Protein AF-A0A2E9R7D0-F1 (afdb_monomer_lite)

Secondary structure (DSSP, 8-state):
------------------------------------S------------S-EE-SSGGGS-SS-PBPTTSEE-------------------------------PPP------PPP--PPPP--B-TT-B---STT--GGGSBPTTEEEEESSSS-EEEEEB-SS-GGGGTT-TTS--EEEEEEEETTEEEEEEEEEE-TTSB-BGGGTEEE---SSSEEEEETTEEEEEEEE-STT-B-BTTSSS-EEE-GGGTEEE-TTSBEEESEEEPTTSB--SSEEEPTTEEEEEETTTTEEEEEEEESSGGGGTTSTTS-EEEEE-TT-S-EEEEEB--SSGGG-S--SSS-EEEEE-TTS-EEEEE-----B-TT-EEBTTB-BPTTEEEE--STT-S-EEEEEEESSGGGGGGG--SSEEEEEETTEEEEEEB--TT--PSTT-EE-TTTSBEEPPPP-

Radius of gyration: 31.5 Å; chains: 1; bounding box: 86×123×88 Å

Sequence (456 aa):
MTSFAEKKEPSLSTLYPFTHHTFFRYFCRLGLLFIVGWGMISCIQDVSLKGRPCKEDADCLFQHTCSEDGFCGGPIEGIIKDAGEPSKEPSKEPEAPDEPAKAEPVPEKVIEQPPVDEPPVGKRGLHLPCNWASDAKLAEKCARGLRCIRIDATIAVCLQDCSSDASLCNDNNDGRNACTHVAWNGDETVSVCTKEVSSGESCGLESSLFCKKSPFDHLVCQKGKCVAAKLARQINENCGENLSPPVECDISQGLTCNHLARCVKGKQAFEGESCSDTDLCSPPNRCVNFTDSNQKVCLRACTSETDCQHRPGTTFTCFKQGNATSGVCLQSNCVISSDCVYKTDPLFRCSGLNTGGSICVPFPDGTRFLGQTCGIGNVCAPPYICQKILTGDKSAVCLLECRTSTECEKTGFAAPSCSSRTRGGICVARCNKGESCPVGLSCSATEGYCHLPNPP

pLDDT: mean 72.97, std 21.27, range [24.2, 96.44]

Foldseek 3Di:
DDDDDDDDDDDDDDDDDDDDDDDDDDDDDDDDDDDDDDDDDDPPPPDDDWFQFADFQVVHPDQWTQDPVRTTDDHPPDPLDDPDDDDDDDDDDDDDDDDDDDDDDDDDPPPPDPPPPDPQFADAEFLDWADQFPPDDSPRHHGPQWHFADPALQTTGTFGWCQPHLCSLCPDPVQLNGWDFDFDDPNGTTTGRAHEDEAFDFADVSNRYAHDDDQVFHWHQDPRGTDGEHEAEDWFDAADVPDVNHYAYDVVNQWHQACVRTTDHAGEDHALAFADPRHGHHPPWHFDQDPVQRTTGTFGKDQALVSQPPDPPFRWGFDDDDPDSMGTTWTWQALAQVVGSRDHHQRWTWAADPVGTTTTDGDHPQPAEFFDWADDVHAHDPSWHFADPDDPDPTTGTFGWAQFQVVLVVVVADSWGFDDDPRGTTTWHFAAVPDDGPPQWDADNVPRTTDGPGDD

Structure (mmCIF, N/CA/C/O backbone):
data_AF-A0A2E9R7D0-F1
#
_entry.id   AF-A0A2E9R7D0-F1
#
loop_
_atom_site.group_PDB
_atom_site.id
_atom_site.type_symbol
_atom_site.label_atom_id
_atom_site.label_alt_id
_atom_site.label_comp_id
_atom_site.label_asym_id
_atom_site.label_entity_id
_atom_site.label_seq_id
_atom_site.pdbx_PDB_ins_code
_atom_site.Cartn_x
_atom_site.Cartn_y
_atom_site.Cartn_z
_atom_site.occupancy
_atom_site.B_iso_or_equiv
_atom_site.auth_seq_id
_atom_site.auth_comp_id
_atom_site.auth_asym_id
_atom_site.auth_atom_id
_atom_site.pdbx_PDB_model_num
ATOM 1 N N . MET A 1 1 ? 15.919 67.544 17.757 1.00 34.84 1 MET A N 1
ATOM 2 C CA . MET A 1 1 ? 16.102 67.022 19.128 1.00 34.84 1 MET A CA 1
ATOM 3 C C . MET A 1 1 ? 16.074 65.500 19.022 1.00 34.84 1 MET A C 1
ATOM 5 O O . MET A 1 1 ? 15.035 64.965 18.677 1.00 34.84 1 MET A O 1
ATOM 9 N N . THR A 1 2 ? 17.257 64.891 18.836 1.00 34.38 2 THR A N 1
ATOM 10 C CA . THR A 1 2 ? 18.003 64.037 19.813 1.00 34.38 2 THR A CA 1
ATOM 11 C C . THR A 1 2 ? 17.458 62.600 19.836 1.00 34.38 2 THR A C 1
ATOM 13 O O . THR A 1 2 ? 16.341 62.400 20.284 1.00 34.38 2 THR A O 1
ATOM 16 N N . SER A 1 3 ? 18.083 61.602 19.192 1.00 36.12 3 SER A N 1
ATOM 17 C CA . SER A 1 3 ? 19.369 60.933 19.511 1.00 36.12 3 SER A CA 1
ATOM 18 C C . SER A 1 3 ? 19.441 60.399 20.948 1.00 36.12 3 SER A C 1
ATOM 20 O O . SER A 1 3 ? 19.554 61.196 21.872 1.00 36.12 3 SER A O 1
ATOM 22 N N . PHE A 1 4 ? 19.419 59.068 21.094 1.00 38.50 4 PHE A N 1
ATOM 23 C CA . PHE A 1 4 ? 19.907 58.265 22.230 1.00 38.50 4 PHE A CA 1
ATOM 24 C C . PHE A 1 4 ? 20.309 56.898 21.632 1.00 38.50 4 PHE A C 1
ATOM 26 O O . PHE A 1 4 ? 19.473 56.272 20.989 1.00 38.50 4 PHE A O 1
ATOM 33 N N . ALA A 1 5 ? 21.571 56.465 21.549 1.00 34.84 5 ALA A N 1
ATOM 34 C CA . ALA A 1 5 ? 22.669 56.321 22.517 1.00 34.84 5 ALA A CA 1
ATOM 35 C C . ALA A 1 5 ? 22.572 55.052 23.397 1.00 34.84 5 ALA A C 1
ATOM 37 O O . ALA A 1 5 ? 21.720 54.941 24.272 1.00 34.84 5 ALA A O 1
ATOM 38 N N . GLU A 1 6 ? 23.500 54.135 23.093 1.00 39.88 6 GLU A N 1
ATOM 39 C CA . GLU A 1 6 ? 24.121 53.030 23.848 1.00 39.88 6 GLU A CA 1
ATOM 40 C C . GLU A 1 6 ? 23.857 52.864 25.358 1.00 39.88 6 GLU A C 1
ATOM 42 O O . GLU A 1 6 ? 23.923 53.824 26.126 1.00 39.88 6 GLU A O 1
ATOM 47 N N . LYS A 1 7 ? 23.809 51.590 25.796 1.00 31.44 7 LYS A N 1
ATOM 48 C CA . LYS A 1 7 ? 24.625 51.006 26.897 1.00 31.44 7 LYS A CA 1
ATOM 49 C C . LYS A 1 7 ? 24.384 49.482 26.980 1.00 31.44 7 LYS A C 1
ATOM 51 O O . LYS A 1 7 ? 23.240 49.057 27.018 1.00 31.44 7 LYS A O 1
ATOM 56 N N . LYS A 1 8 ? 25.412 48.649 26.765 1.00 30.09 8 LYS A N 1
ATOM 57 C CA . LYS A 1 8 ? 26.394 48.059 27.716 1.00 30.09 8 LYS A CA 1
ATOM 58 C C . LYS A 1 8 ? 25.890 46.826 28.488 1.00 30.09 8 LYS A C 1
ATOM 60 O O . LYS A 1 8 ? 25.021 46.934 29.345 1.00 30.09 8 LYS A O 1
ATOM 65 N N . GLU A 1 9 ? 26.537 45.696 28.202 1.00 35.25 9 GLU A N 1
ATOM 66 C CA . GLU A 1 9 ? 26.560 44.454 28.988 1.00 35.25 9 GLU A CA 1
ATOM 67 C C . GLU A 1 9 ? 27.113 44.660 30.409 1.00 35.25 9 GLU A C 1
ATOM 69 O O . GLU A 1 9 ? 27.822 45.641 30.681 1.00 35.25 9 GLU A O 1
ATOM 74 N N . PRO A 1 10 ? 26.910 43.652 31.274 1.00 40.66 10 PRO A N 1
ATOM 75 C CA . PRO A 1 10 ? 28.076 43.068 31.920 1.00 40.66 10 PRO A CA 1
ATOM 76 C C . PRO A 1 10 ? 28.136 41.529 31.866 1.00 40.66 10 PRO A C 1
ATOM 78 O O . PRO A 1 10 ? 27.151 40.806 31.983 1.00 40.66 10 PRO A O 1
ATOM 81 N N . SER A 1 11 ? 29.385 41.095 31.747 1.00 30.17 11 SER A N 1
ATOM 82 C CA . SER A 1 11 ? 30.016 39.803 32.017 1.00 30.17 11 SER A CA 1
ATOM 83 C C . SER A 1 11 ? 29.632 39.111 33.338 1.00 30.17 11 SER A C 1
ATOM 85 O O . SER A 1 11 ? 29.397 39.807 34.322 1.00 30.17 11 SER A O 1
ATOM 87 N N . LEU A 1 12 ? 29.769 37.780 33.443 1.00 28.69 12 LEU A N 1
ATOM 88 C CA . LEU A 1 12 ? 30.973 37.101 33.976 1.00 28.69 12 LEU A CA 1
ATOM 89 C C . LEU A 1 12 ? 30.739 35.584 34.137 1.00 28.69 12 LEU A C 1
ATOM 91 O O . LEU A 1 12 ? 29.672 35.117 34.519 1.00 28.69 12 LEU A O 1
ATOM 95 N N . SER A 1 13 ? 31.808 34.847 33.870 1.00 29.69 13 SER A N 1
ATOM 96 C CA . SER A 1 13 ? 32.036 33.411 33.986 1.00 29.69 13 SER A CA 1
ATOM 97 C C . SER A 1 13 ? 31.907 32.858 35.413 1.00 29.69 13 SER A C 1
ATOM 99 O O . SER A 1 13 ? 32.249 33.538 36.379 1.00 29.69 13 SER A O 1
ATOM 101 N N . THR A 1 14 ? 31.584 31.568 35.559 1.00 27.98 14 THR A N 1
ATOM 102 C CA . THR A 1 14 ? 32.014 30.778 36.729 1.00 27.98 14 THR A CA 1
ATOM 103 C C . THR A 1 14 ? 32.301 29.325 36.334 1.00 27.98 14 THR A C 1
ATOM 105 O O . THR A 1 14 ? 31.437 28.604 35.843 1.00 27.98 14 THR A O 1
ATOM 108 N N . LEU A 1 15 ? 33.562 28.941 36.534 1.00 27.98 15 LEU A N 1
ATOM 109 C CA . LEU A 1 15 ? 34.125 27.589 36.548 1.00 27.98 15 LEU A CA 1
ATOM 110 C C . LEU A 1 15 ? 33.986 27.005 37.968 1.00 27.98 15 LEU A C 1
ATOM 112 O O . LEU A 1 15 ? 34.118 27.765 38.922 1.00 27.98 15 LEU A O 1
ATOM 116 N N . TYR A 1 16 ? 33.799 25.687 38.103 1.00 28.42 16 TYR A N 1
ATOM 117 C CA . TYR A 1 16 ? 34.657 24.723 38.839 1.00 28.42 16 TYR A CA 1
ATOM 118 C C . TYR A 1 16 ? 33.899 23.405 39.188 1.00 28.42 16 TYR A C 1
ATOM 120 O O . TYR A 1 16 ? 32.670 23.394 39.215 1.00 28.42 16 TYR A O 1
ATOM 128 N N . PRO A 1 17 ? 34.627 22.280 39.389 1.00 46.66 17 PRO A N 1
ATOM 129 C CA . PRO A 1 17 ? 34.181 20.895 39.210 1.00 46.66 17 PRO A CA 1
ATOM 130 C C . PRO A 1 17 ? 34.118 20.092 40.527 1.00 46.66 17 PRO A C 1
ATOM 132 O O . PRO A 1 17 ? 34.518 20.588 41.575 1.00 46.66 17 PRO A O 1
ATOM 135 N N . PHE A 1 18 ? 33.718 18.815 40.461 1.00 26.86 18 PHE A N 1
ATOM 136 C CA . PHE A 1 18 ? 33.985 17.826 41.516 1.00 26.86 18 PHE A CA 1
ATOM 137 C C . PHE A 1 18 ? 34.265 16.418 40.958 1.00 26.86 18 PHE A C 1
ATOM 139 O O . PHE A 1 18 ? 33.836 16.052 39.866 1.00 26.86 18 PHE A O 1
ATOM 146 N N . THR A 1 19 ? 35.058 15.687 41.737 1.00 27.62 19 THR A N 1
ATOM 147 C CA . THR A 1 19 ? 35.934 14.538 41.453 1.00 27.62 19 THR A CA 1
ATOM 148 C C . THR A 1 19 ? 35.482 13.225 42.138 1.00 27.62 19 THR A C 1
ATOM 150 O O . THR A 1 19 ? 34.620 13.261 43.009 1.00 27.62 19 THR A O 1
ATOM 153 N N . HIS A 1 20 ? 36.184 12.116 41.803 1.00 27.41 20 HIS A N 1
ATOM 154 C CA . HIS A 1 20 ? 36.300 10.760 42.428 1.00 27.41 20 HIS A CA 1
ATOM 155 C C . HIS A 1 20 ? 35.384 9.621 41.900 1.00 27.41 20 HIS A C 1
ATOM 157 O O . HIS A 1 20 ? 34.169 9.741 41.935 1.00 27.41 20 HIS A O 1
ATOM 163 N N . HIS A 1 21 ? 35.910 8.574 41.216 1.00 26.20 21 HIS A N 1
ATOM 164 C CA . HIS A 1 21 ? 36.593 7.322 41.683 1.00 26.20 21 HIS A CA 1
ATOM 165 C C . HIS A 1 21 ? 35.647 6.401 42.512 1.00 26.20 21 HIS A C 1
ATOM 167 O O . HIS A 1 21 ? 35.052 6.884 43.459 1.00 26.20 21 HIS A O 1
ATOM 173 N N . THR A 1 22 ? 35.438 5.081 42.300 1.00 27.59 22 THR A N 1
ATOM 174 C CA . THR A 1 22 ? 36.346 3.982 41.890 1.00 27.59 22 THR A CA 1
ATOM 175 C C . THR A 1 22 ? 35.598 2.629 41.663 1.00 27.59 22 THR A C 1
ATOM 177 O O . THR A 1 22 ? 34.569 2.401 42.280 1.00 27.59 22 THR A O 1
ATOM 180 N N . PHE A 1 23 ? 36.214 1.721 40.877 1.00 25.41 23 PHE A N 1
ATOM 181 C CA . PHE A 1 23 ? 36.163 0.229 40.865 1.00 25.41 23 PHE A CA 1
ATOM 182 C C . PHE A 1 23 ? 34.850 -0.570 40.639 1.00 25.41 23 PHE A C 1
ATOM 184 O O . PHE A 1 23 ? 34.076 -0.764 41.563 1.00 25.41 23 PHE A O 1
ATOM 191 N N . PHE A 1 24 ? 34.754 -1.285 39.501 1.00 24.20 24 PHE A N 1
ATOM 192 C CA . PHE A 1 24 ? 34.987 -2.748 39.434 1.00 24.20 24 PHE A CA 1
ATOM 193 C C . PHE A 1 24 ? 35.209 -3.215 37.978 1.00 24.20 24 PHE A C 1
ATOM 195 O O . PHE A 1 24 ? 34.547 -2.767 37.048 1.00 24.20 24 PHE A O 1
ATOM 202 N N . ARG A 1 25 ? 36.206 -4.086 37.793 1.00 28.55 25 ARG A N 1
ATOM 203 C CA . ARG A 1 25 ? 36.640 -4.702 36.525 1.00 28.55 25 ARG A CA 1
ATOM 204 C C . ARG A 1 25 ? 35.711 -5.861 36.146 1.00 28.55 25 ARG A C 1
ATOM 206 O O . ARG A 1 25 ? 35.310 -6.569 37.054 1.00 28.55 25 ARG A O 1
ATOM 213 N N . TYR A 1 26 ? 35.539 -6.152 34.852 1.00 29.36 26 TYR A N 1
ATOM 214 C CA . TYR A 1 26 ? 35.802 -7.484 34.274 1.00 29.36 26 TYR A CA 1
ATOM 215 C C . TYR A 1 26 ? 35.960 -7.403 32.741 1.00 29.36 26 TYR A C 1
ATOM 217 O O . TYR A 1 26 ? 35.382 -6.552 32.075 1.00 29.36 26 TYR A O 1
ATOM 225 N N . PHE A 1 27 ? 36.856 -8.247 32.231 1.00 28.58 27 PHE A N 1
ATOM 226 C CA . PHE A 1 27 ? 37.465 -8.254 30.898 1.00 28.58 27 PHE A CA 1
ATOM 227 C C . PHE A 1 27 ? 36.518 -8.677 29.757 1.00 28.58 27 PHE A C 1
ATOM 229 O O . PHE A 1 27 ? 35.816 -9.674 29.883 1.00 28.58 27 PHE A O 1
ATOM 236 N N . CYS A 1 28 ? 36.664 -8.053 28.581 1.00 25.20 28 CYS A N 1
ATOM 237 C CA . CYS A 1 28 ? 36.485 -8.721 27.287 1.00 25.20 28 CYS A CA 1
ATOM 238 C C . CYS A 1 28 ? 37.757 -8.538 26.446 1.00 25.20 28 CYS A C 1
ATOM 240 O O . CYS A 1 28 ? 38.317 -7.447 26.344 1.00 25.20 28 CYS A O 1
ATOM 242 N N . ARG A 1 29 ? 38.257 -9.665 25.938 1.00 28.42 29 ARG A N 1
ATOM 243 C CA . ARG A 1 29 ? 39.536 -9.870 25.249 1.00 28.42 29 ARG A CA 1
ATOM 244 C C . ARG A 1 29 ? 39.325 -9.767 23.728 1.00 28.42 29 ARG A C 1
ATOM 246 O O . ARG A 1 29 ? 38.400 -10.399 23.245 1.00 28.42 29 ARG A O 1
ATOM 253 N N . LEU A 1 30 ? 40.268 -9.099 23.041 1.00 29.52 30 LEU A N 1
ATOM 254 C CA . LEU A 1 30 ? 40.665 -9.227 21.613 1.00 29.52 30 LEU A CA 1
ATOM 255 C C . LEU A 1 30 ? 39.568 -8.974 20.544 1.00 29.52 30 LEU A C 1
ATOM 257 O O . LEU A 1 30 ? 38.611 -9.719 20.462 1.00 29.52 30 LEU A O 1
ATOM 261 N N . GLY A 1 31 ? 39.665 -8.013 19.618 1.00 26.16 31 GLY A N 1
ATOM 262 C CA . GLY A 1 31 ? 40.750 -7.109 19.248 1.00 26.16 31 GLY A CA 1
ATOM 263 C C . GLY A 1 31 ? 40.322 -6.117 18.146 1.00 26.16 31 GLY A C 1
ATOM 264 O O . GLY A 1 31 ? 39.315 -6.320 17.478 1.00 26.16 31 GLY A O 1
ATOM 265 N N . LEU A 1 32 ? 41.157 -5.081 17.985 1.00 26.81 32 LEU A N 1
ATOM 266 C CA . LEU A 1 32 ? 41.154 -3.974 17.008 1.00 26.81 32 LEU A CA 1
ATOM 267 C C . LEU A 1 32 ? 40.195 -2.783 17.234 1.00 26.81 32 LEU A C 1
ATOM 269 O O . LEU A 1 32 ? 39.055 -2.744 16.786 1.00 26.81 32 LEU A O 1
ATOM 273 N N . LEU A 1 33 ? 40.775 -1.756 17.873 1.00 28.41 33 LEU A N 1
ATOM 274 C CA . LEU A 1 33 ? 40.356 -0.353 17.876 1.00 28.41 33 LEU A CA 1
ATOM 275 C C . LEU A 1 33 ? 40.849 0.377 16.612 1.00 28.41 33 LEU A C 1
ATOM 277 O O . LEU A 1 33 ? 42.032 0.304 16.287 1.00 28.41 33 LEU A O 1
ATOM 281 N N . PHE A 1 34 ? 39.995 1.237 16.058 1.00 28.75 34 PHE A N 1
ATOM 282 C CA . PHE A 1 34 ? 40.370 2.600 15.671 1.00 28.75 34 PHE A CA 1
ATOM 283 C C . PHE A 1 34 ? 39.331 3.559 16.274 1.00 28.75 34 PHE A C 1
ATOM 285 O O . PHE A 1 34 ? 38.132 3.369 16.095 1.00 28.75 34 PHE A O 1
ATOM 292 N N . ILE A 1 35 ? 39.790 4.571 17.015 1.00 35.22 35 ILE A N 1
ATOM 293 C CA . ILE A 1 35 ? 38.982 5.680 17.546 1.00 35.22 35 ILE A CA 1
ATOM 294 C C . ILE A 1 35 ? 39.657 6.971 17.097 1.00 35.22 35 ILE A C 1
ATOM 296 O O . ILE A 1 35 ? 40.829 7.131 17.416 1.00 35.22 35 ILE A O 1
ATOM 300 N N . VAL A 1 36 ? 38.913 7.881 16.455 1.00 33.66 36 VAL A N 1
ATOM 301 C CA . VAL A 1 36 ? 38.698 9.268 16.928 1.00 33.66 36 VAL A CA 1
ATOM 302 C C . VAL A 1 36 ? 37.372 9.788 16.350 1.00 33.66 36 VAL A C 1
ATOM 304 O O . VAL A 1 36 ? 37.220 9.836 15.135 1.00 33.66 36 VAL A O 1
ATOM 307 N N . GLY A 1 37 ? 36.455 10.239 17.220 1.00 30.00 37 GLY A N 1
ATOM 308 C CA . GLY A 1 37 ? 35.424 11.225 16.856 1.00 30.00 37 GLY A CA 1
ATOM 309 C C . GLY A 1 37 ? 33.977 10.907 17.247 1.00 30.00 37 GLY A C 1
ATOM 310 O O . GLY A 1 37 ? 33.176 10.608 16.378 1.00 30.00 37 GLY A O 1
ATOM 311 N N . TRP A 1 38 ? 33.659 11.017 18.543 1.00 35.16 38 TRP A N 1
ATOM 312 C CA . TRP A 1 38 ? 32.345 11.361 19.125 1.00 35.16 38 TRP A CA 1
ATOM 313 C C . TRP A 1 38 ? 31.077 10.779 18.466 1.00 35.16 38 TRP A C 1
ATOM 315 O O . TRP A 1 38 ? 30.488 11.361 17.563 1.00 35.16 38 TRP A O 1
ATOM 325 N N . GLY A 1 39 ? 30.573 9.691 19.046 1.00 30.25 39 GLY A N 1
ATOM 326 C CA . GLY A 1 39 ? 29.219 9.188 18.825 1.00 30.25 39 GLY A CA 1
ATOM 327 C C . GLY A 1 39 ? 29.016 7.906 19.622 1.00 30.25 39 GLY A C 1
ATOM 328 O O . GLY A 1 39 ? 29.902 7.056 19.644 1.00 30.25 39 GLY A O 1
ATOM 329 N N . MET A 1 40 ? 27.898 7.787 20.338 1.00 35.22 40 MET A N 1
ATOM 330 C CA . MET A 1 40 ? 27.558 6.591 21.111 1.00 35.22 40 MET A CA 1
ATOM 331 C C . MET A 1 40 ? 27.642 5.337 20.229 1.00 35.22 40 MET A C 1
ATOM 333 O O . MET A 1 40 ? 26.903 5.214 19.255 1.00 35.22 40 MET A O 1
ATOM 337 N N . ILE A 1 41 ? 28.507 4.387 20.586 1.00 31.31 41 ILE A N 1
ATOM 338 C CA . ILE A 1 41 ? 28.498 3.051 19.988 1.00 31.31 41 ILE A CA 1
ATOM 339 C C . ILE A 1 41 ? 27.422 2.252 20.722 1.00 31.31 41 ILE A C 1
ATOM 341 O O . ILE A 1 41 ? 27.648 1.750 21.821 1.00 31.31 41 ILE A O 1
ATOM 345 N N . SER A 1 42 ? 26.234 2.168 20.126 1.00 30.94 42 SER A N 1
ATOM 346 C CA . SER A 1 42 ? 25.280 1.108 20.451 1.00 30.94 42 SER A CA 1
ATOM 347 C C . SER A 1 42 ? 25.694 -0.139 19.677 1.00 30.94 42 SER A C 1
ATOM 349 O O . SER A 1 42 ? 25.642 -0.150 18.449 1.00 30.94 42 SER A O 1
ATOM 351 N N . CYS A 1 43 ? 26.107 -1.194 20.377 1.00 24.92 43 CYS A N 1
ATOM 352 C CA . CYS A 1 43 ? 26.172 -2.524 19.782 1.00 24.92 43 CYS A CA 1
ATOM 353 C C . CYS A 1 43 ? 24.736 -3.029 19.611 1.00 24.92 43 CYS A C 1
ATOM 355 O O . CYS A 1 43 ? 24.175 -3.626 20.526 1.00 24.92 43 CYS A O 1
ATOM 357 N N . ILE A 1 44 ? 24.129 -2.778 18.453 1.00 31.89 44 ILE A N 1
ATOM 358 C CA . ILE A 1 44 ? 22.956 -3.536 18.019 1.00 31.89 44 ILE A CA 1
ATOM 359 C C . ILE A 1 44 ? 23.502 -4.869 17.504 1.00 31.89 44 ILE A C 1
ATOM 361 O O . ILE A 1 44 ? 23.936 -4.978 16.359 1.00 31.89 44 ILE A O 1
ATOM 365 N N . GLN A 1 45 ? 23.575 -5.869 18.384 1.00 28.72 45 GLN A N 1
ATOM 366 C CA . GLN A 1 45 ? 23.662 -7.256 17.939 1.00 28.72 45 GLN A CA 1
ATOM 367 C C . GLN A 1 45 ? 22.261 -7.686 17.521 1.00 28.72 45 GLN A C 1
ATOM 369 O O . GLN A 1 45 ? 21.452 -8.112 18.339 1.00 28.72 45 GLN A O 1
ATOM 374 N N . ASP A 1 46 ? 21.992 -7.532 16.232 1.00 37.88 46 ASP A N 1
ATOM 375 C CA . ASP A 1 46 ? 20.841 -8.121 15.570 1.00 37.88 46 ASP A CA 1
ATOM 376 C C . ASP A 1 46 ? 21.176 -9.589 15.264 1.00 37.88 46 ASP A C 1
ATOM 378 O O . ASP A 1 46 ? 21.801 -9.904 14.252 1.00 37.88 46 ASP A O 1
ATOM 382 N N . VAL A 1 47 ? 20.861 -10.493 16.196 1.00 34.25 47 VAL A N 1
ATOM 383 C CA . VAL A 1 47 ? 20.778 -11.932 15.909 1.00 34.25 47 VAL A CA 1
ATOM 384 C C . VAL A 1 47 ? 19.791 -12.588 16.873 1.00 34.25 47 VAL A C 1
ATOM 386 O O . VAL A 1 47 ? 20.096 -12.836 18.039 1.00 34.25 47 VAL A O 1
ATOM 389 N N . SER A 1 48 ? 18.595 -12.886 16.365 1.00 44.47 48 SER A N 1
ATOM 390 C CA . SER A 1 48 ? 17.683 -13.861 16.962 1.00 44.47 48 SER A CA 1
ATOM 391 C C . SER A 1 48 ? 18.390 -15.219 17.004 1.00 44.47 48 SER A C 1
ATOM 393 O O . SER A 1 48 ? 18.616 -15.844 15.968 1.00 44.47 48 SER A O 1
ATOM 395 N N . LEU A 1 49 ? 18.812 -15.658 18.190 1.00 46.72 49 LEU A N 1
ATOM 396 C CA . LEU A 1 49 ? 19.418 -16.971 18.390 1.00 46.72 49 LEU A CA 1
ATOM 397 C C . LEU A 1 49 ? 18.665 -17.709 19.496 1.00 46.72 49 LEU A C 1
ATOM 399 O O . LEU A 1 49 ? 18.655 -17.302 20.658 1.00 46.72 49 LEU A O 1
ATOM 403 N N . LYS A 1 50 ? 18.037 -18.817 19.094 1.00 55.44 50 LYS A N 1
ATOM 404 C CA . LYS A 1 50 ? 17.473 -19.866 19.952 1.00 55.44 50 LYS A CA 1
ATOM 405 C C . LYS A 1 50 ? 18.464 -20.219 21.073 1.00 55.44 50 LYS A C 1
ATOM 407 O O . LYS A 1 50 ? 19.642 -20.431 20.791 1.00 55.44 50 LYS A O 1
ATOM 412 N N . GLY A 1 51 ? 17.988 -20.320 22.315 1.00 59.53 51 GLY A N 1
ATOM 413 C CA . GLY A 1 51 ? 18.807 -20.719 23.468 1.00 59.53 51 GLY A CA 1
ATOM 414 C C . GLY A 1 51 ? 19.280 -19.583 24.385 1.00 59.53 51 GLY A C 1
ATOM 415 O O . GLY A 1 51 ? 20.265 -19.758 25.099 1.00 59.53 51 GLY A O 1
ATOM 416 N N . ARG A 1 52 ? 18.614 -18.419 24.394 1.00 75.38 52 ARG A N 1
ATOM 417 C CA . ARG A 1 52 ? 18.877 -17.357 25.387 1.00 75.38 52 ARG A CA 1
ATOM 418 C C . ARG A 1 52 ? 18.195 -17.689 26.719 1.00 75.38 52 ARG A C 1
ATOM 420 O O . ARG A 1 52 ? 17.029 -18.058 26.663 1.00 75.38 52 ARG A O 1
ATOM 427 N N . PRO A 1 53 ? 18.844 -17.517 27.885 1.00 75.44 53 PRO A N 1
ATOM 428 C CA . PRO A 1 53 ? 18.185 -17.726 29.168 1.00 75.44 53 PRO A CA 1
ATOM 429 C C . PRO A 1 53 ? 17.002 -16.769 29.366 1.00 75.44 53 PRO A C 1
ATOM 431 O O . PRO A 1 53 ? 17.115 -15.591 29.020 1.00 75.44 53 PRO A O 1
ATOM 434 N N . CYS A 1 54 ? 15.916 -17.245 29.959 1.00 82.00 54 CYS A N 1
ATOM 435 C CA . CYS A 1 54 ? 14.709 -16.477 30.269 1.00 82.00 54 CYS A CA 1
ATOM 436 C C . CYS A 1 54 ? 14.107 -16.946 31.600 1.00 82.00 54 CYS A C 1
ATOM 438 O O . CYS A 1 54 ? 14.384 -18.056 32.060 1.00 82.00 54 CYS A O 1
ATOM 440 N N . LYS A 1 55 ? 13.308 -16.087 32.238 1.00 71.12 55 LYS A N 1
ATOM 441 C CA . LYS A 1 55 ? 12.503 -16.443 33.417 1.00 71.12 55 LYS A CA 1
ATOM 442 C C . LYS A 1 55 ? 11.011 -16.442 33.118 1.00 71.12 55 LYS A C 1
ATOM 444 O O . LYS A 1 55 ? 10.272 -17.182 33.757 1.00 71.12 55 LYS A O 1
ATOM 449 N N . GLU A 1 56 ? 10.588 -15.618 32.171 1.00 72.38 56 GLU A N 1
ATOM 450 C CA . GLU A 1 56 ? 9.206 -15.498 31.720 1.00 72.38 56 GLU A CA 1
ATOM 451 C C . GLU A 1 56 ? 9.158 -15.185 30.220 1.00 72.38 56 GLU A C 1
ATOM 453 O O . GLU A 1 56 ? 10.153 -14.767 29.627 1.00 72.38 56 GLU A O 1
ATOM 458 N N . ASP A 1 57 ? 8.001 -15.382 29.586 1.00 67.81 57 ASP A N 1
ATOM 459 C CA . ASP A 1 57 ? 7.838 -15.200 28.135 1.00 67.81 57 ASP A CA 1
ATOM 460 C C . ASP A 1 57 ? 8.160 -13.774 27.664 1.00 67.81 57 ASP A C 1
ATOM 462 O O . ASP A 1 57 ? 8.620 -13.580 26.541 1.00 67.81 57 ASP A O 1
ATOM 466 N N . ALA A 1 58 ? 7.988 -12.774 28.535 1.00 73.12 58 ALA A N 1
ATOM 467 C CA . ALA A 1 58 ? 8.329 -11.381 28.247 1.00 73.12 58 ALA A CA 1
ATOM 468 C C . ALA A 1 58 ? 9.842 -11.151 28.040 1.00 73.12 58 ALA A C 1
ATOM 470 O O . ALA A 1 58 ? 10.230 -10.153 27.427 1.00 73.12 58 ALA A O 1
ATOM 471 N N . ASP A 1 59 ? 10.696 -12.072 28.503 1.00 67.31 59 ASP A N 1
ATOM 472 C CA . ASP A 1 59 ? 12.149 -12.025 28.291 1.00 67.31 59 ASP A CA 1
ATOM 473 C C . ASP A 1 59 ? 12.561 -12.490 26.878 1.00 67.31 59 ASP A C 1
ATOM 475 O O . ASP A 1 59 ? 13.713 -12.285 26.457 1.00 67.31 59 ASP A O 1
ATOM 479 N N . CYS A 1 60 ? 11.634 -13.116 26.143 1.00 68.06 60 CYS A N 1
ATOM 480 C CA . CYS A 1 60 ? 11.832 -13.636 24.798 1.00 68.06 60 CYS A CA 1
ATOM 481 C C . CYS A 1 60 ? 11.256 -12.670 23.742 1.00 68.06 60 CYS A C 1
ATOM 483 O O . CYS A 1 60 ? 10.105 -12.248 23.795 1.00 68.06 60 CYS A O 1
ATOM 485 N N . LEU A 1 61 ? 12.073 -12.302 22.749 1.00 59.72 61 LEU A N 1
ATOM 486 C CA . LEU A 1 61 ? 11.678 -11.430 21.633 1.00 59.72 61 LEU A CA 1
ATOM 487 C C . LEU A 1 61 ? 11.086 -12.257 20.483 1.00 59.72 61 LEU A C 1
ATOM 489 O O . LEU A 1 61 ? 11.712 -13.226 20.069 1.00 59.72 61 LEU A O 1
ATOM 493 N N . PHE A 1 62 ? 9.939 -11.811 19.949 1.00 54.59 62 PHE A N 1
ATOM 494 C CA . PHE A 1 62 ? 9.223 -12.331 18.768 1.00 54.59 62 PHE A CA 1
ATOM 495 C C . PHE A 1 62 ? 8.975 -13.856 18.733 1.00 54.59 62 PHE A C 1
ATOM 497 O O . PHE A 1 62 ? 9.869 -14.642 18.448 1.00 54.59 62 PHE A O 1
ATOM 504 N N . GLN A 1 63 ? 7.706 -14.258 18.913 1.00 57.81 63 GLN A N 1
ATOM 505 C CA . GLN A 1 63 ? 7.172 -15.618 18.674 1.00 57.81 63 GLN A CA 1
ATOM 506 C C . GLN A 1 63 ? 7.845 -16.775 19.446 1.00 57.81 63 GLN A C 1
ATOM 508 O O . GLN A 1 63 ? 7.616 -17.941 19.126 1.00 57.81 63 GLN A O 1
ATOM 513 N N . HIS A 1 64 ? 8.642 -16.480 20.473 1.00 67.75 64 HIS A N 1
ATOM 514 C CA . HIS A 1 64 ? 9.281 -17.482 21.322 1.00 67.75 64 HIS A CA 1
ATOM 515 C C . HIS A 1 64 ? 8.730 -17.414 22.743 1.00 67.75 64 HIS A C 1
ATOM 517 O O . HIS A 1 64 ? 8.639 -16.332 23.315 1.00 67.75 64 HIS A O 1
ATOM 523 N N . THR A 1 65 ? 8.404 -18.570 23.310 1.00 73.44 65 THR A N 1
ATOM 524 C CA . THR A 1 65 ? 8.106 -18.730 24.735 1.00 73.44 65 THR A CA 1
ATOM 525 C C . THR A 1 65 ? 9.363 -19.158 25.483 1.00 73.44 65 THR A C 1
ATOM 527 O O . THR A 1 65 ? 10.288 -19.753 24.910 1.00 73.44 65 THR A O 1
ATOM 530 N N . CYS A 1 66 ? 9.404 -18.834 26.769 1.00 74.44 66 CYS A N 1
ATOM 531 C CA . CYS A 1 66 ? 10.418 -19.325 27.675 1.00 74.44 66 CYS A CA 1
ATOM 532 C C . CYS A 1 66 ? 10.129 -20.793 27.991 1.00 74.44 66 CYS A C 1
ATOM 534 O O . CYS A 1 66 ? 9.072 -21.122 28.527 1.00 74.44 66 CYS A O 1
ATOM 536 N N . SER A 1 67 ? 11.037 -21.698 27.625 1.00 80.94 67 SER A N 1
ATOM 537 C CA . SER A 1 67 ? 10.881 -23.111 27.968 1.00 80.94 67 SER A CA 1
ATOM 538 C C . SER A 1 67 ? 11.002 -23.321 29.478 1.00 80.94 67 SER A C 1
ATOM 540 O O . SER A 1 67 ? 11.661 -22.540 30.165 1.00 80.94 67 SER A O 1
ATOM 542 N N . GLU A 1 68 ? 10.476 -24.437 29.987 1.00 75.44 68 GLU A N 1
ATOM 543 C CA . GLU A 1 68 ? 10.680 -24.843 31.389 1.00 75.44 68 GLU A CA 1
ATOM 544 C C . GLU A 1 68 ? 12.171 -24.982 31.749 1.00 75.44 68 GLU A C 1
ATOM 546 O O . GLU A 1 68 ? 12.566 -24.707 32.880 1.00 75.44 68 GLU A O 1
ATOM 551 N N . ASP A 1 69 ? 13.022 -25.295 30.764 1.00 75.94 69 ASP A N 1
ATOM 552 C CA . ASP A 1 69 ? 14.483 -25.324 30.921 1.00 75.94 69 ASP A CA 1
ATOM 553 C C . ASP A 1 69 ? 15.123 -23.927 31.097 1.00 75.94 69 ASP A C 1
ATOM 555 O O . ASP A 1 69 ? 16.339 -23.816 31.258 1.00 75.94 69 ASP A O 1
ATOM 559 N N . GLY A 1 70 ? 14.325 -22.855 31.061 1.00 79.31 70 GLY A N 1
ATOM 560 C CA . GLY A 1 70 ? 14.763 -21.477 31.253 1.00 79.31 70 GLY A CA 1
ATOM 561 C C . GLY A 1 70 ? 15.452 -20.878 30.033 1.00 79.31 70 GLY A C 1
ATOM 562 O O . GLY A 1 70 ? 16.328 -20.035 30.211 1.00 79.31 70 GLY A O 1
ATOM 563 N N . PHE A 1 71 ? 15.100 -21.304 28.812 1.00 82.06 71 PHE A N 1
ATOM 564 C CA . PHE A 1 71 ? 15.664 -20.769 27.570 1.00 82.06 71 PHE A CA 1
ATOM 565 C C . PHE A 1 71 ? 14.590 -20.451 26.510 1.00 82.06 71 PHE A C 1
ATOM 567 O O . PHE A 1 71 ? 13.614 -21.173 26.349 1.00 82.06 71 PHE A O 1
ATOM 574 N N . CYS A 1 72 ? 14.776 -19.386 25.728 1.00 73.62 72 CYS A N 1
ATOM 575 C CA . CYS A 1 72 ? 13.880 -19.031 24.624 1.00 73.62 72 CYS A CA 1
ATOM 576 C C . CYS A 1 72 ? 14.073 -19.991 23.435 1.00 73.62 72 CYS A C 1
ATOM 578 O O . CYS A 1 72 ? 15.184 -20.070 22.888 1.00 73.62 72 CYS A O 1
ATOM 580 N N . GLY A 1 73 ? 13.019 -20.674 22.963 1.00 65.88 73 GLY A N 1
ATOM 581 C CA . GLY A 1 73 ? 13.132 -21.459 21.727 1.00 65.88 73 GLY A CA 1
ATOM 582 C C . GLY A 1 73 ? 11.884 -22.167 21.179 1.00 65.88 73 GLY A C 1
ATOM 583 O O . GLY A 1 73 ? 11.224 -22.909 21.889 1.00 65.88 73 GLY A O 1
ATOM 584 N N . GLY A 1 74 ? 11.704 -22.046 19.849 1.00 47.06 74 GLY A N 1
ATOM 585 C CA . GLY A 1 74 ? 10.865 -22.893 18.972 1.00 47.06 74 GLY A CA 1
ATOM 586 C C . GLY A 1 74 ? 9.633 -22.188 18.371 1.00 47.06 74 GLY A C 1
ATOM 587 O O . GLY A 1 74 ? 9.000 -21.434 19.100 1.00 47.06 74 GLY A O 1
ATOM 588 N N . PRO A 1 75 ? 9.301 -22.367 17.068 1.00 42.72 75 PRO A N 1
ATOM 589 C CA . PRO A 1 75 ? 8.036 -21.885 16.510 1.00 42.72 75 PRO A CA 1
ATOM 590 C C . PRO A 1 75 ? 6.862 -22.643 17.136 1.00 42.72 75 PRO A C 1
ATOM 592 O O . PRO A 1 75 ? 6.951 -23.846 17.376 1.00 42.72 75 PRO A O 1
ATOM 595 N N . ILE A 1 76 ? 5.763 -21.932 17.377 1.00 44.03 76 ILE A N 1
ATOM 596 C CA . ILE A 1 76 ? 4.506 -22.509 17.852 1.00 44.03 76 ILE A CA 1
ATOM 597 C C . ILE A 1 76 ? 3.960 -23.412 16.735 1.00 44.03 76 ILE A C 1
ATOM 599 O O . ILE A 1 76 ? 3.355 -22.927 15.780 1.00 44.03 76 ILE A O 1
ATOM 603 N N . GLU A 1 77 ? 4.161 -24.728 16.835 1.00 39.19 77 GLU A N 1
ATOM 604 C CA . GLU A 1 77 ? 3.367 -25.710 16.083 1.00 39.19 77 GLU A CA 1
ATOM 605 C C . GLU A 1 77 ? 1.972 -25.790 16.717 1.00 39.19 77 GLU A C 1
ATOM 607 O O . GLU A 1 77 ? 1.590 -26.753 17.377 1.00 39.19 77 GLU A O 1
ATOM 612 N N . GLY A 1 78 ? 1.204 -24.712 16.560 1.00 39.38 78 GLY A N 1
ATOM 613 C CA . GLY A 1 78 ? -0.226 -24.730 16.809 1.00 39.38 78 GLY A CA 1
ATOM 614 C C . GLY A 1 78 ? -0.877 -25.472 15.653 1.00 39.38 78 GLY A C 1
ATOM 615 O O . GLY A 1 78 ? -0.812 -25.013 14.514 1.00 39.38 78 GLY A O 1
ATOM 616 N N . ILE A 1 79 ? -1.484 -26.623 15.935 1.00 37.12 79 ILE A N 1
ATOM 617 C CA . ILE A 1 79 ? -2.345 -27.330 14.987 1.00 37.12 79 ILE A CA 1
ATOM 618 C C . ILE A 1 79 ? -3.501 -26.382 14.644 1.00 37.12 79 ILE A C 1
ATOM 620 O O . ILE A 1 79 ? -4.455 -26.255 15.410 1.00 37.12 79 ILE A O 1
ATOM 624 N N . ILE A 1 80 ? -3.406 -25.690 13.507 1.00 43.44 80 ILE A N 1
ATOM 625 C CA . ILE A 1 80 ? -4.561 -25.058 12.870 1.00 43.44 80 ILE A CA 1
ATOM 626 C C . ILE A 1 80 ? -5.436 -26.230 12.431 1.00 43.44 80 ILE A C 1
ATOM 628 O O . ILE A 1 80 ? -5.041 -26.995 11.552 1.00 43.44 80 ILE A O 1
ATOM 632 N N . LYS A 1 81 ? -6.570 -26.446 13.102 1.00 44.31 81 LYS A N 1
ATOM 633 C CA . LYS A 1 81 ? -7.519 -27.474 12.671 1.00 44.31 81 LYS A CA 1
ATOM 634 C C . LYS A 1 81 ? -8.114 -27.044 11.333 1.00 44.31 81 LYS A C 1
ATOM 636 O O . LYS A 1 81 ? -8.621 -25.931 11.210 1.00 44.31 81 LYS A O 1
ATOM 641 N N . ASP A 1 82 ? -7.999 -27.929 10.345 1.00 38.47 82 ASP A N 1
ATOM 642 C CA . ASP A 1 82 ? -8.580 -27.761 9.017 1.00 38.47 82 ASP A CA 1
ATOM 643 C C . ASP A 1 82 ? -10.088 -27.489 9.099 1.00 38.47 82 ASP A C 1
ATOM 645 O O . ASP A 1 82 ? -10.793 -28.044 9.946 1.00 38.47 82 ASP A O 1
ATOM 649 N N . ALA A 1 83 ? -10.578 -26.667 8.168 1.00 35.72 83 ALA A N 1
ATOM 650 C CA . ALA A 1 83 ? -11.997 -26.549 7.861 1.00 35.72 83 ALA A CA 1
ATOM 651 C C . ALA A 1 83 ? -12.501 -27.918 7.377 1.00 35.72 83 ALA A C 1
ATOM 653 O O . ALA A 1 83 ? -12.303 -28.287 6.219 1.00 35.72 83 ALA A O 1
ATOM 654 N N . GLY A 1 84 ? -13.064 -28.699 8.298 1.00 32.34 84 GLY A N 1
ATOM 655 C CA . GLY A 1 84 ? -13.569 -30.037 8.024 1.00 32.34 84 GLY A CA 1
ATOM 656 C C . GLY A 1 84 ? -14.693 -30.033 6.989 1.00 32.34 84 GLY A C 1
ATOM 657 O O . GLY A 1 84 ? -15.535 -29.135 6.963 1.00 32.34 84 GLY A O 1
ATOM 658 N N . GLU A 1 85 ? -14.693 -31.068 6.148 1.00 34.53 85 GLU A N 1
ATOM 659 C CA . GLU A 1 85 ? -15.802 -31.458 5.274 1.00 34.53 85 GLU A CA 1
ATOM 660 C C . GLU A 1 85 ? -17.140 -31.524 6.038 1.00 34.53 85 GLU A C 1
ATOM 662 O O . GLU A 1 85 ? -17.154 -31.811 7.241 1.00 34.53 85 GLU A O 1
ATOM 667 N N . PRO A 1 86 ? -18.287 -31.309 5.363 1.00 34.09 86 PRO A N 1
ATOM 668 C CA . PRO A 1 86 ? -19.592 -31.358 6.007 1.00 34.09 86 PRO A CA 1
ATOM 669 C C . PRO A 1 86 ? -19.844 -32.734 6.640 1.00 34.09 86 PRO A C 1
ATOM 671 O O . PRO A 1 86 ? -19.982 -33.753 5.960 1.00 34.09 86 PRO A O 1
ATOM 674 N N . SER A 1 87 ? -19.924 -32.733 7.970 1.00 32.34 87 SER A N 1
ATOM 675 C CA . SER A 1 87 ? -20.281 -33.877 8.804 1.00 32.34 87 SER A CA 1
ATOM 676 C C . SER A 1 87 ? -21.645 -34.442 8.390 1.00 32.34 87 SER A C 1
ATOM 678 O O . SER A 1 87 ? -22.671 -33.769 8.497 1.00 32.34 87 SER A O 1
ATOM 680 N N . LYS A 1 88 ? -21.666 -35.697 7.925 1.00 34.38 88 LYS A N 1
ATOM 681 C CA . LYS A 1 88 ? -22.892 -36.497 7.817 1.00 34.38 88 LYS A CA 1
ATOM 682 C C . LYS A 1 88 ? -23.279 -36.978 9.213 1.00 34.38 88 LYS A C 1
ATOM 684 O O . LYS A 1 88 ? -22.677 -37.912 9.740 1.00 34.38 88 LYS A O 1
ATOM 689 N N . GLU A 1 89 ? -24.303 -36.364 9.789 1.00 33.41 89 GLU A N 1
ATOM 690 C CA . GLU A 1 89 ? -24.970 -36.886 10.980 1.00 33.41 89 GLU A CA 1
ATOM 691 C C . GLU A 1 89 ? -25.722 -38.196 10.658 1.00 33.41 89 GLU A C 1
ATOM 693 O O . GLU A 1 89 ? -26.414 -38.275 9.637 1.00 33.41 89 GLU A O 1
ATOM 698 N N . PRO A 1 90 ? -25.635 -39.232 11.511 1.00 38.41 90 PRO A N 1
ATOM 699 C CA . PRO A 1 90 ? -26.459 -40.424 11.394 1.00 38.41 90 PRO A CA 1
ATOM 700 C C . PRO A 1 90 ? -27.768 -40.228 12.171 1.00 38.41 90 PRO A C 1
ATOM 702 O O . PRO A 1 90 ? -27.781 -40.221 13.401 1.00 38.41 90 PRO A O 1
ATOM 705 N N . SER A 1 91 ? -28.889 -40.117 11.459 1.00 32.06 91 SER A N 1
ATOM 706 C CA . SER A 1 91 ? -30.216 -40.218 12.073 1.00 32.06 91 SER A CA 1
ATOM 707 C C . SER A 1 91 ? -30.515 -41.678 12.440 1.00 32.06 91 SER A C 1
ATOM 709 O O . SER A 1 91 ? -30.443 -42.572 11.595 1.00 32.06 91 SER A O 1
ATOM 711 N N . LYS A 1 92 ? -30.842 -41.914 13.714 1.00 37.31 92 LYS A N 1
ATOM 712 C CA . LYS A 1 92 ? -31.469 -43.136 14.238 1.00 37.31 92 LYS A CA 1
ATOM 713 C C . LYS A 1 92 ? -32.857 -42.775 14.762 1.00 37.31 92 LYS A C 1
ATOM 715 O O . LYS A 1 92 ? -32.923 -41.933 15.648 1.00 37.31 92 LYS A O 1
ATOM 720 N N . GLU A 1 93 ? -33.893 -43.487 14.317 1.00 36.88 93 GLU A N 1
ATOM 721 C CA . GLU A 1 93 ? -34.999 -44.005 15.153 1.00 36.88 93 GLU A CA 1
ATOM 722 C C . GLU A 1 93 ? -35.857 -45.032 14.357 1.00 36.88 93 GLU A C 1
ATOM 724 O O . GLU A 1 93 ? -35.582 -45.210 13.170 1.00 36.88 93 GLU A O 1
ATOM 729 N N . PRO A 1 94 ? -36.757 -45.834 14.975 1.00 46.09 94 PRO A N 1
ATOM 730 C CA . PRO A 1 94 ? -36.674 -47.299 14.955 1.00 46.09 94 PRO A CA 1
ATOM 731 C C . PRO A 1 94 ? -37.766 -48.041 14.142 1.00 46.09 94 PRO A C 1
ATOM 733 O O . PRO A 1 94 ? -38.786 -47.480 13.757 1.00 46.09 94 PRO A O 1
ATOM 736 N N . GLU A 1 95 ? -37.501 -49.341 13.933 1.00 39.69 95 GLU A N 1
ATOM 737 C CA . GLU A 1 95 ? -38.367 -50.475 13.514 1.00 39.69 95 GLU A CA 1
ATOM 738 C C . GLU A 1 95 ? -39.809 -50.448 14.092 1.00 39.69 95 GLU A C 1
ATOM 740 O O . GLU A 1 95 ? -39.995 -49.957 15.201 1.00 39.69 95 GLU A O 1
ATOM 745 N N . ALA A 1 96 ? -40.896 -50.994 13.510 1.00 44.62 96 ALA A N 1
ATOM 746 C CA . ALA A 1 96 ? -41.204 -52.000 12.461 1.00 44.62 96 ALA A CA 1
ATOM 747 C C . ALA A 1 96 ? -42.747 -51.942 12.156 1.00 44.62 96 ALA A C 1
ATOM 749 O O . ALA A 1 96 ? -43.405 -51.042 12.681 1.00 44.62 96 ALA A O 1
ATOM 750 N N . PRO A 1 97 ? -43.419 -52.960 11.559 1.00 60.44 97 PRO A N 1
ATOM 751 C CA . PRO A 1 97 ? -43.250 -53.641 10.261 1.00 60.44 97 PRO A CA 1
ATOM 752 C C . PRO A 1 97 ? -44.542 -53.609 9.394 1.00 60.44 97 PRO A C 1
ATOM 754 O O . PRO A 1 97 ? -45.633 -53.404 9.913 1.00 60.44 97 PRO A O 1
ATOM 757 N N . ASP A 1 98 ? -44.421 -53.843 8.080 1.00 38.12 98 ASP A N 1
ATOM 758 C CA . ASP A 1 98 ? -45.178 -54.866 7.316 1.00 38.12 98 ASP A CA 1
ATOM 759 C C . ASP A 1 98 ? -45.014 -54.669 5.789 1.00 38.12 98 ASP A C 1
ATOM 761 O O . ASP A 1 98 ? -45.226 -53.597 5.225 1.00 38.12 98 ASP A O 1
ATOM 765 N N . GLU A 1 99 ? -44.579 -55.746 5.133 1.00 44.47 99 GLU A N 1
ATOM 766 C CA . GLU A 1 99 ? -44.425 -55.967 3.683 1.00 44.47 99 GLU A CA 1
ATOM 767 C C . GLU A 1 99 ? -45.790 -56.171 2.968 1.00 44.47 99 GLU A C 1
ATOM 769 O O . GLU A 1 99 ? -46.805 -56.328 3.646 1.00 44.47 99 GLU A O 1
ATOM 774 N N . PRO A 1 100 ? -45.865 -56.388 1.629 1.00 53.84 100 PRO A N 1
ATOM 775 C CA . PRO A 1 100 ? -44.949 -56.034 0.531 1.00 53.84 100 PRO A CA 1
ATOM 776 C C . PRO A 1 100 ? -45.686 -55.477 -0.719 1.00 53.84 100 PRO A C 1
ATOM 778 O O . PRO A 1 100 ? -46.800 -55.885 -1.041 1.00 53.84 100 PRO A O 1
ATOM 781 N N . ALA A 1 101 ? -45.017 -54.673 -1.552 1.00 39.91 101 ALA A N 1
ATOM 782 C CA . ALA A 1 101 ? -45.287 -54.664 -2.997 1.00 39.91 101 ALA A CA 1
ATOM 783 C C . ALA A 1 101 ? -44.069 -54.167 -3.784 1.00 39.91 101 ALA A C 1
ATOM 785 O O . ALA A 1 101 ? -43.607 -53.038 -3.655 1.00 39.91 101 ALA A O 1
ATOM 786 N N . LYS A 1 102 ? -43.556 -55.081 -4.598 1.00 46.28 102 LYS A N 1
ATOM 787 C CA . LYS A 1 102 ? -42.341 -55.026 -5.402 1.00 46.28 102 LYS A CA 1
ATOM 788 C C . LYS A 1 102 ? -42.516 -54.059 -6.583 1.00 46.28 102 LYS A C 1
ATOM 790 O O . LYS A 1 102 ? -43.325 -54.330 -7.467 1.00 46.28 102 LYS A O 1
ATOM 795 N N . ALA A 1 103 ? -41.731 -52.986 -6.632 1.00 43.78 103 ALA A N 1
ATOM 796 C CA . ALA A 1 103 ? -41.501 -52.197 -7.841 1.00 43.78 103 ALA A CA 1
ATOM 797 C C . ALA A 1 103 ? -39.998 -51.903 -7.957 1.00 43.78 103 ALA A C 1
ATOM 799 O O . ALA A 1 103 ? -39.372 -51.438 -7.007 1.00 43.78 103 ALA A O 1
ATOM 800 N N . GLU A 1 104 ? -39.414 -52.261 -9.098 1.00 50.31 104 GLU A N 1
ATOM 801 C CA . GLU A 1 104 ? -37.996 -52.079 -9.415 1.00 50.31 104 GLU A CA 1
ATOM 802 C C . GLU A 1 104 ? -37.627 -50.585 -9.475 1.00 50.31 104 GLU A C 1
ATOM 804 O O . GLU A 1 104 ? -38.335 -49.822 -10.138 1.00 50.31 104 GLU A O 1
ATOM 809 N N . PRO A 1 105 ? -36.514 -50.140 -8.863 1.00 45.62 105 PRO A N 1
ATOM 810 C CA . PRO A 1 105 ? -35.977 -48.817 -9.125 1.00 45.62 105 PRO A CA 1
ATOM 811 C C . PRO A 1 105 ? -34.996 -48.863 -10.304 1.00 45.62 105 PRO A C 1
ATOM 813 O O . PRO A 1 105 ? -34.032 -49.630 -10.330 1.00 45.62 105 PRO A O 1
ATOM 816 N N . VAL A 1 106 ? -35.247 -47.995 -11.282 1.00 47.78 106 VAL A N 1
ATOM 817 C CA . VAL A 1 106 ? -34.301 -47.619 -12.338 1.00 47.78 106 VAL A CA 1
ATOM 818 C C . VAL A 1 106 ? -33.066 -46.988 -11.674 1.00 47.78 106 VAL A C 1
ATOM 820 O O . VAL A 1 106 ? -33.242 -46.118 -10.821 1.00 47.78 106 VAL A O 1
ATOM 823 N N . PRO A 1 107 ? -31.825 -47.373 -12.027 1.00 45.28 107 PRO A N 1
ATOM 824 C CA . PRO A 1 107 ? -30.642 -46.750 -11.449 1.00 45.28 107 PRO A CA 1
ATOM 825 C C . PRO A 1 107 ? -30.516 -45.309 -11.953 1.00 45.28 107 PRO A C 1
ATOM 827 O O . PRO A 1 107 ? -30.225 -45.058 -13.126 1.00 45.28 107 PRO A O 1
ATOM 830 N N . GLU A 1 108 ? -30.739 -44.360 -11.047 1.00 47.25 108 GLU A N 1
ATOM 831 C CA . GLU A 1 108 ? -30.419 -42.954 -11.239 1.00 47.25 108 GLU A CA 1
ATOM 832 C C . GLU A 1 108 ? -28.897 -42.826 -11.353 1.00 47.25 108 GLU A C 1
ATOM 834 O O . GLU A 1 108 ? -28.127 -43.137 -10.442 1.00 47.25 108 GLU A O 1
ATOM 839 N N . LYS A 1 109 ? -28.456 -42.458 -12.553 1.00 43.16 109 LYS A N 1
ATOM 840 C CA . LYS A 1 109 ? -27.054 -42.289 -12.906 1.00 43.16 109 LYS A CA 1
ATOM 841 C C . LYS A 1 109 ? -26.530 -41.074 -12.140 1.00 43.16 109 LYS A C 1
ATOM 843 O O . LYS A 1 109 ? -26.751 -39.944 -12.565 1.00 43.16 109 LYS A O 1
ATOM 848 N N . VAL A 1 110 ? -25.858 -41.315 -11.015 1.00 41.25 110 VAL A N 1
ATOM 849 C CA . VAL A 1 110 ? -25.075 -40.305 -10.294 1.00 41.25 110 VAL A CA 1
ATOM 850 C C . VAL A 1 110 ? -24.074 -39.721 -11.286 1.00 41.25 110 VAL A C 1
ATOM 852 O O . VAL A 1 110 ? -23.135 -40.389 -11.717 1.00 41.25 110 VAL A O 1
ATOM 855 N N . ILE A 1 111 ? -24.326 -38.489 -11.718 1.00 43.94 111 ILE A N 1
ATOM 856 C CA . ILE A 1 111 ? -23.350 -37.693 -12.449 1.00 43.94 111 ILE A CA 1
ATOM 857 C C . ILE A 1 111 ? -22.351 -37.242 -11.384 1.00 43.94 111 ILE A C 1
ATOM 859 O O . ILE A 1 111 ? -22.626 -36.302 -10.643 1.00 43.94 111 ILE A O 1
ATOM 863 N N . GLU A 1 112 ? -21.224 -37.947 -11.268 1.00 40.03 112 GLU A N 1
ATOM 864 C CA . GLU A 1 112 ? -20.030 -37.410 -10.611 1.00 40.03 112 GLU A CA 1
ATOM 865 C C . GLU A 1 112 ? -19.718 -36.070 -11.285 1.00 40.03 112 GLU A C 1
ATOM 867 O O . GLU A 1 112 ? -19.290 -36.020 -12.442 1.00 40.03 112 GLU A O 1
ATOM 872 N N . GLN A 1 113 ? -20.006 -34.967 -10.592 1.00 45.09 113 GLN A N 1
ATOM 873 C CA . GLN A 1 113 ? -19.428 -33.687 -10.966 1.00 45.09 113 GLN A CA 1
ATOM 874 C C . GLN A 1 113 ? -17.911 -33.840 -10.826 1.00 45.09 113 GLN A C 1
ATOM 876 O O . GLN A 1 113 ? -17.456 -34.324 -9.785 1.00 45.09 113 GLN A O 1
ATOM 881 N N . PRO A 1 114 ? -17.122 -33.480 -11.852 1.00 43.62 114 PRO A N 1
ATOM 882 C CA . PRO A 1 114 ? -15.676 -33.488 -11.719 1.00 43.62 114 PRO A CA 1
ATOM 883 C C . PRO A 1 114 ? -15.293 -32.607 -10.522 1.00 43.62 114 PRO A C 1
ATOM 885 O O . PRO A 1 114 ? -15.946 -31.578 -10.312 1.00 43.62 114 PRO A O 1
ATOM 888 N N . PRO A 1 115 ? -14.286 -33.007 -9.724 1.00 46.88 115 PRO A N 1
ATOM 889 C CA . PRO A 1 115 ? -13.838 -32.213 -8.593 1.00 46.88 115 PRO A CA 1
ATOM 890 C C . PRO A 1 115 ? -13.558 -30.798 -9.089 1.00 46.88 115 PRO A C 1
ATOM 892 O O . PRO A 1 115 ? -12.812 -30.597 -10.047 1.00 46.88 115 PRO A O 1
ATOM 895 N N . VAL A 1 116 ? -14.233 -29.826 -8.479 1.00 55.00 116 VAL A N 1
ATOM 896 C CA . VAL A 1 116 ? -13.921 -28.416 -8.685 1.00 55.00 116 VAL A CA 1
ATOM 897 C C . VAL A 1 116 ? -12.487 -28.262 -8.206 1.00 55.00 116 VAL A C 1
ATOM 899 O O . VAL A 1 116 ? -12.232 -28.436 -7.017 1.00 55.00 116 VAL A O 1
ATOM 902 N N . ASP A 1 117 ? -11.558 -28.030 -9.134 1.00 45.09 117 ASP A N 1
ATOM 903 C CA . ASP A 1 117 ? -10.145 -27.839 -8.821 1.00 45.09 117 ASP A CA 1
ATOM 904 C C . ASP A 1 117 ? -10.030 -26.736 -7.758 1.00 45.09 117 ASP A C 1
ATOM 906 O O . ASP A 1 117 ? -10.240 -25.553 -8.045 1.00 45.09 117 ASP A O 1
ATOM 910 N N . GLU A 1 118 ? -9.754 -27.126 -6.506 1.00 55.56 118 GLU A N 1
ATOM 911 C CA . GLU A 1 118 ? -9.505 -26.167 -5.436 1.00 55.56 118 GLU A CA 1
ATOM 912 C C . GLU A 1 118 ? -8.314 -25.297 -5.874 1.00 55.56 118 GLU A C 1
ATOM 914 O O . GLU A 1 118 ? -7.275 -25.827 -6.291 1.00 55.56 118 GLU A O 1
ATOM 919 N N . PRO A 1 119 ? -8.433 -23.958 -5.819 1.00 58.28 119 PRO A N 1
ATOM 920 C CA . PRO A 1 119 ? -7.343 -23.087 -6.218 1.00 58.28 119 PRO A CA 1
ATOM 921 C C . PRO A 1 119 ? -6.098 -23.401 -5.378 1.00 58.28 119 PRO A C 1
ATOM 923 O O . PRO A 1 119 ? -6.207 -23.701 -4.185 1.00 58.28 119 PRO A O 1
ATOM 926 N N . PRO A 1 120 ? -4.895 -23.324 -5.970 1.00 63.84 120 PRO A N 1
ATOM 927 C CA . PRO A 1 120 ? -3.679 -23.728 -5.289 1.00 63.84 120 PRO A CA 1
ATOM 928 C C . PRO A 1 120 ? -3.461 -22.879 -4.029 1.00 63.84 120 PRO A C 1
ATOM 930 O O . PRO A 1 120 ? -3.353 -21.652 -4.083 1.00 63.84 120 PRO A O 1
ATOM 933 N N . VAL A 1 121 ? -3.397 -23.564 -2.890 1.00 78.38 121 VAL A N 1
ATOM 934 C CA . VAL A 1 121 ? -3.241 -22.971 -1.560 1.00 78.38 121 VAL A CA 1
ATOM 935 C C . VAL A 1 121 ? -1.787 -22.529 -1.345 1.00 78.38 121 VAL A C 1
ATOM 937 O O . VAL A 1 121 ? -0.844 -23.196 -1.780 1.00 78.38 121 VAL A O 1
ATOM 940 N N . GLY A 1 122 ? -1.586 -21.383 -0.687 1.00 85.81 122 GLY A N 1
ATOM 941 C CA . GLY A 1 122 ? -0.254 -20.889 -0.340 1.00 85.81 122 GLY A CA 1
ATOM 942 C C . GLY A 1 122 ? 0.437 -21.696 0.767 1.00 85.81 122 GLY A C 1
ATOM 943 O O . GLY A 1 122 ? -0.065 -22.714 1.236 1.00 85.81 122 GLY A O 1
ATOM 944 N N . LYS A 1 123 ? 1.629 -21.251 1.187 1.00 88.94 123 LYS A N 1
ATOM 945 C CA . LYS A 1 123 ? 2.479 -21.970 2.164 1.00 88.94 123 LYS A CA 1
ATOM 946 C C . LYS A 1 123 ? 2.837 -21.175 3.421 1.00 88.94 123 LYS A C 1
ATOM 948 O O . LYS A 1 123 ? 3.483 -21.718 4.313 1.00 88.94 123 LYS A O 1
ATOM 953 N N . ARG A 1 124 ? 2.496 -19.886 3.494 1.00 92.38 124 ARG A N 1
ATOM 954 C CA . ARG A 1 124 ? 2.856 -19.035 4.638 1.00 92.38 124 ARG A CA 1
ATOM 955 C C . ARG A 1 124 ? 1.939 -19.319 5.826 1.00 92.38 124 ARG A C 1
ATOM 957 O O . ARG A 1 124 ? 0.721 -19.247 5.691 1.00 92.38 124 ARG A O 1
ATOM 964 N N . GLY A 1 125 ? 2.545 -19.644 6.965 1.00 92.19 125 GLY A N 1
ATOM 965 C CA . GLY A 1 125 ? 1.857 -19.837 8.239 1.00 92.19 125 GLY A CA 1
ATOM 966 C C . GLY A 1 125 ? 1.382 -18.530 8.876 1.00 92.19 125 GLY A C 1
ATOM 967 O O . GLY A 1 125 ? 1.644 -17.438 8.368 1.00 92.19 125 GLY A O 1
ATOM 968 N N . LEU A 1 126 ? 0.682 -18.665 10.001 1.00 94.12 126 LEU A N 1
ATOM 969 C CA . LEU A 1 126 ? 0.119 -17.558 10.770 1.00 94.12 126 LEU A CA 1
ATOM 970 C C . LEU A 1 126 ? 1.199 -16.538 11.175 1.00 94.12 126 LEU A C 1
ATOM 972 O O . LEU A 1 126 ? 2.321 -16.912 11.511 1.00 94.12 126 LEU A O 1
ATOM 976 N N . HIS A 1 127 ? 0.850 -15.251 11.117 1.00 93.94 127 HIS A N 1
ATOM 977 C CA . HIS A 1 127 ? 1.695 -14.090 11.439 1.00 93.94 127 HIS A CA 1
ATOM 978 C C . HIS A 1 127 ? 2.957 -13.944 10.582 1.00 93.94 127 HIS A C 1
ATOM 980 O O . HIS A 1 127 ? 3.753 -13.033 10.808 1.00 93.94 127 HIS A O 1
ATOM 986 N N . LEU A 1 128 ? 3.154 -14.796 9.572 1.00 94.38 128 LEU A N 1
ATOM 987 C CA . LEU A 1 128 ? 4.265 -14.639 8.644 1.00 94.38 128 LEU A CA 1
ATOM 988 C C . LEU A 1 128 ? 3.947 -13.577 7.585 1.00 94.38 128 LEU A C 1
ATOM 990 O O . LEU A 1 128 ? 2.795 -13.476 7.146 1.00 94.38 128 LEU A O 1
ATOM 994 N N . PRO A 1 129 ? 4.967 -12.833 7.114 1.00 92.62 129 PRO A N 1
ATOM 995 C CA . PRO A 1 129 ? 4.808 -11.916 5.998 1.00 92.62 129 PRO A CA 1
ATOM 996 C C . PRO A 1 129 ? 4.276 -12.624 4.751 1.00 92.62 129 PRO A C 1
ATOM 998 O O . PRO A 1 129 ? 4.709 -13.734 4.417 1.00 92.62 129 PRO A O 1
ATOM 1001 N N . CYS A 1 130 ? 3.375 -11.952 4.044 1.00 92.38 130 CYS A N 1
ATOM 1002 C CA . CYS A 1 130 ? 2.763 -12.448 2.817 1.00 92.38 130 CYS A CA 1
ATOM 1003 C C . CYS A 1 130 ? 2.722 -11.376 1.731 1.00 92.38 130 CYS A C 1
ATOM 1005 O O . CYS A 1 130 ? 2.879 -10.185 1.993 1.00 92.38 130 CYS A O 1
ATOM 1007 N N . ASN A 1 131 ? 2.514 -11.820 0.495 1.00 87.81 131 ASN A N 1
ATOM 1008 C CA . ASN A 1 131 ? 2.299 -10.944 -0.645 1.00 87.81 131 ASN A CA 1
ATOM 1009 C C . ASN A 1 131 ? 0.815 -10.991 -1.030 1.00 87.81 131 ASN A C 1
ATOM 1011 O O . ASN A 1 131 ? 0.294 -12.050 -1.384 1.00 87.81 131 ASN A O 1
ATOM 1015 N N . TRP A 1 132 ? 0.136 -9.849 -0.918 1.00 84.81 132 TRP A N 1
ATOM 1016 C CA . TRP A 1 132 ? -1.298 -9.716 -1.190 1.00 84.81 132 TRP A CA 1
ATOM 1017 C C . TRP A 1 132 ? -1.618 -9.587 -2.683 1.00 84.81 132 TRP A C 1
ATOM 1019 O O . TRP A 1 132 ? -2.792 -9.575 -3.051 1.00 84.81 132 TRP A O 1
ATOM 1029 N N . ALA A 1 133 ? -0.601 -9.462 -3.542 1.00 79.56 133 ALA A N 1
ATOM 1030 C CA . ALA A 1 133 ? -0.798 -9.366 -4.979 1.00 79.56 133 ALA A CA 1
ATOM 1031 C C . ALA A 1 133 ? -1.432 -10.653 -5.532 1.00 79.56 133 ALA A C 1
ATOM 1033 O O . ALA A 1 133 ? -1.096 -11.773 -5.129 1.00 79.56 133 ALA A O 1
ATOM 1034 N N . SER A 1 134 ? -2.358 -10.505 -6.479 1.00 76.62 134 SER A N 1
ATOM 1035 C CA . SER A 1 134 ? -3.087 -11.633 -7.071 1.00 76.62 134 SER A CA 1
ATOM 1036 C C . SER A 1 134 ? -2.155 -12.613 -7.796 1.00 76.62 134 SER A C 1
ATOM 1038 O O . SER A 1 134 ? -2.351 -13.833 -7.723 1.00 76.62 134 SER A O 1
ATOM 1040 N N . ASP A 1 135 ? -1.092 -12.096 -8.409 1.00 74.06 135 ASP A N 1
ATOM 1041 C CA . ASP A 1 135 ? -0.044 -12.814 -9.137 1.00 74.06 135 ASP A CA 1
ATOM 1042 C C . ASP A 1 135 ? 1.111 -13.314 -8.246 1.00 74.06 135 ASP A C 1
ATOM 1044 O O . ASP A 1 135 ? 2.065 -13.918 -8.746 1.00 74.06 135 ASP A O 1
ATOM 1048 N N . ALA A 1 136 ? 1.027 -13.125 -6.923 1.00 81.56 136 ALA A N 1
ATOM 1049 C CA . ALA A 1 136 ? 2.043 -13.601 -5.993 1.00 81.56 136 ALA A CA 1
ATOM 1050 C C . ALA A 1 136 ? 2.276 -15.117 -6.118 1.00 81.56 136 ALA A C 1
ATOM 1052 O O . ALA A 1 136 ? 1.348 -15.920 -6.293 1.00 81.56 136 ALA A O 1
ATOM 1053 N N . LYS A 1 137 ? 3.538 -15.532 -5.969 1.00 84.88 137 LYS A N 1
ATOM 1054 C CA . LYS A 1 137 ? 3.917 -16.951 -6.001 1.00 84.88 137 LYS A CA 1
ATOM 1055 C C . LYS A 1 137 ? 3.275 -17.695 -4.830 1.00 84.88 137 LYS A C 1
ATOM 1057 O O . LYS A 1 137 ? 3.146 -17.150 -3.739 1.00 84.88 137 LYS A O 1
ATOM 1062 N N . LEU A 1 138 ? 2.986 -18.989 -4.994 1.00 85.62 138 LEU A N 1
ATOM 1063 C CA . LEU A 1 138 ? 2.388 -19.814 -3.928 1.00 85.62 138 LEU A CA 1
ATOM 1064 C C . LEU A 1 138 ? 3.188 -19.806 -2.612 1.00 85.62 138 LEU A C 1
ATOM 1066 O O . LEU A 1 138 ? 2.608 -19.828 -1.533 1.00 85.62 138 LEU A O 1
ATOM 1070 N N . ALA A 1 139 ? 4.520 -19.713 -2.683 1.00 88.56 139 ALA A N 1
ATOM 1071 C CA . ALA A 1 139 ? 5.383 -19.613 -1.502 1.00 88.56 139 ALA A CA 1
ATOM 1072 C C . ALA A 1 139 ? 5.256 -18.274 -0.739 1.00 88.56 139 ALA A C 1
ATOM 1074 O O . ALA A 1 139 ? 5.742 -18.154 0.383 1.00 88.56 139 ALA A O 1
ATOM 1075 N N . GLU A 1 140 ? 4.641 -17.260 -1.343 1.00 88.75 140 GLU A N 1
ATOM 1076 C CA . GLU A 1 140 ? 4.403 -15.928 -0.768 1.00 88.75 140 GLU A CA 1
ATOM 1077 C C . GLU A 1 140 ? 2.942 -15.743 -0.326 1.00 88.75 140 GLU A C 1
ATOM 1079 O O . GLU A 1 140 ? 2.630 -14.779 0.371 1.00 88.75 140 GLU A O 1
ATOM 1084 N N . LYS A 1 141 ? 2.061 -16.680 -0.697 1.00 91.62 141 LYS A N 1
ATOM 1085 C CA . LYS A 1 141 ? 0.648 -16.710 -0.310 1.00 91.62 141 LYS A CA 1
ATOM 1086 C C . LYS A 1 141 ? 0.451 -17.452 1.014 1.00 91.62 141 LYS A C 1
ATOM 1088 O O . LYS A 1 141 ? 1.233 -18.341 1.366 1.00 91.62 141 LYS A O 1
ATOM 1093 N N . CYS A 1 142 ? -0.611 -17.097 1.729 1.00 94.12 142 CYS A N 1
ATOM 1094 C CA . CYS A 1 142 ? -1.000 -17.721 2.993 1.00 94.12 142 CYS A CA 1
ATOM 1095 C C . CYS A 1 142 ? -1.523 -19.150 2.811 1.00 94.12 142 CYS A C 1
ATOM 1097 O O . CYS A 1 142 ? -2.061 -19.491 1.757 1.00 94.12 142 CYS A O 1
ATOM 1099 N N . ALA A 1 143 ? -1.319 -19.984 3.831 1.00 93.94 143 ALA A N 1
ATOM 1100 C CA . ALA A 1 143 ? -1.854 -21.341 3.898 1.00 93.94 143 ALA A CA 1
ATOM 1101 C C . ALA A 1 143 ? -3.395 -21.357 3.995 1.00 93.94 143 ALA A C 1
ATOM 1103 O O . ALA A 1 143 ? -4.029 -20.313 4.162 1.00 93.94 143 ALA A O 1
ATOM 1104 N N . ARG A 1 144 ? -4.007 -22.546 3.883 1.00 92.50 144 ARG A N 1
ATOM 1105 C CA . ARG A 1 144 ? -5.469 -22.733 3.969 1.00 92.50 144 ARG A CA 1
ATOM 1106 C C . ARG A 1 144 ? -5.993 -22.156 5.288 1.00 92.50 144 ARG A C 1
ATOM 1108 O O . ARG A 1 144 ? -5.327 -22.263 6.313 1.00 92.50 144 ARG A O 1
ATOM 1115 N N . GLY A 1 145 ? -7.168 -21.527 5.252 1.00 91.38 145 GLY A N 1
ATOM 1116 C CA . GLY A 1 145 ? -7.782 -20.896 6.429 1.00 91.38 145 GLY A CA 1
ATOM 1117 C C . GLY A 1 145 ? -7.108 -19.594 6.886 1.00 91.38 145 GLY A C 1
ATOM 1118 O O . GLY A 1 145 ? -7.557 -18.977 7.850 1.00 91.38 145 GLY A O 1
ATOM 1119 N N . LEU A 1 146 ? -6.050 -19.149 6.201 1.00 94.62 146 LEU A N 1
ATOM 1120 C CA . LEU A 1 146 ? -5.389 -17.876 6.453 1.00 94.62 146 LEU A CA 1
ATOM 1121 C C . LEU A 1 146 ? -5.602 -16.924 5.273 1.00 94.62 146 LEU A C 1
ATOM 1123 O O . LEU A 1 146 ? -5.534 -17.315 4.107 1.00 94.62 146 LEU A O 1
ATOM 1127 N N . ARG A 1 147 ? -5.775 -15.641 5.575 1.00 92.50 147 ARG A N 1
ATOM 1128 C CA . ARG A 1 147 ? -5.874 -14.564 4.593 1.00 92.50 147 ARG A CA 1
ATOM 1129 C C . ARG A 1 147 ? -4.696 -13.611 4.747 1.00 92.50 147 ARG A C 1
ATOM 1131 O O . ARG A 1 147 ? -4.270 -13.306 5.860 1.00 92.50 147 ARG A O 1
ATOM 1138 N N . CYS A 1 148 ? -4.161 -13.146 3.620 1.00 92.38 148 CYS A N 1
ATOM 1139 C CA . CYS A 1 148 ? -3.109 -12.135 3.617 1.00 92.38 148 CYS A CA 1
ATOM 1140 C C . CYS A 1 148 ? -3.737 -10.768 3.900 1.00 92.38 148 CYS A C 1
ATOM 1142 O O . CYS A 1 148 ? -4.407 -10.205 3.035 1.00 92.38 148 CYS A O 1
ATOM 1144 N N . ILE A 1 149 ? -3.563 -10.264 5.120 1.00 91.12 149 ILE A N 1
ATOM 1145 C CA . ILE A 1 149 ? -4.112 -8.981 5.558 1.00 91.12 149 ILE A CA 1
ATOM 1146 C C . ILE A 1 149 ? -3.030 -7.925 5.482 1.00 91.12 149 ILE A C 1
ATOM 1148 O O . ILE A 1 149 ? -1.944 -8.078 6.040 1.00 91.12 149 ILE A O 1
ATOM 1152 N N . ARG A 1 150 ? -3.351 -6.832 4.801 1.00 86.94 150 ARG A N 1
ATOM 1153 C CA . ARG A 1 150 ? -2.475 -5.672 4.693 1.00 86.94 150 ARG A CA 1
ATOM 1154 C C . ARG A 1 150 ? -2.634 -4.797 5.920 1.00 86.94 150 ARG A C 1
ATOM 1156 O O . ARG A 1 150 ? -3.750 -4.433 6.279 1.00 86.94 150 ARG A O 1
ATOM 1163 N N . ILE A 1 151 ? -1.506 -4.483 6.538 1.00 83.25 151 ILE A N 1
ATOM 1164 C CA . ILE A 1 151 ? -1.415 -3.593 7.696 1.00 83.25 151 ILE A CA 1
ATOM 1165 C C . ILE A 1 151 ? -1.163 -2.167 7.213 1.00 83.25 151 ILE A C 1
ATOM 1167 O O . ILE A 1 151 ? -1.787 -1.214 7.671 1.00 83.25 151 ILE A O 1
ATOM 1171 N N . ASP A 1 152 ? -0.250 -2.041 6.252 1.00 80.12 152 ASP A N 1
ATOM 1172 C CA . ASP A 1 152 ? 0.058 -0.796 5.572 1.00 80.12 152 ASP A CA 1
ATOM 1173 C C . ASP A 1 152 ? 0.374 -1.056 4.089 1.00 80.12 152 ASP A C 1
ATOM 1175 O O . ASP A 1 152 ? 0.116 -2.125 3.531 1.00 80.12 152 ASP A O 1
ATOM 1179 N N . ALA A 1 153 ? 0.924 -0.050 3.420 1.00 76.38 153 ALA A N 1
ATOM 1180 C CA . ALA A 1 153 ? 1.289 -0.110 2.010 1.00 76.38 153 ALA A CA 1
ATOM 1181 C C . ALA A 1 153 ? 2.368 -1.149 1.643 1.00 76.38 153 ALA A C 1
ATOM 1183 O O . ALA A 1 153 ? 2.581 -1.414 0.464 1.00 76.38 153 ALA A O 1
ATOM 1184 N N . THR A 1 154 ? 3.114 -1.651 2.620 1.00 76.31 154 THR A N 1
ATOM 1185 C CA . THR A 1 154 ? 4.297 -2.511 2.464 1.00 76.31 154 THR A CA 1
ATOM 1186 C C . THR A 1 154 ? 4.250 -3.767 3.313 1.00 76.31 154 THR A C 1
ATOM 1188 O O . THR A 1 154 ? 4.901 -4.752 2.972 1.00 76.31 154 THR A O 1
ATOM 1191 N N . ILE A 1 155 ? 3.510 -3.739 4.414 1.00 84.38 155 ILE A N 1
ATOM 1192 C CA . ILE A 1 155 ? 3.427 -4.828 5.370 1.00 84.38 155 ILE A CA 1
ATOM 1193 C C . ILE A 1 155 ? 2.085 -5.521 5.186 1.00 84.38 155 ILE A C 1
ATOM 1195 O O . ILE A 1 155 ? 1.021 -4.916 5.325 1.00 84.38 155 ILE A O 1
ATOM 1199 N N . ALA A 1 156 ? 2.153 -6.821 4.929 1.00 90.12 156 ALA A N 1
ATOM 1200 C CA . ALA A 1 156 ? 1.018 -7.716 5.021 1.00 90.12 156 ALA A CA 1
ATOM 1201 C C . ALA A 1 156 ? 1.434 -9.013 5.705 1.00 90.12 156 ALA A C 1
ATOM 1203 O O . ALA A 1 156 ? 2.566 -9.479 5.551 1.00 90.12 156 ALA A O 1
ATOM 1204 N N . VAL A 1 157 ? 0.508 -9.589 6.459 1.00 94.31 157 VAL A N 1
ATOM 1205 C CA . VAL A 1 157 ? 0.726 -10.787 7.270 1.00 94.31 157 VAL A CA 1
ATOM 1206 C C . VAL A 1 157 ? -0.424 -11.767 7.091 1.00 94.31 157 VAL A C 1
ATOM 1208 O O . VAL A 1 157 ? -1.561 -11.377 6.825 1.00 94.31 157 VAL A O 1
ATOM 1211 N N . CYS A 1 158 ? -0.138 -13.053 7.247 1.00 95.31 158 CYS A N 1
ATOM 1212 C CA . CYS A 1 158 ? -1.174 -14.077 7.236 1.00 95.31 158 CYS A CA 1
ATOM 1213 C C . CYS A 1 158 ? -1.920 -14.110 8.569 1.00 95.31 158 CYS A C 1
ATOM 1215 O O . CYS A 1 158 ? -1.328 -14.439 9.594 1.00 95.31 158 CYS A O 1
ATOM 1217 N N . LEU A 1 159 ? -3.220 -13.824 8.553 1.00 95.62 159 LEU A N 1
ATOM 1218 C CA . LEU A 1 159 ? -4.102 -13.925 9.718 1.00 95.62 159 LEU A CA 1
ATOM 1219 C C . LEU A 1 159 ? -5.181 -14.979 9.467 1.00 95.62 159 LEU A C 1
ATOM 1221 O O . LEU A 1 159 ? -5.560 -15.213 8.324 1.00 95.62 159 LEU A O 1
ATOM 1225 N N . GLN A 1 160 ? -5.675 -15.619 10.525 1.00 95.94 160 GLN A N 1
ATOM 1226 C CA . GLN A 1 160 ? -6.736 -16.624 10.413 1.00 95.94 160 GLN A CA 1
ATOM 1227 C C . GLN A 1 160 ? -8.049 -15.971 9.991 1.00 95.94 160 GLN A C 1
ATOM 1229 O O . GLN A 1 160 ? -8.538 -15.085 10.689 1.00 95.94 160 GLN A O 1
ATOM 1234 N N . ASP A 1 161 ? -8.586 -16.404 8.854 1.00 95.25 161 ASP A N 1
ATOM 1235 C CA . ASP A 1 161 ? -9.811 -15.874 8.260 1.00 95.25 161 ASP A CA 1
ATOM 1236 C C . ASP A 1 161 ? -11.032 -16.440 8.995 1.00 95.25 161 ASP A C 1
ATOM 1238 O O . ASP A 1 161 ? -11.157 -17.652 9.159 1.00 95.25 161 ASP A O 1
ATOM 1242 N N . CYS A 1 162 ? -11.929 -15.561 9.430 1.00 95.62 162 CYS A N 1
ATOM 1243 C CA . CYS A 1 162 ? -13.221 -15.927 10.017 1.00 95.62 162 CYS A CA 1
ATOM 1244 C C . CYS A 1 162 ? -14.381 -15.207 9.317 1.00 95.62 162 CYS A C 1
ATOM 1246 O O . CYS A 1 162 ? -15.476 -15.103 9.861 1.00 95.62 162 CYS A O 1
ATOM 1248 N N . SER A 1 163 ? -14.153 -14.691 8.102 1.00 93.50 163 SER A N 1
ATOM 1249 C CA . SER A 1 163 ? -15.154 -13.928 7.345 1.00 93.50 163 SER A CA 1
ATOM 1250 C C . SER A 1 163 ? -16.414 -14.751 7.059 1.00 93.50 163 SER A C 1
ATOM 1252 O O . SER A 1 163 ? -17.513 -14.206 7.066 1.00 93.50 163 SER A O 1
ATOM 1254 N N . SER A 1 164 ? -16.262 -16.059 6.831 1.00 91.50 164 SER A N 1
ATOM 1255 C CA . SER A 1 164 ? -17.377 -16.971 6.537 1.00 91.50 164 SER A CA 1
ATOM 1256 C C . SER A 1 164 ? -17.974 -17.638 7.778 1.00 91.50 164 SER A C 1
ATOM 1258 O O . SER A 1 164 ? -19.143 -18.009 7.755 1.00 91.50 164 SER A O 1
ATOM 1260 N N . ASP A 1 165 ? -17.189 -17.800 8.844 1.00 93.81 165 ASP A N 1
ATOM 1261 C CA . ASP A 1 165 ? -17.617 -18.462 10.075 1.00 93.81 165 ASP A CA 1
ATOM 1262 C C . ASP A 1 165 ? -16.851 -17.901 11.282 1.00 93.81 165 ASP A C 1
ATOM 1264 O O . ASP A 1 165 ? -15.656 -18.145 11.466 1.00 93.81 165 ASP A O 1
ATOM 1268 N N . ALA A 1 166 ? -17.559 -17.145 12.123 1.00 93.25 166 ALA A N 1
ATOM 1269 C CA . ALA A 1 166 ? -17.001 -16.555 13.335 1.00 93.25 166 ALA A CA 1
ATOM 1270 C C . ALA A 1 166 ? -16.705 -17.596 14.429 1.00 93.25 166 ALA A C 1
ATOM 1272 O O . ALA A 1 166 ? -15.882 -17.336 15.308 1.00 93.25 166 ALA A O 1
ATOM 1273 N N . SER A 1 167 ? -17.357 -18.765 14.390 1.00 93.81 167 SER A N 1
ATOM 1274 C CA . SER A 1 167 ? -17.188 -19.803 15.409 1.00 93.81 167 SER A CA 1
ATOM 1275 C C . SER A 1 167 ? -15.804 -20.454 15.368 1.00 93.81 167 SER A C 1
ATOM 1277 O O . SER A 1 167 ? -15.324 -20.894 16.410 1.00 93.81 167 SER A O 1
ATOM 1279 N N . LEU A 1 168 ? -15.109 -20.377 14.224 1.00 93.81 168 LEU A N 1
ATOM 1280 C CA . LEU A 1 168 ? -13.723 -20.829 14.047 1.00 93.81 168 LEU A CA 1
ATOM 1281 C C . LEU A 1 168 ? -12.752 -20.225 15.067 1.00 93.81 168 LEU A C 1
ATOM 1283 O O . LEU A 1 168 ? -11.742 -20.839 15.405 1.00 93.81 168 LEU A O 1
ATOM 1287 N N . CYS A 1 169 ? -13.036 -19.019 15.562 1.00 95.75 169 CYS A N 1
ATOM 1288 C CA . CYS A 1 169 ? -12.177 -18.377 16.547 1.00 95.75 169 CYS A CA 1
ATOM 1289 C C . CYS A 1 169 ? -12.327 -19.000 17.942 1.00 95.75 169 CYS A C 1
ATOM 1291 O O . CYS A 1 169 ? -11.363 -19.010 18.703 1.00 95.75 169 CYS A O 1
ATOM 1293 N N . ASN A 1 170 ? -13.490 -19.566 18.280 1.00 93.31 170 ASN A N 1
ATOM 1294 C CA . ASN A 1 170 ? -13.748 -20.138 19.607 1.00 93.31 170 ASN A CA 1
ATOM 1295 C C . ASN A 1 170 ? -12.856 -21.349 19.914 1.00 93.31 170 ASN A C 1
ATOM 1297 O O . ASN A 1 170 ? -12.577 -21.623 21.079 1.00 93.31 170 ASN A O 1
ATOM 1301 N N . ASP A 1 171 ? -12.383 -22.036 18.874 1.00 89.75 171 ASP A N 1
ATOM 1302 C CA . ASP A 1 171 ? -11.524 -23.216 18.987 1.00 89.75 171 ASP A CA 1
ATOM 1303 C C . ASP A 1 171 ? -10.038 -22.867 19.205 1.00 89.75 171 ASP A C 1
ATOM 1305 O O . ASP A 1 171 ? -9.202 -23.757 19.394 1.00 89.75 171 ASP A O 1
ATOM 1309 N N . ASN A 1 172 ? -9.682 -21.578 19.185 1.00 92.31 172 ASN A N 1
ATOM 1310 C CA . ASN A 1 172 ? -8.306 -21.127 19.358 1.00 92.31 172 ASN A CA 1
ATOM 1311 C C . ASN A 1 172 ? -7.882 -21.143 20.836 1.00 92.31 172 ASN A C 1
ATOM 1313 O O . ASN A 1 172 ? -8.340 -20.344 21.654 1.00 92.31 172 ASN A O 1
ATOM 1317 N N . ASN A 1 173 ? -6.902 -21.990 21.162 1.00 89.56 173 ASN A N 1
ATOM 1318 C CA . ASN A 1 173 ? -6.356 -22.116 22.521 1.00 89.56 173 ASN A CA 1
ATOM 1319 C C . ASN A 1 173 ? -5.370 -20.998 22.916 1.00 89.56 173 ASN A C 1
ATOM 1321 O O . ASN A 1 173 ? -4.992 -20.891 24.078 1.00 89.56 173 ASN A O 1
ATOM 1325 N N . ASP A 1 174 ? -4.938 -20.166 21.968 1.00 88.62 174 ASP A N 1
ATOM 1326 C CA . ASP A 1 174 ? -3.986 -19.064 22.187 1.00 88.62 174 ASP A CA 1
ATOM 1327 C C . ASP A 1 174 ? -4.669 -17.734 22.576 1.00 88.62 174 ASP A C 1
ATOM 1329 O O . ASP A 1 174 ? -4.018 -16.695 22.737 1.00 88.62 174 ASP A O 1
ATOM 1333 N N . GLY A 1 175 ? -5.993 -17.769 22.755 1.00 90.56 175 GLY A N 1
ATOM 1334 C CA . GLY A 1 175 ? -6.818 -16.625 23.123 1.00 90.56 175 GLY A CA 1
ATOM 1335 C C . GLY A 1 175 ? -7.317 -15.800 21.938 1.00 90.56 175 GLY A C 1
ATOM 1336 O O . GLY A 1 175 ? -7.961 -14.782 22.175 1.00 90.56 175 GLY A O 1
ATOM 1337 N N . ARG A 1 176 ? -7.068 -16.206 20.682 1.00 94.69 176 ARG A N 1
ATOM 1338 C CA . ARG A 1 176 ? -7.647 -15.555 19.491 1.00 94.69 176 ARG A CA 1
ATOM 1339 C C . ARG A 1 176 ? -9.115 -15.946 19.276 1.00 94.69 176 ARG A C 1
ATOM 1341 O O . ARG A 1 176 ? -9.462 -16.523 18.249 1.00 94.69 176 ARG A O 1
ATOM 1348 N N . ASN A 1 177 ? -9.960 -15.648 20.256 1.00 94.94 177 ASN A N 1
ATOM 1349 C CA . ASN A 1 177 ? -11.353 -16.092 20.334 1.00 94.94 177 ASN A CA 1
ATOM 1350 C C . ASN A 1 177 ? -12.385 -15.119 19.739 1.00 94.94 177 ASN A C 1
ATOM 1352 O O . ASN A 1 177 ? -13.554 -15.476 19.634 1.00 94.94 177 ASN A O 1
ATOM 1356 N N . ALA A 1 178 ? -11.980 -13.920 19.317 1.00 93.88 178 ALA A N 1
ATOM 1357 C CA . ALA A 1 178 ? -12.884 -12.927 18.741 1.00 93.88 178 ALA A CA 1
ATOM 1358 C C . ALA A 1 178 ? -12.723 -12.830 17.219 1.00 93.88 178 ALA A C 1
ATOM 1360 O O . ALA A 1 178 ? -11.610 -12.636 16.726 1.00 93.88 178 ALA A O 1
ATOM 1361 N N . CYS A 1 179 ? -13.830 -12.901 16.475 1.00 94.38 179 CYS A N 1
ATOM 1362 C CA . CYS A 1 179 ? -13.848 -12.630 15.037 1.00 94.38 179 CYS A CA 1
ATOM 1363 C C . CYS A 1 179 ? -14.086 -11.134 14.780 1.00 94.38 179 CYS A C 1
ATOM 1365 O O . CYS A 1 179 ? -15.182 -10.625 15.019 1.00 94.38 179 CYS A O 1
ATOM 1367 N N . THR A 1 180 ? -13.063 -10.430 14.294 1.00 91.94 180 THR A N 1
ATOM 1368 C CA . THR A 1 180 ? -13.059 -8.962 14.183 1.00 91.94 180 THR A CA 1
ATOM 1369 C C . THR A 1 180 ? -12.932 -8.517 12.730 1.00 91.94 180 THR A C 1
ATOM 1371 O O . THR A 1 180 ? -12.060 -9.005 12.014 1.00 91.94 180 THR A O 1
ATOM 1374 N N . HIS A 1 181 ? -13.752 -7.550 12.300 1.00 90.38 181 HIS A N 1
ATOM 1375 C CA . HIS A 1 181 ? -13.618 -6.898 10.991 1.00 90.38 181 HIS A CA 1
ATOM 1376 C C . HIS A 1 181 ? -12.369 -6.007 10.943 1.00 90.38 181 HIS A C 1
ATOM 1378 O O . HIS A 1 181 ? -12.210 -5.111 11.777 1.00 90.38 181 HIS A O 1
ATOM 1384 N N . VAL A 1 182 ? -11.498 -6.233 9.957 1.00 87.44 182 VAL A N 1
ATOM 1385 C CA . VAL A 1 182 ? -10.187 -5.561 9.855 1.00 87.44 182 VAL A CA 1
ATOM 1386 C C . VAL A 1 182 ? -9.952 -4.834 8.541 1.00 87.44 182 VAL A C 1
ATOM 1388 O O . VAL A 1 182 ? -9.159 -3.900 8.505 1.00 87.44 182 VAL A O 1
ATOM 1391 N N . ALA A 1 183 ? -10.610 -5.247 7.460 1.00 81.19 183 ALA A N 1
ATOM 1392 C CA . ALA A 1 183 ? -10.387 -4.675 6.138 1.00 81.19 183 ALA A CA 1
ATOM 1393 C C . ALA A 1 183 ? -11.603 -4.878 5.228 1.00 81.19 183 ALA A C 1
ATOM 1395 O O . ALA A 1 183 ? -12.587 -5.511 5.609 1.00 81.19 183 ALA A O 1
ATOM 1396 N N . TRP A 1 184 ? -11.491 -4.369 4.004 1.00 77.44 184 TRP A N 1
ATOM 1397 C CA . TRP A 1 184 ? -12.399 -4.649 2.896 1.00 77.44 184 TRP A CA 1
ATOM 1398 C C . TRP A 1 184 ? -11.657 -5.411 1.800 1.00 77.44 184 TRP A C 1
ATOM 1400 O O . TRP A 1 184 ? -10.488 -5.129 1.538 1.00 77.44 184 TRP A O 1
ATOM 1410 N N . ASN A 1 185 ? -12.336 -6.347 1.143 1.00 72.75 185 ASN A N 1
ATOM 1411 C CA . ASN A 1 185 ? -11.886 -6.960 -0.102 1.00 72.75 185 ASN A CA 1
ATOM 1412 C C . ASN A 1 185 ? -13.040 -6.915 -1.104 1.00 72.75 185 ASN A C 1
ATOM 1414 O O . ASN A 1 185 ? -14.035 -7.615 -0.938 1.00 72.75 185 ASN A O 1
ATOM 1418 N N . GLY A 1 186 ? -12.950 -6.054 -2.118 1.00 70.25 186 GLY A N 1
ATOM 1419 C CA . GLY A 1 186 ? -14.140 -5.730 -2.900 1.00 70.25 186 GLY A CA 1
ATOM 1420 C C . GLY A 1 186 ? -15.217 -5.154 -1.976 1.00 70.25 186 GLY A C 1
ATOM 1421 O O . GLY A 1 186 ? -14.908 -4.289 -1.160 1.00 70.25 186 GLY A O 1
ATOM 1422 N N . ASP A 1 187 ? -16.465 -5.583 -2.124 1.00 69.94 187 ASP A N 1
ATOM 1423 C CA . ASP A 1 187 ? -17.585 -5.122 -1.287 1.00 69.94 187 ASP A CA 1
ATOM 1424 C C . ASP A 1 187 ? -17.766 -5.958 -0.008 1.00 69.94 187 ASP A C 1
ATOM 1426 O O . ASP A 1 187 ? -18.702 -5.730 0.756 1.00 69.94 187 ASP A O 1
ATOM 1430 N N . GLU A 1 188 ? -16.868 -6.913 0.243 1.00 80.50 188 GLU A N 1
ATOM 1431 C CA . GLU A 1 188 ? -16.924 -7.799 1.402 1.00 80.50 188 GLU A CA 1
ATOM 1432 C C . GLU A 1 188 ? -16.056 -7.271 2.544 1.00 80.50 188 GLU A C 1
ATOM 1434 O O . GLU A 1 188 ? -14.908 -6.851 2.343 1.00 80.50 188 GLU A O 1
ATOM 1439 N N . THR A 1 189 ? -16.586 -7.333 3.766 1.00 84.06 189 THR A N 1
ATOM 1440 C CA . THR A 1 189 ? -15.778 -7.139 4.968 1.00 84.06 189 THR A CA 1
ATOM 1441 C C . THR A 1 189 ? -14.903 -8.361 5.190 1.00 84.06 189 THR A C 1
ATOM 1443 O O . THR A 1 189 ? -15.335 -9.508 5.095 1.00 84.06 189 THR A O 1
ATOM 1446 N N . VAL A 1 190 ? -13.640 -8.108 5.501 1.00 89.56 190 VAL A N 1
ATOM 1447 C CA . VAL A 1 190 ? -12.690 -9.144 5.880 1.00 89.56 190 VAL A CA 1
ATOM 1448 C C . VAL A 1 190 ? -12.629 -9.212 7.392 1.00 89.56 190 VAL A C 1
ATOM 1450 O O . VAL A 1 190 ? -12.335 -8.205 8.044 1.00 89.56 190 VAL A O 1
ATOM 1453 N N . SER A 1 191 ? -12.865 -10.402 7.933 1.00 93.62 191 SER A N 1
ATOM 1454 C CA . SER A 1 191 ? -12.810 -10.671 9.365 1.00 93.62 191 SER A CA 1
ATOM 1455 C C . SER A 1 191 ? -11.717 -11.674 9.690 1.00 93.62 191 SER A C 1
ATOM 1457 O O . SER A 1 191 ? -11.498 -12.631 8.946 1.00 93.62 191 SER A O 1
ATOM 1459 N N . VAL A 1 192 ? -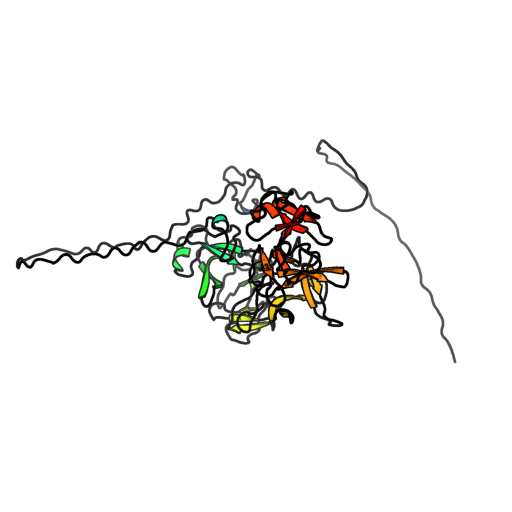11.040 -11.475 10.817 1.00 95.44 192 VAL A N 1
ATOM 1460 C CA . VAL A 1 192 ? -9.981 -12.378 11.279 1.00 95.44 192 VAL A CA 1
ATOM 1461 C C . VAL A 1 192 ? -10.116 -12.711 12.755 1.00 95.44 192 VAL A C 1
ATOM 1463 O O . VAL A 1 192 ? -10.680 -11.931 13.524 1.00 95.44 192 VAL A O 1
ATOM 1466 N N . CYS A 1 193 ? -9.583 -13.866 13.151 1.00 96.44 193 CYS A N 1
ATOM 1467 C CA . CYS A 1 193 ? -9.524 -14.251 14.555 1.00 96.44 193 CYS A CA 1
ATOM 1468 C C . CYS A 1 193 ? -8.458 -13.443 15.296 1.00 96.44 193 CYS A C 1
ATOM 1470 O O . CYS A 1 193 ? -7.293 -13.371 14.892 1.00 96.44 193 CYS A O 1
ATOM 1472 N N . THR A 1 194 ? -8.869 -12.853 16.409 1.00 95.62 194 THR A N 1
ATOM 1473 C CA . THR A 1 194 ? -8.105 -11.877 17.180 1.00 95.62 194 THR A CA 1
ATOM 1474 C C . THR A 1 194 ? -8.198 -12.172 18.663 1.00 95.62 194 THR A C 1
ATOM 1476 O O . THR A 1 194 ? -9.195 -12.711 19.144 1.00 95.62 194 THR A O 1
ATOM 1479 N N . LYS A 1 195 ? -7.132 -11.829 19.383 1.00 95.62 195 LYS A N 1
ATOM 1480 C CA . LYS A 1 195 ? -7.095 -11.811 20.838 1.00 95.62 195 LYS A CA 1
ATOM 1481 C C . LYS A 1 195 ? -7.363 -10.384 21.286 1.00 95.62 195 LYS A C 1
ATOM 1483 O O . LYS A 1 195 ? -6.568 -9.489 20.990 1.00 95.62 195 LYS A O 1
ATOM 1488 N N . GLU A 1 196 ? -8.486 -10.179 21.964 1.00 94.38 196 GLU A N 1
ATOM 1489 C CA . GLU A 1 196 ? -8.834 -8.866 22.492 1.00 94.38 196 GLU A CA 1
ATOM 1490 C C . GLU A 1 196 ? -7.993 -8.527 23.726 1.00 94.38 196 GLU A C 1
ATOM 1492 O O . GLU A 1 196 ? -7.844 -9.338 24.641 1.00 94.38 196 GLU A O 1
ATOM 1497 N N . VAL A 1 197 ? -7.457 -7.312 23.749 1.00 94.62 197 VAL A N 1
ATOM 1498 C CA . VAL A 1 197 ? -6.645 -6.758 24.832 1.00 94.62 197 VAL A CA 1
ATOM 1499 C C . VAL A 1 197 ? -7.285 -5.481 25.384 1.00 94.62 197 VAL A C 1
ATOM 1501 O O . VAL A 1 197 ? -8.026 -4.763 24.702 1.00 94.62 197 VAL A O 1
ATOM 1504 N N . SER A 1 198 ? -7.028 -5.225 26.660 1.00 94.06 198 SER A N 1
ATOM 1505 C CA . SER A 1 198 ? -7.625 -4.161 27.462 1.00 94.06 198 SER A CA 1
ATOM 1506 C C . SER A 1 198 ? -6.851 -2.845 27.359 1.00 94.06 198 SER A C 1
ATOM 1508 O O . SER A 1 198 ? -5.761 -2.762 26.794 1.00 94.06 198 SER A O 1
ATOM 1510 N N . SER A 1 199 ? -7.415 -1.780 27.930 1.00 93.50 199 SER A N 1
ATOM 1511 C CA . SER A 1 199 ? -6.786 -0.455 27.954 1.00 93.50 199 SER A CA 1
ATOM 1512 C C . SER A 1 199 ? -5.387 -0.500 28.583 1.00 93.50 199 SER A C 1
ATOM 1514 O O . SER A 1 199 ? -5.191 -1.073 29.653 1.00 93.50 199 SER A O 1
ATOM 1516 N N . GLY A 1 200 ? -4.409 0.117 27.917 1.00 92.06 200 GLY A N 1
ATOM 1517 C CA . GLY A 1 200 ? -3.006 0.164 28.331 1.00 92.06 200 GLY A CA 1
ATOM 1518 C C . GLY A 1 200 ? -2.155 -1.044 27.920 1.00 92.06 200 GLY A C 1
ATOM 1519 O O . GLY A 1 200 ? -0.924 -0.937 27.970 1.00 92.06 200 GLY A O 1
ATOM 1520 N N . GLU A 1 201 ? -2.774 -2.145 27.487 1.00 95.31 201 GLU A N 1
ATOM 1521 C CA . GLU A 1 201 ? -2.073 -3.340 27.013 1.00 95.31 201 GLU A CA 1
ATOM 1522 C C . GLU A 1 201 ? -1.517 -3.159 25.596 1.00 95.31 201 GLU A C 1
ATOM 1524 O O . GLU A 1 201 ? -1.942 -2.279 24.838 1.00 95.31 201 GLU A O 1
ATOM 1529 N N . SER A 1 202 ? -0.532 -3.992 25.259 1.00 94.56 202 SER A N 1
ATOM 1530 C CA . SER A 1 202 ? 0.102 -3.990 23.944 1.00 94.56 202 SER A CA 1
ATOM 1531 C C . SER A 1 202 ? -0.847 -4.520 22.873 1.00 94.56 202 SER A C 1
ATOM 1533 O O . SER A 1 202 ? -1.483 -5.556 23.051 1.00 94.56 202 SER A O 1
ATOM 1535 N N . CYS A 1 203 ? -0.885 -3.838 21.737 1.00 94.38 203 CYS A N 1
ATOM 1536 C CA . CYS A 1 203 ? -1.674 -4.212 20.568 1.00 94.38 203 CYS A CA 1
ATOM 1537 C C . CYS A 1 203 ? -0.817 -4.172 19.304 1.00 94.38 203 CYS A C 1
ATOM 1539 O O . CYS A 1 203 ? 0.180 -3.452 19.241 1.00 94.38 203 CYS A O 1
ATOM 1541 N N . GLY A 1 204 ? -1.223 -4.945 18.300 1.00 91.44 204 GLY A N 1
ATOM 1542 C CA . GLY A 1 204 ? -0.508 -5.086 17.038 1.00 91.44 204 GLY A CA 1
ATOM 1543 C C . GLY A 1 204 ? -1.230 -6.067 16.126 1.00 91.44 204 GLY A C 1
ATOM 1544 O O . GLY A 1 204 ? -1.463 -7.225 16.493 1.00 91.44 204 GLY A O 1
ATOM 1545 N N . LEU A 1 205 ? -1.588 -5.602 14.930 1.00 86.38 205 LEU A N 1
ATOM 1546 C CA . LEU A 1 205 ? -2.321 -6.398 13.946 1.00 86.38 205 LEU A CA 1
ATOM 1547 C C . LEU A 1 205 ? -1.476 -7.587 13.464 1.00 86.38 205 LEU A C 1
ATOM 1549 O O . LEU A 1 205 ? -2.002 -8.678 13.260 1.00 86.38 205 LEU A O 1
ATOM 1553 N N . GLU A 1 206 ? -0.157 -7.401 13.390 1.00 87.81 206 GLU A N 1
ATOM 1554 C CA . GLU A 1 206 ? 0.847 -8.407 13.047 1.00 87.81 206 GLU A CA 1
ATOM 1555 C C . GLU A 1 206 ? 0.846 -9.634 13.967 1.00 87.81 206 GLU A C 1
ATOM 1557 O O . GLU A 1 206 ? 1.232 -10.716 13.534 1.00 87.81 206 GLU A O 1
ATOM 1562 N N . SER A 1 207 ? 0.383 -9.475 15.210 1.00 88.31 207 SER A N 1
ATOM 1563 C CA . SER A 1 207 ? 0.310 -10.541 16.218 1.00 88.31 207 SER A CA 1
ATOM 1564 C C . SER A 1 207 ? -1.130 -10.925 16.571 1.00 88.31 207 SER A C 1
ATOM 1566 O O . SER A 1 207 ? -1.361 -11.614 17.562 1.00 88.31 207 SER A O 1
ATOM 1568 N N . SER A 1 208 ? -2.121 -10.466 15.796 1.00 92.50 208 SER A N 1
ATOM 1569 C CA . SER A 1 208 ? -3.550 -10.636 16.104 1.00 92.50 208 SER A CA 1
ATOM 1570 C C . SER A 1 208 ? -3.972 -10.108 17.486 1.00 92.50 208 SER A C 1
ATOM 1572 O O . SER A 1 208 ? -4.962 -10.590 18.037 1.00 92.50 208 SER A O 1
ATOM 1574 N N . LEU A 1 209 ? -3.261 -9.123 18.044 1.00 94.31 209 LEU A N 1
ATOM 1575 C CA . LEU A 1 209 ? -3.595 -8.487 19.322 1.00 94.31 209 LEU A CA 1
ATOM 1576 C C . LEU A 1 209 ? -4.398 -7.212 19.058 1.00 94.31 209 LEU A C 1
ATOM 1578 O O . LEU A 1 209 ? -3.846 -6.206 18.606 1.00 94.31 209 LEU A O 1
ATOM 1582 N N . PHE A 1 210 ? -5.700 -7.255 19.325 1.00 94.19 210 PHE A N 1
ATOM 1583 C CA . PHE A 1 210 ? -6.628 -6.175 18.997 1.00 94.19 210 PHE A CA 1
ATOM 1584 C C . PHE A 1 210 ? -7.188 -5.540 20.252 1.00 94.19 210 PHE A C 1
ATOM 1586 O O . PHE A 1 210 ? -7.552 -6.220 21.199 1.00 94.19 210 PHE A O 1
ATOM 1593 N N . CYS A 1 211 ? -7.298 -4.220 20.254 1.00 93.81 211 CYS A N 1
ATOM 1594 C CA . CYS A 1 211 ? -7.964 -3.534 21.345 1.00 93.81 211 CYS A CA 1
ATOM 1595 C C . CYS A 1 211 ? -9.449 -3.885 21.359 1.00 93.81 211 CYS A C 1
ATOM 1597 O O . CYS A 1 211 ? -10.082 -3.915 20.303 1.00 93.81 211 CYS A O 1
ATOM 1599 N N . LYS A 1 212 ? -9.986 -4.142 22.552 1.00 90.94 212 LYS A N 1
ATOM 1600 C CA . LYS A 1 212 ? -11.394 -4.482 22.742 1.00 90.94 212 LYS A CA 1
ATOM 1601 C C . LYS A 1 212 ? -12.306 -3.439 22.091 1.00 90.94 212 LYS A C 1
ATOM 1603 O O . LYS A 1 212 ? -12.204 -2.244 22.383 1.00 90.94 212 LYS A O 1
ATOM 1608 N N . LYS A 1 213 ? -13.219 -3.894 21.231 1.00 86.44 213 LYS A N 1
ATOM 1609 C CA . LYS A 1 213 ? -14.190 -3.025 20.553 1.00 86.44 213 LYS A CA 1
ATOM 1610 C C . LYS A 1 213 ? -15.565 -3.223 21.172 1.00 86.44 213 LYS A C 1
ATOM 1612 O O . LYS A 1 213 ? -16.155 -4.293 21.081 1.00 86.44 213 LYS A O 1
ATOM 1617 N N . SER A 1 214 ? -16.113 -2.186 21.801 1.00 79.62 214 SER A N 1
ATOM 1618 C CA . SER A 1 214 ? -17.488 -2.232 22.300 1.00 79.62 214 SER A CA 1
ATOM 1619 C C . SER A 1 214 ? -18.172 -0.866 22.215 1.00 79.62 214 SER A C 1
ATOM 1621 O O . SER A 1 214 ? -17.497 0.161 22.198 1.00 79.62 214 SER A O 1
ATOM 1623 N N . PRO A 1 215 ? -19.517 -0.810 22.198 1.00 72.94 215 PRO A N 1
ATOM 1624 C CA . PRO A 1 215 ? -20.251 0.458 22.183 1.00 72.94 215 PRO A CA 1
ATOM 1625 C C . PRO A 1 215 ? -19.960 1.379 23.378 1.00 72.94 215 PRO A C 1
ATOM 1627 O O . PRO A 1 215 ? -20.184 2.582 23.278 1.00 72.94 215 PRO A O 1
ATOM 1630 N N . PHE A 1 216 ? -19.518 0.815 24.506 1.00 76.44 216 PHE A N 1
ATOM 1631 C CA . PHE A 1 216 ? -19.371 1.522 25.784 1.00 76.44 216 PHE A CA 1
ATOM 1632 C C . PHE A 1 216 ? -17.912 1.700 26.216 1.00 76.44 216 PHE A C 1
ATOM 1634 O O . PHE A 1 216 ? -17.610 2.604 26.987 1.00 76.44 216 PHE A O 1
ATOM 1641 N N . ASP A 1 217 ? -17.026 0.851 25.709 1.00 83.62 217 ASP A N 1
ATOM 1642 C CA . ASP A 1 217 ? -15.598 0.811 26.003 1.00 83.62 217 ASP A CA 1
ATOM 1643 C C . ASP A 1 217 ? -14.881 0.486 24.687 1.00 83.62 217 ASP A C 1
ATOM 1645 O O . ASP A 1 217 ? -14.532 -0.665 24.412 1.00 83.62 217 ASP A O 1
ATOM 1649 N N . HIS A 1 218 ? -14.846 1.476 23.787 1.00 91.94 218 HIS A N 1
ATOM 1650 C CA . HIS A 1 218 ? -14.190 1.356 22.486 1.00 91.94 218 HIS A CA 1
ATOM 1651 C C . HIS A 1 218 ? -12.725 1.728 22.639 1.00 91.94 218 HIS A C 1
ATOM 1653 O O . HIS A 1 218 ? -12.407 2.849 23.045 1.00 91.94 218 HIS A O 1
ATOM 1659 N N . LEU A 1 219 ? -11.838 0.802 22.299 1.00 94.31 219 LEU A N 1
ATOM 1660 C CA . LEU A 1 219 ? -10.401 1.006 22.364 1.00 94.31 219 LEU A CA 1
ATOM 1661 C C . LEU A 1 219 ? -9.792 0.920 20.962 1.00 94.31 219 LEU A C 1
ATOM 1663 O O . LEU A 1 219 ? -10.211 0.111 20.137 1.00 94.31 219 LEU A O 1
ATOM 1667 N N . VAL A 1 220 ? -8.763 1.725 20.703 1.00 92.81 220 VAL A N 1
ATOM 1668 C CA . VAL A 1 220 ? -7.980 1.677 19.456 1.00 92.81 220 VAL A CA 1
ATOM 1669 C C . VAL A 1 220 ? -6.504 1.502 19.759 1.00 92.81 220 VAL A C 1
ATOM 1671 O O . VAL A 1 220 ? -6.019 1.927 20.810 1.00 92.81 220 VAL A O 1
ATOM 1674 N N . CYS A 1 221 ? -5.783 0.885 18.827 1.00 92.31 221 CYS A N 1
ATOM 1675 C CA . CYS A 1 221 ? -4.347 0.711 18.954 1.00 92.31 221 CYS A CA 1
ATOM 1676 C C . CYS A 1 221 ? -3.625 1.995 18.545 1.00 92.31 221 CYS A C 1
ATOM 1678 O O . CYS A 1 221 ? -3.641 2.371 17.378 1.00 92.31 221 CYS A O 1
ATOM 1680 N N . GLN A 1 222 ? -2.973 2.665 19.492 1.00 91.00 222 GLN A N 1
ATOM 1681 C CA . GLN A 1 222 ? -2.184 3.862 19.236 1.00 91.00 222 GLN A CA 1
ATOM 1682 C C . GLN A 1 222 ? -0.763 3.657 19.755 1.00 91.00 222 GLN A C 1
ATOM 1684 O O . GLN A 1 222 ? -0.542 3.450 20.947 1.00 91.00 222 GLN A O 1
ATOM 1689 N N . LYS A 1 223 ? 0.221 3.720 18.848 1.00 88.94 223 LYS A N 1
ATOM 1690 C CA . LYS A 1 223 ? 1.648 3.502 19.166 1.00 88.94 223 LYS A CA 1
ATOM 1691 C C . LYS A 1 223 ? 1.892 2.174 19.906 1.00 88.94 223 LYS A C 1
ATOM 1693 O O . LYS A 1 223 ? 2.649 2.127 20.873 1.00 88.94 223 LYS A O 1
ATOM 1698 N N . GLY A 1 224 ? 1.211 1.116 19.462 1.00 91.38 224 GLY A N 1
ATOM 1699 C CA . GLY A 1 224 ? 1.325 -0.229 20.030 1.00 91.38 224 GLY A CA 1
ATOM 1700 C C . GLY A 1 224 ? 0.624 -0.422 21.375 1.00 91.38 224 GLY A C 1
ATOM 1701 O O . GLY A 1 224 ? 0.855 -1.444 22.013 1.00 91.38 224 GLY A O 1
ATOM 1702 N N . LYS A 1 225 ? -0.210 0.526 21.831 1.00 95.19 225 LYS A N 1
ATOM 1703 C CA . LYS A 1 225 ? -1.011 0.384 23.056 1.00 95.19 225 LYS A CA 1
ATOM 1704 C C . LYS A 1 225 ? -2.484 0.685 22.844 1.00 95.19 225 LYS A C 1
ATOM 1706 O O . LYS A 1 225 ? -2.831 1.580 22.077 1.00 95.19 225 LYS A O 1
ATOM 1711 N N . CYS A 1 226 ? -3.343 -0.009 23.579 1.00 95.56 226 CYS A N 1
ATOM 1712 C CA . CYS A 1 226 ? -4.771 0.267 23.559 1.00 95.56 226 CYS A CA 1
ATOM 1713 C C . CYS A 1 226 ? -5.116 1.517 24.355 1.00 95.56 226 CYS A C 1
ATOM 1715 O O . CYS A 1 226 ? -4.794 1.625 25.539 1.00 95.56 226 CYS A O 1
ATOM 1717 N N . VAL A 1 227 ? -5.797 2.454 23.704 1.00 95.19 227 VAL A N 1
ATOM 1718 C CA . VAL A 1 227 ? -6.257 3.708 24.304 1.00 95.19 227 VAL A CA 1
ATOM 1719 C C . VAL A 1 227 ? -7.751 3.886 24.079 1.00 95.19 227 VAL A C 1
ATOM 1721 O O . VAL A 1 227 ? -8.298 3.404 23.088 1.00 95.19 227 VAL A O 1
ATOM 1724 N N . ALA A 1 228 ? -8.409 4.594 24.997 1.00 94.62 228 ALA A N 1
ATOM 1725 C CA . ALA A 1 228 ? -9.828 4.905 24.882 1.00 94.62 228 ALA A CA 1
ATOM 1726 C C . ALA A 1 228 ? -10.113 5.755 23.640 1.00 94.62 228 ALA A C 1
ATOM 1728 O O . ALA A 1 228 ? -9.430 6.747 23.383 1.00 94.62 228 ALA A O 1
ATOM 1729 N N . ALA A 1 229 ? -11.154 5.382 22.908 1.00 94.44 229 ALA A N 1
ATOM 1730 C CA . ALA A 1 229 ? -11.575 6.005 21.667 1.00 94.44 229 ALA A CA 1
ATOM 1731 C C . ALA A 1 229 ? -13.103 6.093 21.584 1.00 94.44 229 ALA A C 1
ATOM 1733 O O . ALA A 1 229 ? -13.837 5.605 22.443 1.00 94.44 229 ALA A O 1
ATOM 1734 N N . LYS A 1 230 ? -13.597 6.747 20.535 1.00 93.81 230 LYS A N 1
ATOM 1735 C CA . LYS A 1 230 ? -15.011 6.720 20.152 1.00 93.81 230 LYS A CA 1
ATOM 1736 C C . LYS A 1 230 ? -15.170 5.967 18.841 1.00 93.81 230 LYS A C 1
ATOM 1738 O O . LYS A 1 230 ? -14.321 6.064 17.959 1.00 93.81 230 LYS A O 1
ATOM 1743 N N . LEU A 1 231 ? -16.287 5.263 18.718 1.00 92.69 231 LEU A N 1
ATOM 1744 C CA . LEU A 1 231 ? -16.701 4.621 17.479 1.00 92.69 231 LEU A CA 1
ATOM 1745 C C . LEU A 1 231 ? -17.725 5.515 16.777 1.00 92.69 231 LEU A C 1
ATOM 1747 O O . LEU A 1 231 ? -18.825 5.713 17.296 1.00 92.69 231 LEU A O 1
ATOM 1751 N N . ALA A 1 232 ? -17.360 6.051 15.618 1.00 93.12 232 ALA A N 1
ATOM 1752 C CA . ALA A 1 232 ? -18.241 6.856 14.787 1.00 93.12 232 ALA A CA 1
ATOM 1753 C C . ALA A 1 232 ? -19.111 5.961 13.900 1.00 93.12 232 ALA A C 1
ATOM 1755 O O . ALA A 1 232 ? -18.598 5.131 13.146 1.00 93.12 232 ALA A O 1
ATOM 1756 N N . ARG A 1 233 ? -20.435 6.128 13.989 1.00 92.31 233 ARG A N 1
ATOM 1757 C CA . ARG A 1 233 ? -21.418 5.217 13.367 1.00 92.31 233 ARG A CA 1
ATOM 1758 C C . ARG A 1 233 ? -22.216 5.855 12.241 1.00 92.31 233 ARG A C 1
ATOM 1760 O O . ARG A 1 233 ? -22.957 5.160 11.558 1.00 92.31 233 ARG A O 1
ATOM 1767 N N . GLN A 1 234 ? -22.109 7.164 12.053 1.00 93.94 234 GLN A N 1
ATOM 1768 C CA . GLN A 1 234 ? -22.838 7.881 11.017 1.00 93.94 234 GLN A CA 1
ATOM 1769 C C . GLN A 1 234 ? -21.893 8.506 9.995 1.00 93.94 234 GLN A C 1
ATOM 1771 O O . GLN A 1 234 ? -20.744 8.864 10.268 1.00 93.94 234 GLN A O 1
ATOM 1776 N N . ILE A 1 235 ? -22.422 8.670 8.784 1.00 93.75 235 ILE A N 1
ATOM 1777 C CA . ILE A 1 235 ? -21.758 9.415 7.718 1.00 93.75 235 ILE A CA 1
ATOM 1778 C C . ILE A 1 235 ? -21.568 10.871 8.177 1.00 93.75 235 ILE A C 1
ATOM 1780 O O . ILE A 1 235 ? -22.458 11.465 8.780 1.00 93.75 235 ILE A O 1
ATOM 1784 N N . ASN A 1 236 ? -20.421 11.456 7.839 1.00 94.12 236 ASN A N 1
ATOM 1785 C CA . ASN A 1 236 ? -19.961 12.803 8.184 1.00 94.12 236 ASN A CA 1
ATOM 1786 C C . ASN A 1 236 ? -19.589 13.039 9.659 1.00 94.12 236 ASN A C 1
ATOM 1788 O O . ASN A 1 236 ? -19.252 14.173 10.020 1.00 94.12 236 ASN A O 1
ATOM 1792 N N . GLU A 1 237 ? -19.571 12.010 10.508 1.00 95.44 237 GLU A N 1
ATOM 1793 C CA . GLU A 1 237 ? -18.942 12.123 11.828 1.00 95.44 237 GLU A CA 1
ATOM 1794 C C . GLU A 1 237 ? -17.432 12.381 11.703 1.00 95.44 237 GLU A C 1
ATOM 1796 O O . GLU A 1 237 ? -16.795 11.951 10.742 1.00 95.44 237 GLU A O 1
ATOM 1801 N N . ASN A 1 238 ? -16.861 13.119 12.659 1.00 94.38 238 ASN A N 1
ATOM 1802 C CA . ASN A 1 238 ? -15.417 13.363 12.701 1.00 94.38 238 ASN A CA 1
ATOM 1803 C C . ASN A 1 238 ? -14.674 12.069 13.046 1.00 94.38 238 ASN A C 1
ATOM 1805 O O . ASN A 1 238 ? -15.070 11.377 13.978 1.00 94.38 238 ASN A O 1
ATOM 1809 N N . CYS A 1 239 ? -13.569 11.796 12.361 1.00 93.62 239 CYS A N 1
ATOM 1810 C CA . CYS A 1 239 ? -12.705 10.644 12.612 1.00 93.62 239 CYS A CA 1
ATOM 1811 C C . CYS A 1 239 ? -11.227 11.038 12.634 1.00 93.62 239 CYS A C 1
ATOM 1813 O O . CYS A 1 239 ? -10.847 12.094 12.133 1.00 93.62 239 CYS A O 1
ATOM 1815 N N . GLY A 1 240 ? -10.383 10.189 13.216 1.00 89.69 240 GLY A N 1
ATOM 1816 C CA . GLY A 1 240 ? -8.932 10.340 13.186 1.00 89.69 240 GLY A CA 1
ATOM 1817 C C . GLY A 1 240 ? -8.253 10.098 14.532 1.00 89.69 240 GLY A C 1
ATOM 1818 O O . GLY A 1 240 ? -8.817 10.328 15.603 1.00 89.69 240 GLY A O 1
ATOM 1819 N N . GLU A 1 241 ? -6.990 9.680 14.454 1.00 87.75 241 GLU A N 1
ATOM 1820 C CA . GLU A 1 241 ? -6.144 9.359 15.612 1.00 87.75 241 GLU A CA 1
ATOM 1821 C C . GLU A 1 241 ? -5.700 10.589 16.417 1.00 87.75 241 GLU A C 1
ATOM 1823 O O . GLU A 1 241 ? -5.341 10.473 17.586 1.00 87.75 241 GLU A O 1
ATOM 1828 N N . ASN A 1 242 ? -5.719 11.771 15.794 1.00 86.88 242 ASN A N 1
ATOM 1829 C CA . ASN A 1 242 ? -5.301 13.033 16.415 1.00 86.88 242 ASN A CA 1
ATOM 1830 C C . ASN A 1 242 ? -6.412 13.697 17.247 1.00 86.88 242 ASN A C 1
ATOM 1832 O O . ASN A 1 242 ? -6.188 14.751 17.843 1.00 86.88 242 ASN A O 1
ATOM 1836 N N . LEU A 1 243 ? -7.621 13.129 17.256 1.00 89.19 243 LEU A N 1
ATOM 1837 C CA . LEU A 1 243 ? -8.723 13.607 18.087 1.00 89.19 243 LEU A CA 1
ATOM 1838 C C . LEU A 1 243 ? -8.511 13.181 19.548 1.00 89.19 243 LEU A C 1
ATOM 1840 O O . LEU A 1 243 ? -7.803 12.218 19.830 1.00 89.19 243 LEU A O 1
ATOM 1844 N N . SER A 1 244 ? -9.124 13.907 20.487 1.00 90.00 244 SER A N 1
ATOM 1845 C CA . SER A 1 244 ? -9.075 13.583 21.917 1.00 90.00 244 SER A CA 1
ATOM 1846 C C . SER A 1 244 ? -10.495 13.410 22.473 1.00 90.00 244 SER A C 1
ATOM 1848 O O . SER A 1 244 ? -11.201 14.408 22.657 1.00 90.00 244 SER A O 1
ATOM 1850 N N . PRO A 1 245 ? -10.954 12.166 22.714 1.00 91.81 245 PRO A N 1
ATOM 1851 C CA . PRO A 1 245 ? -10.275 10.902 22.392 1.00 91.81 245 PRO A CA 1
ATOM 1852 C C . PRO A 1 245 ? -10.228 10.626 20.869 1.00 91.81 245 PRO A C 1
ATOM 1854 O O . PRO A 1 245 ? -11.017 11.231 20.131 1.00 91.81 245 PRO A O 1
ATOM 1857 N N . PRO A 1 246 ? -9.348 9.719 20.395 1.00 93.56 246 PRO A N 1
ATOM 1858 C CA . PRO A 1 246 ? -9.337 9.247 19.011 1.00 93.56 246 PRO A CA 1
ATOM 1859 C C . PRO A 1 246 ? -10.711 8.747 18.566 1.00 93.56 246 PRO A C 1
ATOM 1861 O O . PRO A 1 246 ? -11.488 8.248 19.384 1.00 93.56 246 PRO A O 1
ATOM 1864 N N . VAL A 1 247 ? -11.015 8.858 17.273 1.00 93.12 247 VAL A N 1
ATOM 1865 C CA . VAL A 1 247 ? -12.296 8.389 16.727 1.00 93.12 247 VAL A CA 1
ATOM 1866 C C . VAL A 1 247 ? -12.070 7.480 15.520 1.00 93.12 247 VAL A C 1
ATOM 1868 O O . VAL A 1 247 ? -11.473 7.904 14.530 1.00 93.12 247 VAL A O 1
ATOM 1871 N N . GLU A 1 248 ? -12.554 6.241 15.600 1.00 92.12 248 GLU A N 1
ATOM 1872 C CA . GLU A 1 248 ? -12.504 5.231 14.532 1.00 92.12 248 GLU A CA 1
ATOM 1873 C C . GLU A 1 248 ? -13.881 5.129 13.861 1.00 92.12 248 GLU A C 1
ATOM 1875 O O . GLU A 1 248 ? -14.904 5.178 14.543 1.00 92.12 248 GLU A O 1
ATOM 1880 N N . CYS A 1 249 ? -13.928 4.999 12.535 1.00 91.88 249 CYS A N 1
ATOM 1881 C CA . CYS A 1 249 ? -15.186 4.756 11.827 1.00 91.88 249 CYS A CA 1
ATOM 1882 C C . CYS A 1 249 ? -15.606 3.290 11.960 1.00 91.88 249 CYS A C 1
ATOM 1884 O O . CYS A 1 249 ? -14.769 2.390 11.915 1.00 91.88 249 CYS A O 1
ATOM 1886 N N . ASP A 1 250 ? -16.907 3.045 12.088 1.00 90.94 250 ASP A N 1
ATOM 1887 C CA . ASP A 1 250 ? -17.447 1.694 12.190 1.00 90.94 250 ASP A CA 1
ATOM 1888 C C . ASP A 1 250 ? -17.376 0.953 10.844 1.00 90.94 250 ASP A C 1
ATOM 1890 O O . ASP A 1 250 ? -18.253 1.079 9.983 1.00 90.94 250 ASP A O 1
ATOM 1894 N N . ILE A 1 251 ? -16.316 0.155 10.677 1.00 87.94 251 ILE A N 1
ATOM 1895 C CA . ILE A 1 251 ? -16.083 -0.680 9.491 1.00 87.94 251 ILE A CA 1
ATOM 1896 C C . ILE A 1 251 ? -17.265 -1.630 9.256 1.00 87.94 251 ILE A C 1
ATOM 1898 O O . ILE A 1 251 ? -17.617 -1.872 8.108 1.00 87.94 251 ILE A O 1
ATOM 1902 N N . SER A 1 252 ? -17.953 -2.108 10.298 1.00 84.44 252 SER A N 1
ATOM 1903 C CA . SER A 1 252 ? -19.119 -2.988 10.110 1.00 84.44 252 SER A CA 1
ATOM 1904 C C . SER A 1 252 ? -20.276 -2.305 9.363 1.00 84.44 252 SER A C 1
ATOM 1906 O O . SER A 1 252 ? -21.118 -2.977 8.772 1.00 84.44 252 SER A O 1
ATOM 1908 N N . GLN A 1 253 ? -20.296 -0.966 9.329 1.00 87.56 253 GLN A N 1
ATOM 1909 C CA . GLN A 1 253 ? -21.306 -0.166 8.633 1.00 87.56 253 GLN A CA 1
ATOM 1910 C C . GLN A 1 253 ? -20.875 0.334 7.249 1.00 87.56 253 GLN A C 1
ATOM 1912 O O . GLN A 1 253 ? -21.564 1.172 6.655 1.00 87.56 253 GLN A O 1
ATOM 1917 N N . GLY A 1 254 ? -19.746 -0.133 6.710 1.00 86.44 254 GLY A N 1
ATOM 1918 C CA . GLY A 1 254 ? -19.259 0.402 5.435 1.00 86.44 254 GLY A CA 1
ATOM 1919 C C . GLY A 1 254 ? -18.487 1.708 5.566 1.00 86.44 254 GLY A C 1
ATOM 1920 O O . GLY A 1 254 ? -18.288 2.371 4.550 1.00 86.44 254 GLY A O 1
ATOM 1921 N N . LEU A 1 255 ? -18.128 2.133 6.784 1.00 90.19 255 LEU A N 1
ATOM 1922 C CA . LEU A 1 255 ? -17.558 3.457 7.019 1.00 90.19 255 LEU A CA 1
ATOM 1923 C C . LEU A 1 255 ? -16.030 3.421 7.082 1.00 90.19 255 LEU A C 1
ATOM 1925 O O . LEU A 1 255 ? -15.438 2.611 7.790 1.00 90.19 255 LEU A O 1
ATOM 1929 N N . THR A 1 256 ? -15.400 4.372 6.398 1.00 90.06 256 THR A N 1
ATOM 1930 C CA . THR A 1 256 ? -13.958 4.631 6.463 1.00 90.06 256 THR A CA 1
ATOM 1931 C C . THR A 1 256 ? -13.682 6.118 6.667 1.00 90.06 256 THR A C 1
ATOM 1933 O O . THR A 1 256 ? -14.500 6.974 6.312 1.00 90.06 256 THR A O 1
ATOM 1936 N N . CYS A 1 257 ? -12.532 6.435 7.261 1.00 90.38 257 CYS A N 1
ATOM 1937 C CA . CYS A 1 257 ? -12.118 7.809 7.516 1.00 90.38 257 CYS A CA 1
ATOM 1938 C C . CYS A 1 257 ? -11.448 8.403 6.273 1.00 90.38 257 CYS A C 1
ATOM 1940 O O . CYS A 1 257 ? -10.368 7.958 5.876 1.00 90.38 257 CYS A O 1
ATOM 1942 N N . ASN A 1 258 ? -12.071 9.415 5.665 1.00 88.25 258 ASN A N 1
ATOM 1943 C CA . ASN A 1 258 ? -11.511 10.090 4.497 1.00 88.25 258 ASN A CA 1
ATOM 1944 C C . ASN A 1 258 ? -10.446 11.139 4.870 1.00 88.25 258 ASN A C 1
ATOM 1946 O O . ASN A 1 258 ? -10.273 11.520 6.028 1.00 88.25 258 ASN A O 1
ATOM 1950 N N . HIS A 1 259 ? -9.775 11.679 3.852 1.00 82.94 259 HIS A N 1
ATOM 1951 C CA . HIS A 1 259 ? -8.755 12.725 3.989 1.00 82.94 259 HIS A CA 1
ATOM 1952 C C . HIS A 1 259 ? -9.243 14.034 4.649 1.00 82.94 259 HIS A C 1
ATOM 1954 O O . HIS A 1 259 ? -8.418 14.835 5.084 1.00 82.94 259 HIS A O 1
ATOM 1960 N N . LEU A 1 260 ? -10.559 14.266 4.735 1.00 87.19 260 LEU A N 1
ATOM 1961 C CA . LEU A 1 260 ? -11.167 15.406 5.436 1.00 87.19 260 LEU A CA 1
ATOM 1962 C C . LEU A 1 260 ? -11.479 15.095 6.907 1.00 87.19 260 LEU A C 1
ATOM 1964 O O . LEU A 1 260 ? -12.179 15.878 7.551 1.00 87.19 260 LEU A O 1
ATOM 1968 N N . ALA A 1 261 ? -10.983 13.968 7.430 1.00 90.25 261 ALA A N 1
ATOM 1969 C CA . ALA A 1 261 ? -11.261 13.497 8.781 1.00 90.25 261 ALA A CA 1
ATOM 1970 C C . ALA A 1 261 ? -12.768 13.276 9.024 1.00 90.25 261 ALA A C 1
ATOM 1972 O O . ALA A 1 261 ? -13.293 13.604 10.090 1.00 90.25 261 ALA A O 1
ATOM 1973 N N . ARG A 1 262 ? -13.478 12.733 8.020 1.00 93.31 262 ARG A N 1
ATOM 1974 C CA . ARG A 1 262 ? -14.906 12.383 8.092 1.00 93.31 262 ARG A CA 1
ATOM 1975 C C . ARG A 1 262 ? -15.156 10.912 7.777 1.00 93.31 262 ARG A C 1
ATOM 1977 O O . ARG A 1 262 ? -14.590 10.387 6.818 1.00 93.31 262 ARG A O 1
ATOM 1984 N N . CYS A 1 263 ? -16.051 10.279 8.533 1.00 93.38 263 CYS A N 1
ATOM 1985 C CA . CYS A 1 263 ? -16.547 8.946 8.209 1.00 93.38 263 CYS A CA 1
ATOM 1986 C C . CYS A 1 263 ? -17.466 9.010 6.995 1.00 93.38 263 CYS A C 1
ATOM 1988 O O . CYS A 1 263 ? -18.447 9.749 6.980 1.00 93.38 263 CYS A O 1
ATOM 1990 N N . VAL A 1 264 ? -17.166 8.230 5.969 1.00 92.25 264 VAL A N 1
ATOM 1991 C CA . VAL A 1 264 ? -17.960 8.148 4.740 1.00 92.25 264 VAL A CA 1
ATOM 1992 C C . VAL A 1 264 ? -18.045 6.698 4.288 1.00 92.25 264 VAL A C 1
ATOM 1994 O O . VAL A 1 264 ? -17.256 5.866 4.733 1.00 92.25 264 VAL A O 1
ATOM 1997 N N . LYS A 1 265 ? -18.992 6.392 3.399 1.00 90.31 265 LYS A N 1
ATOM 1998 C CA . LYS A 1 265 ? -19.047 5.069 2.780 1.00 90.31 265 LYS A CA 1
ATOM 1999 C C . LYS A 1 265 ? -17.906 4.907 1.787 1.00 90.31 265 LYS A C 1
ATOM 2001 O O . LYS A 1 265 ? -17.749 5.750 0.909 1.00 90.31 265 LYS A O 1
ATOM 2006 N N . GLY A 1 266 ? -17.151 3.827 1.919 1.00 86.50 266 GLY A N 1
ATOM 2007 C CA . GLY A 1 266 ? -16.058 3.527 1.008 1.00 86.50 266 GLY A CA 1
ATOM 2008 C C . GLY A 1 266 ? -15.061 2.545 1.597 1.00 86.50 266 GLY A C 1
ATOM 2009 O O . GLY A 1 266 ? -15.227 2.035 2.704 1.00 86.50 266 GLY A O 1
ATOM 2010 N N . LYS A 1 267 ? -14.007 2.306 0.831 1.00 84.88 267 LYS A N 1
ATOM 2011 C CA . LYS A 1 267 ? -12.905 1.404 1.147 1.00 84.88 267 LYS A CA 1
ATOM 2012 C C . LYS A 1 267 ? -11.673 2.237 1.437 1.00 84.88 267 LYS A C 1
ATOM 2014 O O . LYS A 1 267 ? -11.522 3.342 0.922 1.00 84.88 267 LYS A O 1
ATOM 2019 N N . GLN A 1 268 ? -10.802 1.728 2.291 1.00 85.81 268 GLN A N 1
ATOM 2020 C CA . GLN A 1 268 ? -9.530 2.381 2.554 1.00 85.81 268 GLN A CA 1
ATOM 2021 C C . GLN A 1 268 ? -8.531 2.008 1.458 1.00 85.81 268 GLN A C 1
ATOM 2023 O O . GLN A 1 268 ? -8.284 0.827 1.235 1.00 85.81 268 GLN A O 1
ATOM 2028 N N . ALA A 1 269 ? -7.948 3.017 0.818 1.00 87.88 269 ALA A N 1
ATOM 2029 C CA . ALA A 1 269 ? -6.788 2.867 -0.049 1.00 87.88 269 ALA A CA 1
ATOM 2030 C C . ALA A 1 269 ? -5.517 3.220 0.738 1.00 87.88 269 ALA A C 1
ATOM 2032 O O . ALA A 1 269 ? -5.456 4.243 1.437 1.00 87.88 269 ALA A O 1
ATOM 2033 N N . PHE A 1 270 ? -4.500 2.365 0.649 1.00 88.19 270 PHE A N 1
ATOM 2034 C CA . PHE A 1 270 ? -3.219 2.577 1.315 1.00 88.19 270 PHE A CA 1
ATOM 2035 C C . PHE A 1 270 ? -2.328 3.544 0.530 1.00 88.19 270 PHE A C 1
ATOM 2037 O O . PHE A 1 270 ? -2.552 3.845 -0.640 1.00 88.19 270 PHE A O 1
ATOM 2044 N N . GLU A 1 271 ? -1.288 4.064 1.182 1.00 88.62 271 GLU A N 1
ATOM 2045 C CA . GLU A 1 271 ? -0.291 4.889 0.500 1.00 88.62 271 GLU A CA 1
ATOM 2046 C C . GLU A 1 271 ? 0.334 4.116 -0.676 1.00 88.62 271 GLU A C 1
ATOM 2048 O O . GLU A 1 271 ? 0.765 2.978 -0.515 1.00 88.62 271 GLU A O 1
ATOM 2053 N N . GLY A 1 272 ? 0.401 4.742 -1.847 1.00 88.06 272 GLY A N 1
ATOM 2054 C CA . GLY A 1 272 ? 0.856 4.125 -3.087 1.00 88.06 272 GLY A CA 1
ATOM 2055 C C . GLY A 1 272 ? -0.251 3.494 -3.926 1.00 88.06 272 GLY A C 1
ATOM 2056 O O . GLY A 1 272 ? 0.055 3.037 -5.016 1.00 88.06 272 GLY A O 1
ATOM 2057 N N . GLU A 1 273 ? -1.507 3.490 -3.476 1.00 88.06 273 GLU A N 1
ATOM 2058 C CA . GLU A 1 273 ? -2.615 2.867 -4.212 1.00 88.06 273 GLU A CA 1
ATOM 2059 C C . GLU A 1 273 ? -3.510 3.850 -4.944 1.00 88.06 273 GLU A C 1
ATOM 2061 O O . GLU A 1 273 ? -3.644 5.011 -4.547 1.00 88.06 273 GLU A O 1
ATOM 2066 N N . SER A 1 274 ? -4.182 3.348 -5.978 1.00 88.69 274 SER A N 1
ATOM 2067 C CA . SER A 1 274 ? -5.230 4.080 -6.678 1.00 88.69 274 SER A CA 1
ATOM 2068 C C . SER A 1 274 ? -6.327 4.534 -5.710 1.00 88.69 274 SER A C 1
ATOM 2070 O O . SER A 1 274 ? -6.755 3.787 -4.833 1.00 88.69 274 SER A O 1
ATOM 2072 N N . CYS A 1 275 ? -6.791 5.770 -5.877 1.00 90.25 275 CYS A N 1
ATOM 2073 C CA . CYS A 1 275 ? -7.861 6.352 -5.075 1.00 90.25 275 CYS A CA 1
ATOM 2074 C C . CYS A 1 275 ? -8.964 6.948 -5.945 1.00 90.25 275 CYS A C 1
ATOM 2076 O O . CYS A 1 275 ? -8.732 7.466 -7.040 1.00 90.25 275 CYS A O 1
ATOM 2078 N N . SER A 1 276 ? -10.188 6.883 -5.440 1.00 88.50 276 SER A N 1
ATOM 2079 C CA . SER A 1 276 ? -11.408 7.259 -6.147 1.00 88.50 276 SER A CA 1
ATOM 2080 C C . SER A 1 276 ? -12.414 7.875 -5.166 1.00 88.50 276 SER A C 1
ATOM 2082 O O . SER A 1 276 ? -12.078 8.181 -4.022 1.00 88.50 276 SER A O 1
ATOM 2084 N N . ASP A 1 277 ? -13.653 8.091 -5.608 1.00 82.69 277 ASP A N 1
ATOM 2085 C CA . ASP A 1 277 ? -14.725 8.537 -4.709 1.00 82.69 277 ASP A CA 1
ATOM 2086 C C . ASP A 1 277 ? -15.155 7.420 -3.736 1.00 82.69 277 ASP A C 1
ATOM 2088 O O . ASP A 1 277 ? -15.749 7.702 -2.695 1.00 82.69 277 ASP A O 1
ATOM 2092 N N . THR A 1 278 ? -14.832 6.161 -4.056 1.00 83.62 278 THR A N 1
ATOM 2093 C CA . THR A 1 278 ? -15.084 4.985 -3.213 1.00 83.62 278 THR A CA 1
ATOM 2094 C C . THR A 1 278 ? -13.833 4.489 -2.497 1.00 83.62 278 THR A C 1
ATOM 2096 O O . THR A 1 278 ? -13.953 3.990 -1.384 1.00 83.62 278 THR A O 1
ATOM 2099 N N . ASP A 1 279 ? -12.650 4.645 -3.096 1.00 86.56 279 ASP A N 1
ATOM 2100 C CA . ASP A 1 279 ? -11.363 4.202 -2.548 1.00 86.56 279 ASP A CA 1
ATOM 2101 C C . ASP A 1 279 ? -10.626 5.397 -1.949 1.00 86.56 279 ASP A C 1
ATOM 2103 O O . ASP A 1 279 ? -10.085 6.261 -2.643 1.00 86.56 279 ASP A O 1
ATOM 2107 N N . LEU A 1 280 ? -10.662 5.482 -0.627 1.00 87.56 280 LEU A N 1
ATOM 2108 C CA . LEU A 1 280 ? -10.391 6.700 0.109 1.00 87.56 280 LEU A CA 1
ATOM 2109 C C . LEU A 1 280 ? -9.063 6.609 0.841 1.00 87.56 280 LEU A C 1
ATOM 2111 O O . LEU A 1 280 ? -8.804 5.683 1.608 1.00 87.56 280 LEU A O 1
ATOM 2115 N N . CYS A 1 281 ? -8.243 7.638 0.658 1.00 89.00 281 CYS A N 1
ATOM 2116 C CA . CYS A 1 281 ? -7.021 7.797 1.428 1.00 89.00 281 CYS A CA 1
ATOM 2117 C C . CYS A 1 281 ? -7.362 8.208 2.858 1.00 89.00 281 CYS A C 1
ATOM 2119 O O . CYS A 1 281 ? -8.027 9.230 3.070 1.00 89.00 281 CYS A O 1
ATOM 2121 N N . SER A 1 282 ? -6.857 7.456 3.830 1.00 84.00 282 SER A N 1
ATOM 2122 C CA . SER A 1 282 ? -6.946 7.843 5.237 1.00 84.00 282 SER A CA 1
ATOM 2123 C C . SER A 1 282 ? -5.862 8.860 5.604 1.00 84.00 282 SER A C 1
ATOM 2125 O O . SER A 1 282 ? -4.743 8.770 5.086 1.00 84.00 282 SER A O 1
ATOM 2127 N N . PRO A 1 283 ? -6.147 9.819 6.505 1.00 83.69 283 PRO A N 1
ATOM 2128 C CA . PRO A 1 283 ? -5.140 10.749 7.006 1.00 83.69 283 PRO A CA 1
ATOM 2129 C C . PRO A 1 283 ? -3.911 10.006 7.562 1.00 83.69 283 PRO A C 1
ATOM 2131 O O . PRO A 1 283 ? -4.079 8.968 8.198 1.00 83.69 283 PRO A O 1
ATOM 2134 N N . PRO A 1 284 ? -2.681 10.516 7.355 1.00 87.81 284 PRO A N 1
ATOM 2135 C CA . PRO A 1 284 ? -2.317 11.797 6.734 1.00 87.81 284 PRO A CA 1
ATOM 2136 C C . PRO A 1 284 ? -2.191 11.754 5.195 1.00 87.81 284 PRO A C 1
ATOM 2138 O O . PRO A 1 284 ? -1.624 12.668 4.592 1.00 87.81 284 PRO A O 1
ATOM 2141 N N . ASN A 1 285 ? -2.676 10.699 4.541 1.00 90.25 285 ASN A N 1
ATOM 2142 C CA . ASN A 1 285 ? -2.607 10.570 3.089 1.00 90.25 285 ASN A CA 1
ATOM 2143 C C . ASN A 1 285 ? -3.713 11.380 2.406 1.00 90.25 285 ASN A C 1
ATOM 2145 O O . ASN A 1 285 ? -4.803 11.580 2.945 1.00 90.25 285 ASN A O 1
ATOM 2149 N N . ARG A 1 286 ? -3.438 11.830 1.182 1.00 90.88 286 ARG A N 1
ATOM 2150 C CA . ARG A 1 286 ? -4.401 12.511 0.314 1.00 90.88 286 ARG A CA 1
ATOM 2151 C C . ARG A 1 286 ? -4.400 11.890 -1.075 1.00 90.88 286 ARG A C 1
ATOM 2153 O O . ARG A 1 286 ? -3.381 11.368 -1.519 1.00 90.88 286 ARG A O 1
ATOM 2160 N N . CYS A 1 287 ? -5.535 11.991 -1.756 1.00 91.62 287 CYS A N 1
ATOM 2161 C CA . CYS A 1 287 ? -5.690 11.497 -3.117 1.00 91.62 287 CYS A CA 1
ATOM 2162 C C . CYS A 1 287 ? -5.107 12.516 -4.107 1.00 91.62 287 CYS A C 1
ATOM 2164 O O . CYS A 1 287 ? -5.613 13.634 -4.224 1.00 91.62 287 CYS A O 1
ATOM 2166 N N . VAL A 1 288 ? -4.005 12.166 -4.771 1.00 91.25 288 VAL A N 1
ATOM 2167 C CA . VAL A 1 288 ? -3.235 13.069 -5.640 1.00 91.25 288 VAL A CA 1
ATOM 2168 C C . VAL A 1 288 ? -3.433 12.678 -7.090 1.00 91.25 288 VAL A C 1
ATOM 2170 O O . VAL A 1 288 ? -3.158 11.542 -7.458 1.00 91.25 288 VAL A O 1
ATOM 2173 N N . ASN A 1 289 ? -3.863 13.628 -7.918 1.00 88.75 289 ASN A N 1
ATOM 2174 C CA . ASN A 1 289 ? -3.992 13.422 -9.356 1.00 88.75 289 ASN A CA 1
ATOM 2175 C C . ASN A 1 289 ? -2.662 13.702 -10.070 1.00 88.75 289 ASN A C 1
ATOM 2177 O O . ASN A 1 289 ? -2.137 14.814 -9.986 1.00 88.75 289 ASN A O 1
ATOM 2181 N N . PHE A 1 290 ? -2.157 12.715 -10.803 1.00 82.88 290 PHE A N 1
ATOM 2182 C CA . PHE A 1 290 ? -1.025 12.867 -11.707 1.00 82.88 290 PHE A CA 1
ATOM 2183 C C . PHE A 1 290 ? -1.558 13.080 -13.124 1.00 82.88 290 PHE A C 1
ATOM 2185 O O . PHE A 1 290 ? -1.980 12.142 -13.799 1.00 82.88 290 PHE A O 1
ATOM 2192 N N . THR A 1 291 ? -1.543 14.337 -13.577 1.00 68.75 291 THR A N 1
ATOM 2193 C CA . THR A 1 291 ? -2.128 14.770 -14.861 1.00 68.75 291 THR A CA 1
ATOM 2194 C C . THR A 1 291 ? -1.603 13.998 -16.066 1.00 68.75 291 THR A C 1
ATOM 2196 O O . THR A 1 291 ? -2.335 13.799 -17.029 1.00 68.75 291 THR A O 1
ATOM 2199 N N . ASP A 1 292 ? -0.357 13.534 -16.004 1.00 66.06 292 ASP A N 1
ATOM 2200 C CA . ASP A 1 292 ? 0.292 12.825 -17.108 1.00 66.06 292 ASP A CA 1
ATOM 2201 C C . ASP A 1 292 ? -0.183 11.369 -17.246 1.00 66.06 292 ASP A C 1
ATOM 2203 O O . ASP A 1 292 ? 0.016 10.757 -18.294 1.00 66.06 292 ASP A O 1
ATOM 2207 N N . SER A 1 293 ? -0.802 10.804 -16.204 1.00 63.41 293 SER A N 1
ATOM 2208 C CA . SER A 1 293 ? -1.280 9.417 -16.183 1.00 63.41 293 SER A CA 1
ATOM 2209 C C . SER A 1 293 ? -2.786 9.283 -15.962 1.00 63.41 293 SER A C 1
ATOM 2211 O O . SER A 1 293 ? -3.294 8.169 -16.038 1.00 63.41 293 SER A O 1
ATOM 2213 N N . ASN A 1 294 ? -3.508 10.380 -15.685 1.00 72.06 294 ASN A N 1
ATOM 2214 C CA . ASN A 1 294 ? -4.894 10.366 -15.185 1.00 72.06 294 ASN A CA 1
ATOM 2215 C C . ASN A 1 294 ? -5.100 9.442 -13.966 1.00 72.06 294 ASN A C 1
ATOM 2217 O O . ASN A 1 294 ? -6.235 9.111 -13.622 1.00 72.06 294 ASN A O 1
ATOM 2221 N N . GLN A 1 295 ? -4.016 9.033 -13.301 1.00 81.75 295 GLN A N 1
ATOM 2222 C CA . GLN A 1 295 ? -4.077 8.200 -12.113 1.00 81.75 295 GLN A CA 1
ATOM 2223 C C . GLN A 1 295 ? -4.153 9.092 -10.887 1.00 81.75 295 GLN A C 1
ATOM 2225 O O . GLN A 1 295 ? -3.403 10.061 -10.723 1.00 81.75 295 GLN A O 1
ATOM 2230 N N . LYS A 1 296 ? -5.070 8.725 -10.003 1.00 89.69 296 LYS A N 1
ATOM 2231 C CA . LYS A 1 296 ? -5.192 9.307 -8.680 1.00 89.69 296 LYS A CA 1
ATOM 2232 C C . LYS A 1 296 ? -4.612 8.321 -7.685 1.00 89.69 296 LYS A C 1
ATOM 2234 O O . LYS A 1 296 ? -5.056 7.182 -7.665 1.00 89.69 296 LYS A O 1
ATOM 2239 N N . VAL A 1 297 ? -3.640 8.747 -6.887 1.00 91.44 297 VAL A N 1
ATOM 2240 C CA . VAL A 1 297 ? -2.932 7.860 -5.955 1.00 91.44 297 VAL A CA 1
ATOM 2241 C C . VAL A 1 297 ? -2.907 8.442 -4.553 1.00 91.44 297 VAL A C 1
ATOM 2243 O O . VAL A 1 297 ? -2.696 9.645 -4.377 1.00 91.44 297 VAL A O 1
ATOM 2246 N N . CYS A 1 298 ? -3.112 7.596 -3.548 1.00 92.12 298 CYS A N 1
ATOM 2247 C CA . CYS A 1 298 ? -2.939 7.971 -2.157 1.00 92.12 298 CYS A CA 1
ATOM 2248 C C . CYS A 1 298 ? -1.467 8.207 -1.855 1.00 92.12 298 CYS A C 1
ATOM 2250 O O . CYS A 1 298 ? -0.657 7.289 -1.891 1.00 92.12 298 CYS A O 1
ATOM 2252 N N . LEU A 1 299 ? -1.113 9.438 -1.507 1.00 92.38 299 LEU A N 1
ATOM 2253 C CA . LEU A 1 299 ? 0.240 9.790 -1.089 1.00 92.38 299 LEU A CA 1
ATOM 2254 C C . LEU A 1 299 ? 0.198 10.568 0.212 1.00 92.38 299 LEU A C 1
ATOM 2256 O O . LEU A 1 299 ? -0.725 11.353 0.454 1.00 92.38 299 LEU A O 1
ATOM 2260 N N . ARG A 1 300 ? 1.227 10.387 1.035 1.00 92.44 300 ARG A N 1
ATOM 2261 C CA . ARG A 1 300 ? 1.360 11.125 2.285 1.00 92.44 300 ARG A CA 1
ATOM 2262 C C . ARG A 1 300 ? 1.510 12.618 2.013 1.00 92.44 300 ARG A C 1
ATOM 2264 O O . ARG A 1 300 ? 2.370 13.030 1.232 1.00 92.44 300 ARG A O 1
ATOM 2271 N N . ALA A 1 301 ? 0.667 13.432 2.645 1.00 92.25 301 ALA A N 1
ATOM 2272 C CA . ALA A 1 301 ? 0.799 14.882 2.589 1.00 92.25 301 ALA A CA 1
ATOM 2273 C C . ALA A 1 301 ? 2.003 15.340 3.426 1.00 92.25 301 ALA A C 1
ATOM 2275 O O . ALA A 1 301 ? 2.295 14.760 4.470 1.00 92.25 301 ALA A O 1
ATOM 2276 N N . CYS A 1 302 ? 2.679 16.400 2.985 1.00 94.19 302 CYS A N 1
ATOM 2277 C CA . CYS A 1 302 ? 3.813 16.969 3.708 1.00 94.19 302 CYS A CA 1
ATOM 2278 C C . CYS A 1 302 ? 3.819 18.496 3.667 1.00 94.19 302 CYS A C 1
ATOM 2280 O O . CYS A 1 302 ? 3.335 19.131 2.730 1.00 94.19 302 CYS A O 1
ATOM 2282 N N . THR A 1 303 ? 4.406 19.092 4.692 1.00 93.62 303 THR A N 1
ATOM 2283 C CA . THR A 1 303 ? 4.747 20.513 4.798 1.00 93.62 303 THR A CA 1
ATOM 2284 C C . THR A 1 303 ? 6.257 20.708 4.925 1.00 93.62 303 THR A C 1
ATOM 2286 O O . THR A 1 303 ? 6.773 21.765 4.552 1.00 93.62 303 THR A O 1
ATOM 2289 N N . SER A 1 304 ? 6.980 19.675 5.355 1.00 91.62 304 SER A N 1
ATOM 2290 C CA . SER A 1 304 ? 8.440 19.613 5.445 1.00 91.62 304 SER A CA 1
ATOM 2291 C C . SER A 1 304 ? 8.953 18.198 5.145 1.00 91.62 304 SER A C 1
ATOM 2293 O O . SER A 1 304 ? 8.188 17.240 5.066 1.00 91.62 304 SER A O 1
ATOM 2295 N N . GLU A 1 305 ? 10.273 18.054 5.015 1.00 90.00 305 GLU A N 1
ATOM 2296 C CA . GLU A 1 305 ? 10.930 16.751 4.818 1.00 90.00 305 GLU A CA 1
ATOM 2297 C C . GLU A 1 305 ? 10.726 15.782 5.990 1.00 90.00 305 GLU A C 1
ATOM 2299 O O . GLU A 1 305 ? 10.701 14.570 5.799 1.00 90.00 305 GLU A O 1
ATOM 2304 N N . THR A 1 306 ? 10.539 16.298 7.208 1.00 89.19 306 THR A N 1
ATOM 2305 C CA . THR A 1 306 ? 10.297 15.472 8.401 1.00 89.19 306 THR A CA 1
ATOM 2306 C C . THR A 1 306 ? 9.001 14.679 8.297 1.00 89.19 306 THR A C 1
ATOM 2308 O O . THR A 1 306 ? 8.929 13.561 8.800 1.00 89.19 306 THR A O 1
ATOM 2311 N N . ASP A 1 307 ? 7.999 15.213 7.593 1.00 90.06 307 ASP A N 1
ATOM 2312 C CA . ASP A 1 307 ? 6.725 14.522 7.387 1.00 90.06 307 ASP A CA 1
ATOM 2313 C C . ASP A 1 307 ? 6.892 13.254 6.539 1.00 90.06 307 ASP A C 1
ATOM 2315 O O . ASP A 1 307 ? 6.057 12.357 6.630 1.00 90.06 307 ASP A O 1
ATOM 2319 N N . CYS A 1 308 ? 7.973 13.160 5.757 1.00 90.62 308 CYS A N 1
ATOM 2320 C CA . CYS A 1 308 ? 8.278 12.045 4.863 1.00 90.62 308 CYS A CA 1
ATOM 2321 C C . CYS A 1 308 ? 9.219 10.993 5.471 1.00 90.62 308 CYS A C 1
ATOM 2323 O O . CYS A 1 308 ? 9.549 10.009 4.814 1.00 90.62 308 CYS A O 1
ATOM 2325 N N . GLN A 1 309 ? 9.647 11.155 6.726 1.00 85.75 309 GLN A N 1
ATOM 2326 C CA . GLN A 1 309 ? 10.549 10.215 7.409 1.00 85.75 309 GLN A CA 1
ATOM 2327 C C . GLN A 1 309 ? 9.806 9.042 8.073 1.00 85.75 309 GLN A C 1
ATOM 2329 O O . GLN A 1 309 ? 10.256 8.499 9.078 1.00 85.75 309 GLN A O 1
ATOM 2334 N N . HIS A 1 310 ? 8.651 8.640 7.536 1.00 78.56 310 HIS A N 1
ATOM 2335 C CA . HIS A 1 310 ? 7.814 7.592 8.130 1.00 78.56 310 HIS A CA 1
ATOM 2336 C C . HIS A 1 310 ? 8.226 6.170 7.751 1.00 78.56 310 HIS A C 1
ATOM 2338 O O . HIS A 1 310 ? 7.736 5.231 8.371 1.00 78.56 310 HIS A O 1
ATOM 2344 N N . ARG A 1 311 ? 9.114 5.996 6.761 1.00 76.56 311 ARG A N 1
ATOM 2345 C CA . ARG A 1 311 ? 9.586 4.675 6.320 1.00 76.56 311 ARG A CA 1
ATOM 2346 C C . ARG A 1 311 ? 11.091 4.508 6.519 1.00 76.56 311 ARG A C 1
ATOM 2348 O O . ARG A 1 311 ? 11.865 5.183 5.836 1.00 76.56 311 ARG A O 1
ATOM 2355 N N . PRO A 1 312 ? 11.530 3.604 7.410 1.00 68.62 312 PRO A N 1
ATOM 2356 C CA . PRO A 1 312 ? 12.947 3.310 7.569 1.00 68.62 312 PRO A CA 1
ATOM 2357 C C . PRO A 1 312 ? 13.511 2.635 6.308 1.00 68.62 312 PRO A C 1
ATOM 2359 O O . PRO A 1 312 ? 12.858 1.804 5.683 1.00 68.62 312 PRO A O 1
ATOM 2362 N N . GLY A 1 313 ? 14.740 2.994 5.930 1.00 73.44 313 GLY A N 1
ATOM 2363 C CA . GLY A 1 313 ? 15.475 2.358 4.825 1.00 73.44 313 GLY A CA 1
ATOM 2364 C C . GLY A 1 313 ? 15.189 2.900 3.418 1.00 73.44 313 GLY A C 1
ATOM 2365 O O . GLY A 1 313 ? 15.878 2.516 2.477 1.00 73.44 313 GLY A O 1
ATOM 2366 N N . THR A 1 314 ? 14.236 3.820 3.255 1.00 79.38 314 THR A N 1
ATOM 2367 C CA . THR A 1 314 ? 13.890 4.424 1.955 1.00 79.38 314 THR A CA 1
ATOM 2368 C C . THR A 1 314 ? 13.846 5.939 2.057 1.00 79.38 314 THR A C 1
ATOM 2370 O O . THR A 1 314 ? 13.254 6.480 2.988 1.00 79.38 314 THR A O 1
ATOM 2373 N N . THR A 1 315 ? 14.447 6.643 1.098 1.00 87.88 315 THR A N 1
ATOM 2374 C CA . THR A 1 315 ? 14.421 8.109 1.081 1.00 87.88 315 THR A CA 1
ATOM 2375 C C . THR A 1 315 ? 13.149 8.600 0.404 1.00 87.88 315 THR A C 1
ATOM 2377 O O . THR A 1 315 ? 12.934 8.350 -0.780 1.00 87.88 315 THR A O 1
ATOM 2380 N N . PHE A 1 316 ? 12.319 9.317 1.154 1.00 92.19 316 PHE A N 1
ATOM 2381 C CA . PHE A 1 316 ? 11.210 10.095 0.618 1.00 92.19 316 PHE A CA 1
ATOM 2382 C C . PHE A 1 316 ? 11.531 11.580 0.750 1.00 92.19 316 PHE A C 1
ATOM 2384 O O . PHE A 1 316 ? 12.177 11.996 1.711 1.00 92.19 316 PHE A O 1
ATOM 2391 N N . THR A 1 317 ? 11.083 12.364 -0.224 1.00 92.19 317 THR A N 1
ATOM 2392 C CA . THR A 1 317 ? 11.282 13.814 -0.262 1.00 92.19 317 THR A CA 1
ATOM 2393 C C . THR A 1 317 ? 9.939 14.522 -0.397 1.00 92.19 317 THR A C 1
ATOM 2395 O O . THR A 1 317 ? 9.034 14.010 -1.063 1.00 92.19 317 THR A O 1
ATOM 2398 N N . CYS A 1 318 ? 9.791 15.683 0.242 1.00 93.44 318 CYS A N 1
ATOM 2399 C CA . CYS A 1 318 ? 8.566 16.471 0.183 1.00 93.44 318 CYS A CA 1
ATOM 2400 C C . CYS A 1 318 ? 8.511 17.311 -1.103 1.00 93.44 318 CYS A C 1
ATOM 2402 O O . CYS A 1 318 ? 9.106 18.384 -1.206 1.00 93.44 318 CYS A O 1
ATOM 2404 N N . PHE A 1 319 ? 7.743 16.854 -2.092 1.00 91.25 319 PHE A N 1
ATOM 2405 C CA . PHE A 1 319 ? 7.583 17.556 -3.364 1.00 91.25 319 PHE A CA 1
ATOM 2406 C C . PHE A 1 319 ? 6.432 18.556 -3.306 1.00 91.25 319 PHE A C 1
ATOM 2408 O O . PHE A 1 319 ? 5.260 18.185 -3.203 1.00 91.25 319 PHE A O 1
ATOM 2415 N N . LYS A 1 320 ? 6.778 19.843 -3.404 1.00 89.62 320 LYS A N 1
ATOM 2416 C CA . LYS A 1 320 ? 5.842 20.972 -3.454 1.00 89.62 320 LYS A CA 1
ATOM 2417 C C . LYS A 1 320 ? 5.735 21.493 -4.884 1.00 89.62 320 LYS A C 1
ATOM 2419 O O . LYS A 1 320 ? 6.742 21.661 -5.568 1.00 89.62 320 LYS A O 1
ATOM 2424 N N . GLN A 1 321 ? 4.515 21.763 -5.338 1.00 81.12 321 GLN A N 1
ATOM 2425 C CA . GLN A 1 321 ? 4.293 22.357 -6.653 1.00 81.12 321 GLN A CA 1
ATOM 2426 C C . GLN A 1 321 ? 4.435 23.883 -6.556 1.00 81.12 321 GLN A C 1
ATOM 2428 O O . GLN A 1 321 ? 3.637 24.546 -5.892 1.00 81.12 321 GLN A O 1
ATOM 2433 N N . GLY A 1 322 ? 5.454 24.448 -7.207 1.00 80.81 322 GLY A N 1
ATOM 2434 C CA . GLY A 1 322 ? 5.720 25.890 -7.172 1.00 80.81 322 GLY A CA 1
ATOM 2435 C C . GLY A 1 322 ? 5.925 26.411 -5.744 1.00 80.81 322 GLY A C 1
ATOM 2436 O O . GLY A 1 322 ? 6.688 25.837 -4.974 1.00 80.81 322 GLY A O 1
ATOM 2437 N N . ASN A 1 323 ? 5.208 27.477 -5.380 1.00 80.19 323 ASN A N 1
ATOM 2438 C CA . ASN A 1 323 ? 5.284 28.102 -4.052 1.00 80.19 323 ASN A CA 1
ATOM 2439 C C . ASN A 1 323 ? 4.267 27.527 -3.047 1.00 80.19 323 ASN A C 1
ATOM 2441 O O . ASN A 1 323 ? 3.925 28.189 -2.066 1.00 80.19 323 ASN A O 1
ATOM 2445 N N . ALA A 1 324 ? 3.728 26.329 -3.295 1.00 85.94 324 ALA A N 1
ATOM 2446 C CA . ALA A 1 324 ? 2.761 25.716 -2.394 1.00 85.94 324 ALA A CA 1
ATOM 2447 C C . ALA A 1 324 ? 3.370 25.465 -1.005 1.00 85.94 324 ALA A C 1
ATOM 2449 O O . ALA A 1 324 ? 4.494 24.986 -0.868 1.00 85.94 324 ALA A O 1
ATOM 2450 N N . THR A 1 325 ? 2.603 25.747 0.048 1.00 85.38 325 THR A N 1
ATOM 2451 C CA . THR A 1 325 ? 3.006 25.468 1.436 1.00 85.38 325 THR A CA 1
ATOM 2452 C C . THR A 1 325 ? 2.921 23.981 1.780 1.00 85.38 325 THR A C 1
ATOM 2454 O O . THR A 1 325 ? 3.633 23.524 2.674 1.00 85.38 325 THR A O 1
ATOM 2457 N N . SER A 1 326 ? 2.114 23.219 1.034 1.00 89.31 326 SER A N 1
ATOM 2458 C CA . SER A 1 326 ? 1.965 21.768 1.162 1.00 89.31 326 SER A CA 1
ATOM 2459 C C . SER A 1 326 ? 2.410 21.032 -0.103 1.00 89.31 326 SER A C 1
ATOM 2461 O O . SER A 1 326 ? 2.290 21.534 -1.221 1.00 89.31 326 SER A O 1
ATOM 2463 N N . GLY A 1 327 ? 2.912 19.821 0.091 1.00 92.75 327 GLY A N 1
ATOM 2464 C CA . GLY A 1 327 ? 3.401 18.912 -0.932 1.00 92.75 327 GLY A CA 1
ATOM 2465 C C . GLY A 1 327 ? 2.972 17.475 -0.657 1.00 92.75 327 GLY A C 1
ATOM 2466 O O . GLY A 1 327 ? 2.072 17.221 0.150 1.00 92.75 327 GLY A O 1
ATOM 2467 N N . VAL A 1 328 ? 3.615 16.540 -1.351 1.00 93.38 328 VAL A N 1
ATOM 2468 C CA . VAL A 1 328 ? 3.456 15.091 -1.158 1.00 93.38 328 VAL A CA 1
ATOM 2469 C C . VAL A 1 328 ? 4.811 14.422 -1.004 1.00 93.38 328 VAL A C 1
ATOM 2471 O O . VAL A 1 328 ? 5.785 14.835 -1.633 1.00 93.38 328 VAL A O 1
ATOM 2474 N N . CYS A 1 329 ? 4.867 13.377 -0.188 1.00 93.75 329 CYS A N 1
ATOM 2475 C CA . CYS A 1 329 ? 6.054 12.546 -0.074 1.00 93.75 329 CYS A CA 1
ATOM 2476 C C . CYS A 1 329 ? 6.152 11.623 -1.289 1.00 93.75 329 CYS A C 1
ATOM 2478 O O . CYS A 1 329 ? 5.270 10.795 -1.515 1.00 93.75 329 CYS A O 1
ATOM 2480 N N . LEU A 1 330 ? 7.236 11.742 -2.054 1.00 92.62 330 LEU A N 1
ATOM 2481 C CA . LEU A 1 330 ? 7.582 10.787 -3.109 1.00 92.62 330 LEU A CA 1
ATOM 2482 C C . LEU A 1 330 ? 8.937 10.175 -2.803 1.00 92.62 330 LEU A C 1
ATOM 2484 O O . LEU A 1 330 ? 9.845 10.866 -2.337 1.00 92.62 330 LEU A O 1
ATOM 2488 N N . GLN A 1 331 ? 9.077 8.885 -3.092 1.00 92.50 331 GLN A N 1
ATOM 2489 C CA . GLN A 1 331 ? 10.366 8.223 -2.984 1.00 92.50 331 GLN A CA 1
ATOM 2490 C C . GLN A 1 331 ? 11.335 8.867 -3.975 1.00 92.50 331 GLN A C 1
ATOM 2492 O O . GLN A 1 331 ? 11.026 8.986 -5.163 1.00 92.50 331 GLN A O 1
ATOM 2497 N N . SER A 1 332 ? 12.501 9.267 -3.485 1.00 91.06 332 SER A N 1
ATOM 2498 C CA . SER A 1 332 ? 13.572 9.870 -4.268 1.00 91.06 332 SER A CA 1
ATOM 2499 C C . SER A 1 332 ? 14.762 8.916 -4.399 1.00 91.06 332 SER A C 1
ATOM 2501 O O . SER A 1 332 ? 14.837 7.882 -3.735 1.00 91.06 332 SER A O 1
ATOM 2503 N N . ASN A 1 333 ? 15.696 9.251 -5.290 1.00 87.12 333 ASN A N 1
ATOM 2504 C CA . ASN A 1 333 ? 16.941 8.510 -5.527 1.00 87.12 333 ASN A CA 1
ATOM 2505 C C . ASN A 1 333 ? 16.750 7.070 -6.036 1.00 87.12 333 ASN A C 1
ATOM 2507 O O . ASN A 1 333 ? 17.625 6.223 -5.856 1.00 87.12 333 ASN A O 1
ATOM 2511 N N . CYS A 1 334 ? 15.633 6.782 -6.706 1.00 88.00 334 CYS A N 1
ATOM 2512 C CA . CYS A 1 334 ? 15.497 5.536 -7.455 1.00 88.00 334 CYS A CA 1
ATOM 2513 C C . CYS A 1 334 ? 16.490 5.516 -8.634 1.00 88.00 334 CYS A C 1
ATOM 2515 O O . CYS A 1 334 ? 16.815 6.550 -9.216 1.00 88.00 334 CYS A O 1
ATOM 2517 N N . VAL A 1 335 ? 16.988 4.349 -9.012 1.00 85.50 335 VAL A N 1
ATOM 2518 C CA . VAL A 1 335 ? 17.843 4.168 -10.195 1.00 85.50 335 VAL A CA 1
ATOM 2519 C C . VAL A 1 335 ? 17.059 3.468 -11.297 1.00 85.50 335 VAL A C 1
ATOM 2521 O O . VAL A 1 335 ? 17.153 3.871 -12.450 1.00 85.50 335 VAL A O 1
ATOM 2524 N N . ILE A 1 336 ? 16.271 2.459 -10.929 1.00 83.38 336 ILE A N 1
ATOM 2525 C CA . ILE A 1 336 ? 15.399 1.678 -11.812 1.00 83.38 336 ILE A CA 1
ATOM 2526 C C . ILE A 1 336 ? 14.004 1.552 -11.195 1.00 83.38 336 ILE A C 1
ATOM 2528 O O . ILE A 1 336 ? 13.826 1.743 -9.990 1.00 83.38 336 ILE A O 1
ATOM 2532 N N . SER A 1 337 ? 12.994 1.217 -11.996 1.00 83.19 337 SER A N 1
ATOM 2533 C CA . SER A 1 337 ? 11.598 1.149 -11.536 1.00 83.19 337 SER A CA 1
ATOM 2534 C C . SER A 1 337 ? 11.378 0.101 -10.444 1.00 83.19 337 SER A C 1
ATOM 2536 O O . SER A 1 337 ? 10.543 0.291 -9.566 1.00 83.19 337 SER A O 1
ATOM 2538 N N . SER A 1 338 ? 12.175 -0.971 -10.417 1.00 80.19 338 SER A N 1
ATOM 2539 C CA . SER A 1 338 ? 12.097 -1.980 -9.351 1.00 80.19 338 SER A CA 1
ATOM 2540 C C . SER A 1 338 ? 12.579 -1.489 -7.981 1.00 80.19 338 SER A C 1
ATOM 2542 O O . SER A 1 338 ? 12.358 -2.188 -6.986 1.00 80.19 338 SER A O 1
ATOM 2544 N N . ASP A 1 339 ? 13.238 -0.326 -7.916 1.00 85.38 339 ASP A N 1
ATOM 2545 C CA . ASP A 1 339 ? 13.603 0.321 -6.652 1.00 85.38 339 ASP A CA 1
ATOM 2546 C C . ASP A 1 339 ? 12.395 0.975 -5.979 1.00 85.38 339 ASP A C 1
ATOM 2548 O O . ASP A 1 339 ? 12.435 1.241 -4.778 1.00 85.38 339 ASP A O 1
ATOM 2552 N N . CYS A 1 340 ? 11.334 1.257 -6.738 1.00 86.75 340 CYS A N 1
ATOM 2553 C CA . CYS A 1 340 ? 10.135 1.870 -6.199 1.00 86.75 340 CYS A CA 1
ATOM 2554 C C . CYS A 1 340 ? 9.452 0.926 -5.209 1.00 86.75 340 CYS A C 1
ATOM 2556 O O . CYS A 1 340 ? 9.262 -0.256 -5.487 1.00 86.75 340 CYS A O 1
ATOM 2558 N N . VAL A 1 341 ? 9.119 1.449 -4.031 1.00 85.62 341 VAL A N 1
ATOM 2559 C CA . VAL A 1 341 ? 8.534 0.685 -2.920 1.00 85.62 341 VAL A CA 1
ATOM 2560 C C . VAL A 1 341 ? 7.122 0.212 -3.260 1.00 85.62 341 VAL A C 1
ATOM 2562 O O . VAL A 1 341 ? 6.746 -0.904 -2.912 1.00 85.62 341 VAL A O 1
ATOM 2565 N N . TYR A 1 342 ? 6.365 1.037 -3.980 1.00 82.00 342 TYR A N 1
ATOM 2566 C CA . TYR A 1 342 ? 5.029 0.711 -4.472 1.00 82.00 342 TYR A CA 1
ATOM 2567 C C . TYR A 1 342 ? 5.143 -0.046 -5.799 1.00 82.00 342 TYR A C 1
ATOM 2569 O O . TYR A 1 342 ? 5.699 0.479 -6.764 1.00 82.00 342 TYR A O 1
ATOM 2577 N N . LYS A 1 343 ? 4.677 -1.302 -5.831 1.00 66.81 343 LYS A N 1
ATOM 2578 C CA . LYS A 1 343 ? 4.962 -2.241 -6.934 1.00 66.81 343 LYS A CA 1
ATOM 2579 C C . LYS A 1 343 ? 3.745 -2.917 -7.556 1.00 66.81 343 LYS A C 1
ATOM 2581 O O . LYS A 1 343 ? 3.934 -3.632 -8.531 1.00 66.81 343 LYS A O 1
ATOM 2586 N N . THR A 1 344 ? 2.551 -2.762 -6.992 1.00 63.75 344 THR A N 1
ATOM 2587 C CA . THR A 1 344 ? 1.422 -3.646 -7.319 1.00 63.75 344 THR A CA 1
ATOM 2588 C C . THR A 1 344 ? 0.340 -2.956 -8.137 1.00 63.75 344 THR A C 1
ATOM 2590 O O . THR A 1 344 ? 0.087 -3.409 -9.245 1.00 63.75 344 THR A O 1
ATOM 2593 N N . ASP A 1 345 ? -0.265 -1.870 -7.648 1.00 70.31 345 ASP A N 1
ATOM 2594 C CA . ASP A 1 345 ? -1.300 -1.143 -8.396 1.00 70.31 345 ASP A CA 1
ATOM 2595 C C . ASP A 1 345 ? -1.576 0.255 -7.781 1.00 70.31 345 ASP A C 1
ATOM 2597 O O . ASP A 1 345 ? -2.001 0.327 -6.624 1.00 70.31 345 ASP A O 1
ATOM 2601 N N . PRO A 1 346 ? -1.324 1.366 -8.504 1.00 74.50 346 PRO A N 1
ATOM 2602 C CA . PRO A 1 346 ? -0.724 1.406 -9.832 1.00 74.50 346 PRO A CA 1
ATOM 2603 C C . PRO A 1 346 ? 0.762 1.054 -9.775 1.00 74.50 346 PRO A C 1
ATOM 2605 O O . PRO A 1 346 ? 1.418 1.125 -8.732 1.00 74.50 346 PRO A O 1
ATOM 2608 N N . LEU A 1 347 ? 1.324 0.691 -10.925 1.00 78.12 347 LEU A N 1
ATOM 2609 C CA . LEU A 1 347 ? 2.764 0.491 -11.038 1.00 78.12 347 LEU A CA 1
ATOM 2610 C C . LEU A 1 347 ? 3.487 1.837 -10.908 1.00 78.12 347 LEU A C 1
ATOM 2612 O O . LEU A 1 347 ? 3.038 2.850 -11.441 1.00 78.12 347 LEU A O 1
ATOM 2616 N N . PHE A 1 348 ? 4.632 1.856 -10.225 1.00 84.56 348 PHE A N 1
ATOM 2617 C CA . PHE A 1 348 ? 5.493 3.037 -10.151 1.00 84.56 348 PHE A CA 1
ATOM 2618 C C . PHE A 1 348 ? 6.720 2.848 -11.032 1.00 84.56 348 PHE A C 1
ATOM 2620 O O . PHE A 1 348 ? 7.314 1.770 -11.082 1.00 84.56 348 PHE A O 1
ATOM 2627 N N . ARG A 1 349 ? 7.129 3.926 -11.705 1.00 84.31 349 ARG A N 1
ATOM 2628 C CA . ARG A 1 349 ? 8.388 3.979 -12.454 1.00 84.31 349 ARG A CA 1
ATOM 2629 C C . ARG A 1 349 ? 9.369 4.934 -11.809 1.00 84.31 349 ARG A C 1
ATOM 2631 O O . ARG A 1 349 ? 8.973 5.957 -11.246 1.00 84.31 349 ARG A O 1
ATOM 2638 N N . CYS A 1 350 ? 10.653 4.660 -12.002 1.00 86.69 350 CYS A N 1
ATOM 2639 C CA . CYS A 1 350 ? 11.674 5.638 -11.685 1.00 86.69 350 CYS A CA 1
ATOM 2640 C C . CYS A 1 350 ? 11.760 6.692 -12.797 1.00 86.69 350 CYS A C 1
ATOM 2642 O O . CYS A 1 350 ? 12.106 6.390 -13.937 1.00 86.69 350 CYS A O 1
ATOM 2644 N N . SER A 1 351 ? 11.433 7.942 -12.476 1.00 85.19 351 SER A N 1
ATOM 2645 C CA . SER A 1 351 ? 11.465 9.065 -13.411 1.00 85.19 351 SER A CA 1
ATOM 2646 C C . SER A 1 351 ? 12.554 10.054 -13.030 1.00 85.19 351 SER A C 1
ATOM 2648 O O . SER A 1 351 ? 12.646 10.498 -11.888 1.00 85.19 351 SER A O 1
ATOM 2650 N N . GLY A 1 352 ? 13.377 10.442 -14.003 1.00 83.38 352 GLY A N 1
ATOM 2651 C CA . GLY A 1 352 ? 14.365 11.494 -13.812 1.00 83.38 352 GLY A CA 1
ATOM 2652 C C . GLY A 1 352 ? 13.729 12.879 -13.714 1.00 83.38 352 GLY A C 1
ATOM 2653 O O . GLY A 1 352 ? 12.808 13.195 -14.463 1.00 83.38 352 GLY A O 1
ATOM 2654 N N . LEU A 1 353 ? 14.249 13.716 -12.818 1.00 80.88 353 LEU A N 1
ATOM 2655 C CA . LEU A 1 353 ? 13.909 15.133 -12.742 1.00 80.88 353 LEU A CA 1
ATOM 2656 C C . LEU A 1 353 ? 14.890 15.965 -13.577 1.00 80.88 353 LEU A C 1
ATOM 2658 O O . LEU A 1 353 ? 16.098 15.702 -13.583 1.00 80.88 353 LEU A O 1
ATOM 2662 N N . ASN A 1 354 ? 14.373 17.007 -14.236 1.00 73.62 354 ASN A N 1
ATOM 2663 C CA . ASN A 1 354 ? 15.170 17.953 -15.031 1.00 73.62 354 ASN A CA 1
ATOM 2664 C C . ASN A 1 354 ? 16.200 18.712 -14.180 1.00 73.62 354 ASN A C 1
ATOM 2666 O O . ASN A 1 354 ? 17.259 19.086 -14.669 1.00 73.62 354 ASN A O 1
ATOM 2670 N N . THR A 1 355 ? 15.907 18.907 -12.894 1.00 71.75 355 THR A N 1
ATOM 2671 C CA . THR A 1 355 ? 16.775 19.575 -11.913 1.00 71.75 355 THR A CA 1
ATOM 2672 C C . THR A 1 355 ? 17.871 18.670 -11.342 1.00 71.75 355 THR A C 1
ATOM 2674 O O . THR A 1 355 ? 18.609 19.093 -10.459 1.00 71.75 355 THR A O 1
ATOM 2677 N N . GLY A 1 356 ? 17.986 17.428 -11.824 1.00 74.56 356 GLY A N 1
ATOM 2678 C CA . GLY A 1 356 ? 18.833 16.404 -11.217 1.00 74.56 356 GLY A CA 1
ATOM 2679 C C . GLY A 1 356 ? 18.073 15.572 -10.183 1.00 74.56 356 GLY A C 1
ATOM 2680 O O . GLY A 1 356 ? 17.107 16.030 -9.576 1.00 74.56 356 GLY A O 1
ATOM 2681 N N . GLY A 1 357 ? 18.491 14.315 -10.027 1.00 84.44 357 GLY A N 1
ATOM 2682 C CA . GLY A 1 357 ? 17.793 13.323 -9.207 1.00 84.44 357 GLY A CA 1
ATOM 2683 C C . GLY A 1 357 ? 16.669 12.594 -9.945 1.00 84.44 357 GLY A C 1
ATOM 2684 O O . GLY A 1 357 ? 16.435 12.786 -11.146 1.00 84.44 357 GLY A O 1
ATOM 2685 N N . SER A 1 358 ? 16.009 11.703 -9.222 1.00 88.19 358 SER A N 1
ATOM 2686 C CA . SER A 1 358 ? 14.982 10.794 -9.724 1.00 88.19 358 SER A CA 1
ATOM 2687 C C . SER A 1 358 ? 13.961 10.507 -8.635 1.00 88.19 358 SER A C 1
ATOM 2689 O O . SER A 1 358 ? 14.283 10.546 -7.445 1.00 88.19 358 SER A O 1
ATOM 2691 N N . ILE A 1 359 ? 12.731 10.239 -9.054 1.00 91.12 359 ILE A N 1
ATOM 2692 C CA . ILE A 1 359 ? 11.601 9.978 -8.171 1.00 91.12 359 ILE A CA 1
ATOM 2693 C C . ILE A 1 359 ? 10.757 8.827 -8.687 1.00 91.12 359 ILE A C 1
ATOM 2695 O O . ILE A 1 359 ? 10.637 8.629 -9.896 1.00 91.12 359 ILE A O 1
ATOM 2699 N N . CYS A 1 360 ? 10.134 8.103 -7.770 1.00 89.94 360 CYS A N 1
ATOM 2700 C CA . CYS A 1 360 ? 9.104 7.143 -8.121 1.00 89.94 360 CYS A CA 1
ATOM 2701 C C . CYS A 1 360 ? 7.785 7.872 -8.341 1.00 89.94 360 CYS A C 1
ATOM 2703 O O . CYS A 1 360 ? 7.257 8.504 -7.426 1.00 89.94 360 CYS A O 1
ATOM 2705 N N . VAL A 1 361 ? 7.259 7.774 -9.557 1.00 88.44 361 VAL A N 1
ATOM 2706 C CA . VAL A 1 361 ? 5.959 8.337 -9.932 1.00 88.44 361 VAL A CA 1
ATOM 2707 C C . VAL A 1 361 ? 5.041 7.223 -10.404 1.00 88.44 361 VAL A C 1
ATOM 2709 O O . VAL A 1 361 ? 5.533 6.270 -11.024 1.00 88.44 361 VAL A O 1
ATOM 2712 N N . PRO A 1 362 ? 3.730 7.333 -10.138 1.00 86.00 362 PRO A N 1
ATOM 2713 C CA . PRO A 1 362 ? 2.779 6.382 -10.674 1.00 86.00 362 PRO A CA 1
ATOM 2714 C C . PRO A 1 362 ? 2.821 6.426 -12.197 1.00 86.00 362 PRO A C 1
ATOM 2716 O O . PRO A 1 362 ? 3.094 7.458 -12.825 1.00 86.00 362 PRO A O 1
ATOM 2719 N N . PHE A 1 363 ? 2.631 5.260 -12.779 1.00 78.12 363 PHE A N 1
ATOM 2720 C CA . PHE A 1 363 ? 2.805 5.016 -14.185 1.00 78.12 363 PHE A CA 1
ATOM 2721 C C . PHE A 1 363 ? 1.506 4.462 -14.760 1.00 78.12 363 PHE A C 1
ATOM 2723 O O . PHE A 1 363 ? 0.968 3.505 -14.198 1.00 78.12 363 PHE A O 1
ATOM 2730 N N . PRO A 1 364 ? 1.006 5.038 -15.871 1.00 68.50 364 PRO A N 1
ATOM 2731 C CA . PRO A 1 364 ? -0.217 4.554 -16.494 1.00 68.50 364 PRO A CA 1
ATOM 2732 C C . PRO A 1 364 ? -0.037 3.091 -16.888 1.00 68.50 364 PRO A C 1
ATOM 2734 O O . PRO A 1 364 ? 1.062 2.723 -17.307 1.00 68.50 364 PRO A O 1
ATOM 2737 N N . ASP A 1 365 ? -1.101 2.298 -16.759 1.00 66.38 365 ASP A N 1
ATOM 2738 C CA . ASP A 1 365 ? -1.124 0.846 -16.966 1.00 66.38 365 ASP A CA 1
ATOM 2739 C C . ASP A 1 365 ? -0.386 0.453 -18.249 1.00 66.38 365 ASP A C 1
ATOM 2741 O O . ASP A 1 365 ? -0.914 0.480 -19.366 1.00 66.38 365 ASP A O 1
ATOM 2745 N N . GLY A 1 366 ? 0.897 0.131 -18.093 1.00 66.25 366 GLY A N 1
ATOM 2746 C CA . GLY A 1 366 ? 1.715 -0.331 -19.190 1.00 66.25 366 GLY A CA 1
ATOM 2747 C C . GLY A 1 366 ? 1.183 -1.693 -19.598 1.00 66.25 366 GLY A C 1
ATOM 2748 O O . GLY A 1 366 ? 1.165 -2.618 -18.797 1.00 66.25 366 GLY A O 1
ATOM 2749 N N . THR A 1 367 ? 0.736 -1.827 -20.840 1.00 69.06 367 THR A N 1
ATOM 2750 C CA . THR A 1 367 ? 0.215 -3.100 -21.363 1.00 69.06 367 THR A CA 1
ATOM 2751 C C . THR A 1 367 ? 1.275 -3.893 -22.115 1.00 69.06 367 THR A C 1
ATOM 2753 O O . THR A 1 367 ? 1.017 -5.015 -22.551 1.00 69.06 367 THR A O 1
ATOM 2756 N N . ARG A 1 368 ? 2.462 -3.304 -22.321 1.00 79.19 368 ARG A N 1
ATOM 2757 C CA . ARG A 1 368 ? 3.513 -3.893 -23.149 1.00 79.19 368 ARG A CA 1
ATOM 2758 C C . ARG A 1 368 ? 4.590 -4.577 -22.315 1.00 79.19 368 ARG A C 1
ATOM 2760 O O . ARG A 1 368 ? 5.126 -3.992 -21.380 1.00 79.19 368 ARG A O 1
ATOM 2767 N N . PHE A 1 369 ? 4.940 -5.797 -22.697 1.00 81.94 369 PHE A N 1
ATOM 2768 C CA . PHE A 1 369 ? 5.936 -6.629 -22.017 1.00 81.94 369 PHE A CA 1
ATOM 2769 C C . PHE A 1 369 ? 7.237 -6.713 -22.821 1.00 81.94 369 PHE A C 1
ATOM 2771 O O . PHE A 1 369 ? 7.310 -6.219 -23.947 1.00 81.94 369 PHE A O 1
ATOM 2778 N N . LEU A 1 370 ? 8.266 -7.341 -22.244 1.00 81.38 370 LEU A N 1
ATOM 2779 C CA . LEU A 1 370 ? 9.578 -7.553 -22.866 1.00 81.38 370 LEU A CA 1
ATOM 2780 C C . LEU A 1 370 ? 9.484 -7.919 -24.361 1.00 81.38 370 LEU A C 1
ATOM 2782 O O . LEU A 1 370 ? 8.757 -8.833 -24.744 1.00 81.38 370 LEU A O 1
ATOM 2786 N N . GLY A 1 371 ? 10.242 -7.210 -25.199 1.00 72.56 371 GLY A N 1
ATOM 2787 C CA . GLY A 1 371 ? 10.330 -7.436 -26.645 1.00 72.56 371 GLY A CA 1
ATOM 2788 C C . GLY A 1 371 ? 9.186 -6.836 -27.468 1.00 72.56 371 GLY A C 1
ATOM 2789 O O . GLY A 1 371 ? 9.314 -6.726 -28.686 1.00 72.56 371 GLY A O 1
ATOM 2790 N N . GLN A 1 372 ? 8.092 -6.397 -26.842 1.00 80.06 372 GLN A N 1
ATOM 2791 C CA . GLN A 1 372 ? 6.998 -5.750 -27.560 1.00 80.06 372 GLN A CA 1
ATOM 2792 C C . GLN A 1 372 ? 7.358 -4.314 -27.948 1.00 80.06 372 GLN A C 1
ATOM 2794 O O . GLN A 1 372 ? 8.067 -3.610 -27.224 1.00 80.06 372 GLN A O 1
ATOM 2799 N N . THR A 1 373 ? 6.840 -3.863 -29.091 1.00 79.75 373 THR A N 1
ATOM 2800 C CA . THR A 1 373 ? 7.015 -2.484 -29.554 1.00 79.75 373 THR A CA 1
ATOM 2801 C C . THR A 1 373 ? 6.294 -1.502 -28.642 1.00 79.75 373 THR A C 1
ATOM 2803 O O . THR A 1 373 ? 5.153 -1.732 -28.234 1.00 79.75 373 THR A O 1
ATOM 2806 N N . CYS A 1 374 ? 6.934 -0.372 -28.387 1.00 81.38 374 CYS A N 1
ATOM 2807 C CA . CYS A 1 374 ? 6.440 0.686 -27.525 1.00 81.38 374 CYS A CA 1
ATOM 2808 C C . CYS A 1 374 ? 6.630 2.064 -28.179 1.00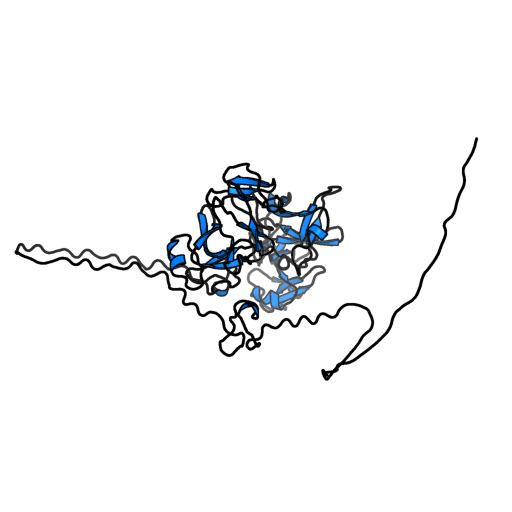 81.38 374 CYS A C 1
ATOM 2810 O O . CYS A 1 374 ? 7.369 2.220 -29.154 1.00 81.38 374 CYS A O 1
ATOM 2812 N N . GLY A 1 375 ? 5.923 3.074 -27.674 1.00 77.12 375 GLY A N 1
ATOM 2813 C CA . GLY A 1 375 ? 5.904 4.418 -28.245 1.00 77.12 375 GLY A CA 1
ATOM 2814 C C . GLY A 1 375 ? 4.804 5.294 -27.648 1.00 77.12 375 GLY A C 1
ATOM 2815 O O . GLY A 1 375 ? 4.330 5.048 -26.540 1.00 77.12 375 GLY A O 1
ATOM 2816 N N . ILE A 1 376 ? 4.376 6.318 -28.391 1.00 68.50 376 ILE A N 1
ATOM 2817 C CA . ILE A 1 376 ? 3.281 7.207 -27.971 1.00 68.50 376 ILE A CA 1
ATOM 2818 C C . ILE A 1 376 ? 1.999 6.368 -27.834 1.00 68.50 376 ILE A C 1
ATOM 2820 O O . ILE A 1 376 ? 1.538 5.782 -28.811 1.00 68.50 376 ILE A O 1
ATOM 2824 N N . GLY A 1 377 ? 1.466 6.264 -26.613 1.00 67.06 377 GLY A N 1
ATOM 2825 C CA . GLY A 1 377 ? 0.274 5.467 -26.290 1.00 67.06 377 GLY A CA 1
ATOM 2826 C C . GLY A 1 377 ? 0.501 3.957 -26.117 1.00 67.06 377 GLY A C 1
ATOM 2827 O O . GLY A 1 377 ? -0.423 3.257 -25.722 1.00 67.06 377 GLY A O 1
ATOM 2828 N N . ASN A 1 378 ? 1.713 3.442 -26.363 1.00 73.19 378 ASN A N 1
ATOM 2829 C CA . ASN A 1 378 ? 2.069 2.034 -26.148 1.00 73.19 378 ASN A CA 1
ATOM 2830 C C . ASN A 1 378 ? 3.203 1.955 -25.138 1.00 73.19 378 ASN A C 1
ATOM 2832 O O . ASN A 1 378 ? 4.378 2.068 -25.487 1.00 73.19 378 ASN A O 1
ATOM 2836 N N . VAL A 1 379 ? 2.833 1.802 -23.877 1.00 78.38 379 VAL A N 1
ATOM 2837 C CA . VAL A 1 379 ? 3.740 2.003 -22.759 1.00 78.38 379 VAL A CA 1
ATOM 2838 C C . VAL A 1 379 ? 4.132 0.650 -22.150 1.00 78.38 379 VAL A C 1
ATOM 2840 O O . VAL A 1 379 ? 3.295 -0.241 -22.005 1.00 78.38 379 VAL A O 1
ATOM 2843 N N . CYS A 1 380 ? 5.418 0.479 -21.842 1.00 78.81 380 CYS A N 1
ATOM 2844 C CA . CYS A 1 380 ? 5.958 -0.751 -21.260 1.00 78.81 380 CYS A CA 1
ATOM 2845 C C . CYS A 1 380 ? 5.575 -0.890 -19.793 1.00 78.81 380 CYS A C 1
ATOM 2847 O O . CYS A 1 380 ? 5.822 0.038 -19.034 1.00 78.81 380 CYS A O 1
ATOM 2849 N N . ALA A 1 381 ? 5.025 -2.034 -19.394 1.00 76.50 381 ALA A N 1
ATOM 2850 C CA . ALA A 1 381 ? 4.790 -2.360 -17.995 1.00 76.50 381 ALA A CA 1
ATOM 2851 C C . ALA A 1 381 ? 6.122 -2.349 -17.227 1.00 76.50 381 ALA A C 1
ATOM 2853 O O . ALA A 1 381 ? 7.093 -2.935 -17.701 1.00 76.50 381 ALA A O 1
ATOM 2854 N N . PRO A 1 382 ? 6.217 -1.734 -16.042 1.00 72.44 382 PRO A N 1
ATOM 2855 C CA . PRO A 1 382 ? 7.336 -1.980 -15.142 1.00 72.44 382 PRO A CA 1
ATOM 2856 C C . PRO A 1 382 ? 7.549 -3.486 -14.891 1.00 72.44 382 PRO A C 1
ATOM 2858 O O . PRO A 1 382 ? 6.574 -4.233 -14.813 1.00 72.44 382 PRO A O 1
ATOM 2861 N N . PRO A 1 383 ? 8.802 -3.966 -14.768 1.00 73.50 383 PRO A N 1
ATOM 2862 C CA . PRO A 1 383 ? 10.075 -3.233 -14.762 1.00 73.50 383 PRO A CA 1
ATOM 2863 C C . PRO A 1 383 ? 10.682 -3.001 -16.165 1.00 73.50 383 PRO A C 1
ATOM 2865 O O . PRO A 1 383 ? 11.900 -2.876 -16.297 1.00 73.50 383 PRO A O 1
ATOM 2868 N N . TYR A 1 384 ? 9.880 -3.002 -17.232 1.00 82.00 384 TYR A N 1
ATOM 2869 C CA . TYR A 1 384 ? 10.369 -2.763 -18.586 1.00 82.00 384 TYR A CA 1
ATOM 2870 C C . TYR A 1 384 ? 10.371 -1.268 -18.932 1.00 82.00 384 TYR A C 1
ATOM 2872 O O . TYR A 1 384 ? 9.427 -0.537 -18.633 1.00 82.00 384 TYR A O 1
ATOM 2880 N N . ILE A 1 385 ? 11.404 -0.820 -19.641 1.00 81.75 385 ILE A N 1
ATOM 2881 C CA . ILE A 1 385 ? 11.526 0.537 -20.175 1.00 81.75 385 ILE A CA 1
ATOM 2882 C C . ILE A 1 385 ? 11.407 0.531 -21.698 1.00 81.75 385 ILE A C 1
ATOM 2884 O O . ILE A 1 385 ? 11.929 -0.349 -22.383 1.00 81.75 385 ILE A O 1
ATOM 2888 N N . CYS A 1 386 ? 10.721 1.542 -22.232 1.00 81.56 386 CYS A N 1
ATOM 2889 C CA . CYS A 1 386 ? 10.594 1.731 -23.669 1.00 81.56 386 CYS A CA 1
ATOM 2890 C C . CYS A 1 386 ? 11.866 2.352 -24.245 1.00 81.56 386 CYS A C 1
ATOM 2892 O O . CYS A 1 386 ? 12.142 3.532 -24.015 1.00 81.56 386 CYS A O 1
ATOM 2894 N N . GLN A 1 387 ? 12.630 1.573 -25.009 1.00 81.44 387 GLN A N 1
ATOM 2895 C CA . GLN A 1 387 ? 13.930 1.991 -25.505 1.00 81.44 387 GLN A CA 1
ATOM 2896 C C . GLN A 1 387 ? 14.037 1.889 -27.026 1.00 81.44 387 GLN A C 1
ATOM 2898 O O . GLN A 1 387 ? 13.761 0.854 -27.630 1.00 81.44 387 GLN A O 1
ATOM 2903 N N . LYS A 1 388 ? 14.522 2.969 -27.648 1.00 74.44 388 LYS A N 1
ATOM 2904 C CA . LYS A 1 388 ? 15.029 2.929 -29.025 1.00 74.44 388 LYS A CA 1
ATOM 2905 C C . LYS A 1 388 ? 16.414 2.297 -29.021 1.00 74.44 388 LYS A C 1
ATOM 2907 O O . LYS A 1 388 ? 17.291 2.787 -28.304 1.00 74.44 388 LYS A O 1
ATOM 2912 N N . ILE A 1 389 ? 16.585 1.217 -29.774 1.00 63.38 389 ILE A N 1
ATOM 2913 C CA . ILE A 1 389 ? 17.864 0.502 -29.856 1.00 63.38 389 ILE A CA 1
ATOM 2914 C C . ILE A 1 389 ? 18.762 1.120 -30.939 1.00 63.38 389 ILE A C 1
ATOM 2916 O O . ILE A 1 389 ? 19.968 1.164 -30.747 1.00 63.38 389 ILE A O 1
ATOM 2920 N N . LEU A 1 390 ? 18.197 1.690 -32.012 1.00 59.31 390 LEU A N 1
ATOM 2921 C CA . LEU A 1 390 ? 18.965 2.316 -33.093 1.00 59.31 390 LEU A CA 1
ATOM 2922 C C . LEU A 1 390 ? 18.623 3.795 -33.307 1.00 59.31 390 LEU A C 1
ATOM 2924 O O . LEU A 1 390 ? 17.472 4.234 -33.213 1.00 59.31 390 LEU A O 1
ATOM 2928 N N . THR A 1 391 ? 19.653 4.571 -33.639 1.00 52.78 391 THR A N 1
ATOM 2929 C CA . THR A 1 391 ? 19.555 5.978 -34.034 1.00 52.78 391 THR A CA 1
ATOM 2930 C C . THR A 1 391 ? 18.897 6.073 -35.414 1.00 52.78 391 THR A C 1
ATOM 2932 O O . THR A 1 391 ? 19.491 5.679 -36.409 1.00 52.78 391 THR A O 1
ATOM 2935 N N . GLY A 1 392 ? 17.668 6.596 -35.481 1.00 52.00 392 GLY A N 1
ATOM 2936 C CA . GLY A 1 392 ? 16.911 6.761 -36.734 1.00 52.00 392 GLY A CA 1
ATOM 2937 C C . GLY A 1 392 ? 15.676 5.867 -36.854 1.00 52.00 392 GLY A C 1
ATOM 2938 O O . GLY A 1 392 ? 14.781 6.176 -37.639 1.00 52.00 392 GLY A O 1
ATOM 2939 N N . ASP A 1 393 ? 15.567 4.834 -36.017 1.00 56.12 393 ASP A N 1
ATOM 2940 C CA . ASP A 1 393 ? 14.403 3.955 -36.007 1.00 56.12 393 ASP A CA 1
ATOM 2941 C C . ASP A 1 393 ? 13.184 4.606 -35.336 1.00 56.12 393 ASP A C 1
ATOM 2943 O O . ASP A 1 393 ? 13.270 5.304 -34.311 1.00 56.12 393 ASP A O 1
ATOM 2947 N N . LYS A 1 394 ? 12.005 4.358 -35.919 1.00 57.44 394 LYS A N 1
ATOM 2948 C CA . LYS A 1 394 ? 10.719 4.792 -35.343 1.00 57.44 394 LYS A CA 1
ATOM 2949 C C . LYS A 1 394 ? 10.215 3.837 -34.259 1.00 57.44 394 LYS A C 1
ATOM 2951 O O . LYS A 1 394 ? 9.385 4.246 -33.450 1.00 57.44 394 LYS A O 1
ATOM 2956 N N . SER A 1 395 ? 10.737 2.615 -34.218 1.00 64.94 395 SER A N 1
ATOM 2957 C CA . SER A 1 395 ? 10.267 1.546 -33.339 1.00 64.94 395 SER A CA 1
ATOM 2958 C C . SER A 1 395 ? 11.126 1.466 -32.078 1.00 64.94 395 SER A C 1
ATOM 2960 O O . SER A 1 395 ? 12.314 1.160 -32.136 1.00 64.94 395 SER A O 1
ATOM 2962 N N . ALA A 1 396 ? 10.533 1.759 -30.922 1.00 79.12 396 ALA A N 1
ATOM 2963 C CA . ALA A 1 396 ? 11.120 1.429 -29.628 1.00 79.12 396 ALA A CA 1
ATOM 2964 C C . ALA A 1 396 ? 10.571 0.076 -29.153 1.00 79.12 396 ALA A C 1
ATOM 2966 O O . ALA A 1 396 ? 9.494 -0.338 -29.584 1.00 79.12 396 ALA A O 1
ATOM 2967 N N . VAL A 1 397 ? 11.289 -0.607 -28.264 1.00 81.12 397 VAL A N 1
ATOM 2968 C CA . VAL A 1 397 ? 10.838 -1.865 -27.648 1.00 81.12 397 VAL A CA 1
ATOM 2969 C C . VAL A 1 397 ? 10.972 -1.832 -26.139 1.00 81.12 397 VAL A C 1
ATOM 2971 O O . VAL A 1 397 ? 11.808 -1.115 -25.590 1.00 81.12 397 VAL A O 1
ATOM 2974 N N . CYS A 1 398 ? 10.149 -2.631 -25.474 1.00 83.69 398 CYS A N 1
ATOM 2975 C CA . CYS A 1 398 ? 10.230 -2.840 -24.041 1.00 83.69 398 CYS A CA 1
ATOM 2976 C C . CYS A 1 398 ? 11.415 -3.739 -23.698 1.00 83.69 398 CYS A C 1
ATOM 2978 O O . CYS A 1 398 ? 11.464 -4.894 -24.120 1.00 83.69 398 CYS A O 1
ATOM 2980 N N . LEU A 1 399 ? 12.353 -3.219 -22.912 1.00 84.31 399 LEU A N 1
ATOM 2981 C CA . LEU A 1 399 ? 13.508 -3.954 -22.396 1.00 84.31 399 LEU A CA 1
ATOM 2982 C C . LEU A 1 399 ? 13.493 -3.949 -20.873 1.00 84.31 399 LEU A C 1
ATOM 2984 O O . LEU A 1 399 ? 13.075 -2.971 -20.266 1.00 84.31 399 LEU A O 1
ATOM 2988 N N . LEU A 1 400 ? 13.955 -5.034 -20.256 1.00 84.31 400 LEU A N 1
ATOM 2989 C CA . LEU A 1 400 ? 14.059 -5.133 -18.800 1.00 84.31 400 LEU A CA 1
ATOM 2990 C C . LEU A 1 400 ? 15.137 -4.173 -18.278 1.00 84.31 400 LEU A C 1
ATOM 2992 O O . LEU A 1 400 ? 16.264 -4.197 -18.774 1.00 84.31 400 LEU A O 1
ATOM 2996 N N . GLU A 1 401 ? 14.801 -3.344 -17.289 1.00 86.44 401 GLU A N 1
ATOM 2997 C CA . GLU A 1 401 ? 15.788 -2.548 -16.551 1.00 86.44 401 GLU A CA 1
ATOM 2998 C C . GLU A 1 401 ? 16.670 -3.450 -15.673 1.00 86.44 401 GLU A C 1
ATOM 3000 O O . GLU A 1 401 ? 16.198 -4.443 -15.118 1.00 86.44 401 GLU A O 1
ATOM 3005 N N . CYS A 1 402 ? 17.950 -3.107 -15.527 1.00 85.44 402 CYS A N 1
ATOM 3006 C CA . CYS A 1 402 ? 18.898 -3.869 -14.715 1.00 85.44 402 CYS A CA 1
ATOM 3007 C C . CYS A 1 402 ? 19.956 -2.993 -14.045 1.00 85.44 402 CYS A C 1
ATOM 3009 O O . CYS A 1 402 ? 20.318 -1.923 -14.534 1.00 85.44 402 CYS A O 1
ATOM 3011 N N . ARG A 1 403 ? 20.513 -3.484 -12.939 1.00 84.31 403 ARG A N 1
ATOM 3012 C CA . ARG A 1 403 ? 21.771 -3.007 -12.337 1.00 84.31 403 ARG A CA 1
ATOM 3013 C C . ARG A 1 403 ? 22.924 -3.955 -12.631 1.00 84.31 403 ARG A C 1
ATOM 3015 O O . ARG A 1 403 ? 24.065 -3.521 -12.775 1.00 84.31 403 ARG A O 1
ATOM 3022 N N . THR A 1 404 ? 22.623 -5.247 -12.705 1.00 83.06 404 THR A N 1
ATOM 3023 C CA . THR A 1 404 ? 23.604 -6.320 -12.871 1.00 83.06 404 THR A CA 1
ATOM 3024 C C . THR A 1 404 ? 23.174 -7.281 -13.971 1.00 83.06 404 THR A C 1
ATOM 3026 O O . THR A 1 404 ? 21.990 -7.407 -14.278 1.00 83.06 404 THR A O 1
ATOM 3029 N N . SER A 1 405 ? 24.130 -7.986 -14.579 1.00 80.81 405 SER A N 1
ATOM 3030 C CA . SER A 1 405 ? 23.814 -8.976 -15.620 1.00 80.81 405 SER A CA 1
ATOM 3031 C C . SER A 1 405 ? 22.991 -10.159 -15.092 1.00 80.81 405 SER A C 1
ATOM 3033 O O . SER A 1 405 ? 22.232 -10.741 -15.857 1.00 80.81 405 SER A O 1
ATOM 3035 N N . THR A 1 406 ? 23.072 -10.476 -13.796 1.00 82.75 406 THR A N 1
ATOM 3036 C CA . THR A 1 406 ? 22.285 -11.549 -13.160 1.00 82.75 406 THR A CA 1
ATOM 3037 C C . THR A 1 406 ? 20.784 -11.261 -13.197 1.00 82.75 406 THR A C 1
ATOM 3039 O O . THR A 1 406 ? 19.973 -12.156 -13.411 1.00 82.75 406 THR A O 1
ATOM 3042 N N . GLU A 1 407 ? 20.378 -9.995 -13.068 1.00 81.69 407 GLU A N 1
ATOM 3043 C CA . GLU A 1 407 ? 18.964 -9.604 -13.187 1.00 81.69 407 GLU A CA 1
ATOM 3044 C C . GLU A 1 407 ? 18.402 -9.879 -14.588 1.00 81.69 407 GLU A C 1
ATOM 3046 O O . GLU A 1 407 ? 17.2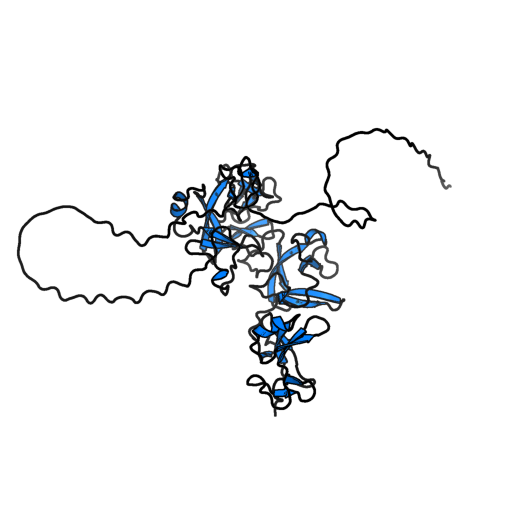04 -10.129 -14.746 1.00 81.69 407 GLU A O 1
ATOM 3051 N N . CYS A 1 408 ? 19.278 -9.901 -15.593 1.00 81.88 408 CYS A N 1
ATOM 3052 C CA . CYS A 1 408 ? 18.922 -10.149 -16.979 1.00 81.88 408 CYS A CA 1
ATOM 3053 C C . CYS A 1 408 ? 18.728 -11.627 -17.315 1.00 81.88 408 CYS A C 1
ATOM 3055 O O . CYS A 1 408 ? 18.180 -11.925 -18.374 1.00 81.88 408 CYS A O 1
ATOM 3057 N N . GLU A 1 409 ? 19.077 -12.560 -16.430 1.00 80.69 409 GLU A N 1
ATOM 3058 C CA . GLU A 1 409 ? 18.808 -13.993 -16.626 1.00 80.69 409 GLU A CA 1
ATOM 3059 C C . GLU A 1 409 ? 17.306 -14.278 -16.780 1.00 80.69 409 GLU A C 1
ATOM 3061 O O . GLU A 1 409 ? 16.901 -15.153 -17.543 1.00 80.69 409 GLU A O 1
ATOM 3066 N N . LYS A 1 410 ? 16.457 -13.453 -16.152 1.00 74.12 410 LYS A N 1
ATOM 3067 C CA . LYS A 1 410 ? 14.990 -13.541 -16.242 1.00 74.12 410 LYS A CA 1
ATOM 3068 C C . LYS A 1 410 ? 14.428 -13.242 -17.633 1.00 74.12 410 LYS A C 1
ATOM 3070 O O . LYS A 1 410 ? 13.260 -13.520 -17.881 1.00 74.12 410 LYS A O 1
ATOM 3075 N N . THR A 1 411 ? 15.225 -12.659 -18.527 1.00 71.62 411 THR A N 1
ATOM 3076 C CA . THR A 1 411 ? 14.786 -12.353 -19.898 1.00 71.62 411 THR A CA 1
ATOM 3077 C C . THR A 1 411 ? 14.688 -13.589 -20.786 1.00 71.62 411 THR A C 1
ATOM 3079 O O . THR A 1 411 ? 14.047 -13.528 -21.831 1.00 71.62 411 THR A O 1
ATOM 3082 N N . GLY A 1 412 ? 15.339 -14.695 -20.405 1.00 71.38 412 GLY A N 1
ATOM 3083 C CA . GLY A 1 412 ? 15.467 -15.877 -21.258 1.00 71.38 412 GLY A CA 1
ATOM 3084 C C . GLY A 1 412 ? 16.363 -15.660 -22.484 1.00 71.38 412 GLY A C 1
ATOM 3085 O O . GLY A 1 412 ? 16.387 -16.503 -23.377 1.00 71.38 412 GLY A O 1
ATOM 3086 N N . PHE A 1 413 ? 17.093 -14.541 -22.559 1.00 74.56 413 PHE A N 1
ATOM 3087 C CA . PHE A 1 413 ? 18.062 -14.306 -23.625 1.00 74.56 413 PHE A CA 1
ATOM 3088 C C . PHE A 1 413 ? 19.264 -15.248 -23.499 1.00 74.56 413 PHE A C 1
ATOM 3090 O O . PHE A 1 413 ? 19.694 -15.583 -22.396 1.00 74.56 413 PHE A O 1
ATOM 3097 N N . ALA A 1 414 ? 19.849 -15.629 -24.636 1.00 65.94 414 ALA A N 1
ATOM 3098 C CA . ALA A 1 414 ? 21.156 -16.272 -24.658 1.00 65.94 414 ALA A CA 1
ATOM 3099 C C . ALA A 1 414 ? 22.231 -15.231 -24.297 1.00 65.94 414 ALA A C 1
ATOM 3101 O O . ALA A 1 414 ? 22.266 -14.153 -24.889 1.00 65.94 414 ALA A O 1
ATOM 3102 N N . ALA A 1 415 ? 23.072 -15.535 -23.303 1.00 73.19 415 ALA A N 1
ATOM 3103 C CA . ALA A 1 415 ? 24.116 -14.641 -22.784 1.00 73.19 415 ALA A CA 1
ATOM 3104 C C . ALA A 1 415 ? 23.617 -13.205 -22.474 1.00 73.19 415 ALA A C 1
ATOM 3106 O O . ALA A 1 415 ? 24.092 -12.226 -23.068 1.00 73.19 415 ALA A O 1
ATOM 3107 N N . PRO A 1 416 ? 22.654 -13.054 -21.546 1.00 79.38 416 PRO A N 1
ATOM 3108 C CA . PRO A 1 416 ? 22.123 -11.749 -21.201 1.00 79.38 416 PRO A CA 1
ATOM 3109 C C . PRO A 1 416 ? 23.205 -10.904 -20.526 1.00 79.38 416 PRO A C 1
ATOM 3111 O O . PRO A 1 416 ? 23.955 -11.376 -19.670 1.00 79.38 416 PRO A O 1
ATOM 3114 N N . SER A 1 417 ? 23.277 -9.628 -20.889 1.00 82.31 417 SER A N 1
ATOM 3115 C CA . SER A 1 417 ? 24.169 -8.679 -20.228 1.00 82.31 417 SER A CA 1
ATOM 3116 C C . SER A 1 417 ? 23.433 -7.399 -19.881 1.00 82.31 417 SER A C 1
ATOM 3118 O O . SER A 1 417 ? 22.564 -6.950 -20.631 1.00 82.31 417 SER A O 1
ATOM 3120 N N . CYS A 1 418 ? 23.794 -6.810 -18.744 1.00 84.56 418 CYS A N 1
ATOM 3121 C CA . CYS A 1 418 ? 23.300 -5.495 -18.382 1.00 84.56 418 CYS A CA 1
ATOM 3122 C C . CYS A 1 418 ? 24.158 -4.427 -19.063 1.00 84.56 418 CYS A C 1
ATOM 3124 O O . CYS A 1 418 ? 25.329 -4.246 -18.722 1.00 84.56 418 CYS A O 1
ATOM 3126 N N . SER A 1 419 ? 23.586 -3.740 -20.051 1.00 83.81 419 SER A N 1
ATOM 3127 C CA . SER A 1 419 ? 24.229 -2.601 -20.702 1.00 83.81 419 SER A CA 1
ATOM 3128 C C . SER A 1 419 ? 23.991 -1.357 -19.857 1.00 83.81 419 SER A C 1
ATOM 3130 O O . SER A 1 419 ? 22.860 -0.873 -19.753 1.00 83.81 419 SER A O 1
ATOM 3132 N N . SER A 1 420 ? 25.046 -0.882 -19.193 1.00 73.88 420 SER A N 1
ATOM 3133 C CA . SER A 1 420 ? 24.974 0.242 -18.265 1.00 73.88 420 SER A CA 1
ATOM 3134 C C . SER A 1 420 ? 24.735 1.568 -18.985 1.00 73.88 420 SER A C 1
ATOM 3136 O O . SER A 1 420 ? 25.253 1.844 -20.067 1.00 73.88 420 SER A O 1
ATOM 3138 N N . ARG A 1 421 ? 23.940 2.422 -18.350 1.00 68.31 421 ARG A N 1
ATOM 3139 C CA . ARG A 1 421 ? 23.670 3.804 -18.738 1.00 68.31 421 ARG A CA 1
ATOM 3140 C C . ARG A 1 421 ? 23.842 4.708 -17.525 1.00 68.31 421 ARG A C 1
ATOM 3142 O O . ARG A 1 421 ? 24.033 4.264 -16.396 1.00 68.31 421 ARG A O 1
ATOM 3149 N N . THR A 1 422 ? 23.745 6.011 -17.754 1.00 59.06 422 THR A N 1
ATOM 3150 C CA . THR A 1 422 ? 23.963 7.048 -16.739 1.00 59.06 422 THR A CA 1
ATOM 3151 C C . THR A 1 422 ? 22.999 6.964 -15.543 1.00 59.06 422 THR A C 1
ATOM 3153 O O . THR A 1 422 ? 23.270 7.575 -14.514 1.00 59.06 422 THR A O 1
ATOM 3156 N N . ARG A 1 423 ? 21.876 6.233 -15.655 1.00 62.41 423 ARG A N 1
ATOM 3157 C CA . ARG A 1 423 ? 20.869 6.027 -14.595 1.00 62.41 423 ARG A CA 1
ATOM 3158 C C . ARG A 1 423 ? 20.284 4.606 -14.661 1.00 62.41 423 ARG A C 1
ATOM 3160 O O . ARG A 1 423 ? 19.139 4.435 -15.053 1.00 62.41 423 ARG A O 1
ATOM 3167 N N . GLY A 1 424 ? 21.099 3.599 -14.351 1.00 72.50 424 GLY A N 1
ATOM 3168 C CA . GLY A 1 424 ? 20.726 2.180 -14.468 1.00 72.50 424 GLY A CA 1
ATOM 3169 C C . GLY A 1 424 ? 21.158 1.567 -15.798 1.00 72.50 424 GLY A C 1
ATOM 3170 O O . GLY A 1 424 ? 21.864 2.201 -16.574 1.00 72.50 424 GLY A O 1
ATOM 3171 N N . GLY A 1 425 ? 20.786 0.321 -16.057 1.00 82.06 425 GLY A N 1
ATOM 3172 C CA . GLY A 1 425 ? 21.097 -0.393 -17.290 1.00 82.06 425 GLY A CA 1
ATOM 3173 C C . GLY A 1 425 ? 19.868 -1.048 -17.904 1.00 82.06 425 GLY A C 1
ATOM 3174 O O . GLY A 1 425 ? 18.783 -1.048 -17.327 1.00 82.06 425 GLY A O 1
ATOM 3175 N N . ILE A 1 426 ? 20.048 -1.601 -19.098 1.00 84.31 426 ILE A N 1
ATOM 3176 C CA . ILE A 1 426 ? 19.034 -2.401 -19.787 1.00 84.31 426 ILE A CA 1
ATOM 3177 C C . ILE A 1 426 ? 19.586 -3.780 -20.116 1.00 84.31 426 ILE A C 1
ATOM 3179 O O . ILE A 1 426 ? 20.750 -3.928 -20.501 1.00 84.31 426 ILE A O 1
ATOM 3183 N N . CYS A 1 427 ? 18.739 -4.791 -19.983 1.00 83.88 427 CYS A N 1
ATOM 3184 C CA . CYS A 1 427 ? 19.074 -6.143 -20.376 1.00 83.88 427 CYS A CA 1
ATOM 3185 C C . CYS A 1 427 ? 19.075 -6.259 -21.890 1.00 83.88 427 CYS A C 1
ATOM 3187 O O . CYS A 1 427 ? 18.051 -6.068 -22.548 1.00 83.88 427 CYS A O 1
ATOM 3189 N N . VAL A 1 428 ? 20.237 -6.607 -22.428 1.00 81.62 428 VAL A N 1
ATOM 3190 C CA . VAL A 1 428 ? 20.448 -6.836 -23.853 1.00 81.62 428 VAL A CA 1
ATOM 3191 C C . VAL A 1 428 ? 21.024 -8.230 -24.062 1.00 81.62 428 VAL A C 1
ATOM 3193 O O . VAL A 1 428 ? 21.844 -8.706 -23.271 1.00 81.62 428 VAL A O 1
ATOM 3196 N N . ALA A 1 429 ? 20.599 -8.884 -25.138 1.00 76.38 429 ALA A N 1
ATOM 3197 C CA . ALA A 1 429 ? 21.238 -10.102 -25.613 1.00 76.38 429 ALA A CA 1
ATOM 3198 C C . ALA A 1 429 ? 22.496 -9.710 -26.393 1.00 76.38 429 ALA A C 1
ATOM 3200 O O . ALA A 1 429 ? 22.405 -8.939 -27.356 1.00 76.38 429 ALA A O 1
ATOM 3201 N N . ARG A 1 430 ? 23.661 -10.211 -25.972 1.00 72.25 430 ARG A N 1
ATOM 3202 C CA . ARG A 1 430 ? 24.872 -10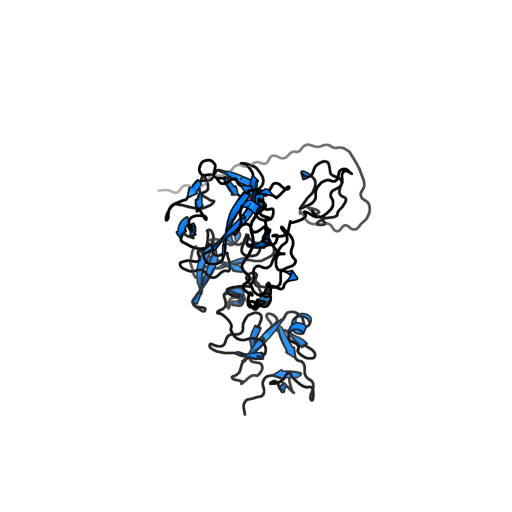.109 -26.792 1.00 72.25 430 ARG A CA 1
ATOM 3203 C C . ARG A 1 430 ? 24.762 -11.073 -27.960 1.00 72.25 430 ARG A C 1
ATOM 3205 O O . ARG A 1 430 ? 24.206 -12.155 -27.821 1.00 72.25 430 ARG A O 1
ATOM 3212 N N . CYS A 1 431 ? 25.304 -10.675 -29.096 1.00 71.06 431 CYS A N 1
ATOM 3213 C CA . CYS A 1 431 ? 25.376 -11.531 -30.264 1.00 71.06 431 CYS A CA 1
ATOM 3214 C C . CYS A 1 431 ? 26.704 -11.314 -30.979 1.00 71.06 431 CYS A C 1
ATOM 3216 O O . CYS A 1 431 ? 27.161 -10.183 -31.161 1.00 71.06 431 CYS A O 1
ATOM 3218 N N . ASN A 1 432 ? 27.321 -12.411 -31.402 1.00 68.25 432 ASN A N 1
ATOM 3219 C CA . ASN A 1 432 ? 28.422 -12.376 -32.354 1.00 68.25 432 ASN A CA 1
ATOM 3220 C C . ASN A 1 432 ? 27.883 -12.531 -33.784 1.00 68.25 432 ASN A C 1
ATOM 3222 O O . ASN A 1 432 ? 26.778 -13.038 -33.990 1.00 68.25 432 ASN A O 1
ATOM 3226 N N . LYS A 1 433 ? 28.655 -12.107 -34.799 1.00 57.78 433 LYS A N 1
ATOM 3227 C CA . LYS A 1 433 ? 28.312 -12.347 -36.216 1.00 57.78 433 LYS A CA 1
ATOM 3228 C C . LYS A 1 433 ? 28.037 -13.844 -36.429 1.00 57.78 433 LYS A C 1
ATOM 3230 O O . LYS A 1 433 ? 28.976 -14.631 -36.465 1.00 57.78 433 LYS A O 1
ATOM 3235 N N . GLY A 1 434 ? 26.764 -14.211 -36.588 1.00 55.97 434 GLY A N 1
ATOM 3236 C CA . GLY A 1 434 ? 26.322 -15.589 -36.828 1.00 55.97 434 GLY A CA 1
ATOM 3237 C C . GLY A 1 434 ? 25.577 -16.270 -35.673 1.00 55.97 434 GLY A C 1
ATOM 3238 O O . GLY A 1 434 ? 25.090 -17.376 -35.877 1.00 55.97 434 GLY A O 1
ATOM 3239 N N . GLU A 1 435 ? 25.442 -15.642 -34.499 1.00 58.44 435 GLU A N 1
ATOM 3240 C CA . GLU A 1 435 ? 24.611 -16.173 -33.407 1.00 58.44 435 GLU A CA 1
ATOM 3241 C C . GLU A 1 435 ? 23.145 -15.735 -33.522 1.00 58.44 435 GLU A C 1
ATOM 3243 O O . GLU A 1 435 ? 22.829 -14.610 -33.923 1.00 58.44 435 GLU A O 1
ATOM 3248 N N . SER A 1 436 ? 22.244 -16.647 -33.147 1.00 60.12 436 SER A N 1
ATOM 3249 C CA . SER A 1 436 ? 20.798 -16.447 -33.187 1.00 60.12 436 SER A CA 1
ATOM 3250 C C . SER A 1 436 ? 20.359 -15.474 -32.096 1.00 60.12 436 SER A C 1
ATOM 3252 O O . SER A 1 436 ? 20.265 -15.830 -30.922 1.00 60.12 436 SER A O 1
ATOM 3254 N N . CYS A 1 437 ? 20.039 -14.247 -32.491 1.00 65.38 437 CYS A N 1
ATOM 3255 C CA . CYS A 1 437 ? 19.209 -13.381 -31.668 1.00 65.38 437 CYS A CA 1
ATOM 3256 C C . CYS A 1 437 ? 17.839 -14.040 -31.408 1.00 65.38 437 CYS A C 1
ATOM 3258 O O . CYS A 1 437 ? 17.387 -14.845 -32.230 1.00 65.38 437 CYS A O 1
ATOM 3260 N N . PRO A 1 438 ? 17.160 -13.714 -30.289 1.00 64.25 438 PRO A N 1
ATOM 3261 C CA . PRO A 1 438 ? 15.786 -14.151 -30.061 1.00 64.25 438 PRO A CA 1
ATOM 3262 C C . PRO A 1 438 ? 14.902 -13.855 -31.278 1.00 64.25 438 PRO A C 1
ATOM 3264 O O . PRO A 1 438 ? 15.119 -12.864 -31.979 1.00 64.25 438 PRO A O 1
ATOM 3267 N N . VAL A 1 439 ? 13.913 -14.716 -31.534 1.00 59.72 439 VAL A N 1
ATOM 3268 C CA . VAL A 1 439 ? 13.032 -14.612 -32.708 1.00 59.72 439 VAL A CA 1
ATOM 3269 C C . VAL A 1 439 ? 12.454 -13.197 -32.817 1.00 59.72 439 VAL A C 1
ATOM 3271 O O . VAL A 1 439 ? 11.865 -12.687 -31.867 1.00 59.72 439 VAL A O 1
ATOM 3274 N N . GLY A 1 440 ? 12.636 -12.566 -33.980 1.00 59.03 440 GLY A N 1
ATOM 3275 C CA . GLY A 1 440 ? 12.205 -11.188 -34.235 1.00 59.03 440 GLY A CA 1
ATOM 3276 C C . GLY A 1 440 ? 13.262 -10.115 -33.954 1.00 59.03 440 GLY A C 1
ATOM 3277 O O . GLY A 1 440 ? 12.967 -8.940 -34.143 1.00 59.03 440 GLY A O 1
ATOM 3278 N N . LEU A 1 441 ? 14.482 -10.490 -33.553 1.00 68.44 441 LEU A N 1
ATOM 3279 C CA . LEU A 1 441 ? 15.623 -9.586 -33.406 1.00 68.44 441 LEU A CA 1
ATOM 3280 C C . LEU A 1 441 ? 16.767 -9.974 -34.366 1.00 68.44 441 LEU A C 1
ATOM 3282 O O . LEU A 1 441 ? 16.964 -11.141 -34.690 1.00 68.44 441 LEU A O 1
ATOM 3286 N N . SER A 1 442 ? 17.530 -8.986 -34.823 1.00 69.06 442 SER A N 1
ATOM 3287 C CA . SER A 1 442 ? 18.733 -9.096 -35.653 1.00 69.06 442 SER A CA 1
ATOM 3288 C C . SER A 1 442 ? 19.969 -8.669 -34.864 1.00 69.06 442 SER A C 1
ATOM 3290 O O . SER A 1 442 ? 19.880 -7.838 -33.965 1.00 69.06 442 SER A O 1
ATOM 3292 N N . CYS A 1 443 ? 21.142 -9.215 -35.179 1.00 69.88 443 CYS A N 1
ATOM 3293 C CA . CYS A 1 443 ? 22.379 -8.837 -34.494 1.00 69.88 443 CYS A CA 1
ATOM 3294 C C . CYS A 1 443 ? 22.971 -7.545 -35.076 1.00 69.88 443 CYS A C 1
ATOM 3296 O O . CYS A 1 443 ? 23.195 -7.460 -36.284 1.00 69.88 443 CYS A O 1
ATOM 3298 N N . SER A 1 444 ? 23.247 -6.541 -34.236 1.00 69.19 444 SER A N 1
ATOM 3299 C CA . SER A 1 444 ? 23.958 -5.327 -34.655 1.00 69.19 444 SER A CA 1
ATOM 3300 C C . SER A 1 444 ? 25.437 -5.651 -34.825 1.00 69.19 444 SER A C 1
ATOM 3302 O O . SER A 1 444 ? 26.135 -5.926 -33.851 1.00 69.19 444 SER A O 1
ATOM 3304 N N . ALA A 1 445 ? 25.930 -5.611 -36.064 1.00 63.12 445 ALA A N 1
ATOM 3305 C CA . ALA A 1 445 ? 27.324 -5.931 -36.368 1.00 63.12 445 ALA A CA 1
ATOM 3306 C C . ALA A 1 445 ? 28.327 -4.931 -35.762 1.00 63.12 445 ALA A C 1
ATOM 3308 O O . ALA A 1 445 ? 29.492 -5.280 -35.584 1.00 63.12 445 ALA A O 1
ATOM 3309 N N . THR A 1 446 ? 27.891 -3.700 -35.480 1.00 63.19 446 THR A N 1
ATOM 3310 C CA . THR A 1 446 ? 28.704 -2.629 -34.887 1.00 63.19 446 THR A CA 1
ATOM 3311 C C . THR A 1 446 ? 28.672 -2.633 -33.367 1.00 63.19 446 THR A C 1
ATOM 3313 O O . THR A 1 446 ? 29.688 -2.334 -32.749 1.00 63.19 446 THR A O 1
ATOM 3316 N N . GLU A 1 447 ? 27.531 -2.962 -32.759 1.00 64.56 447 GLU A N 1
ATOM 3317 C CA . GLU A 1 447 ? 27.376 -2.870 -31.303 1.00 64.56 447 GLU A CA 1
ATOM 3318 C C . GLU A 1 447 ? 27.483 -4.227 -30.591 1.00 64.56 447 GLU A C 1
ATOM 3320 O O . GLU A 1 447 ? 27.787 -4.259 -29.404 1.00 64.56 447 GLU A O 1
ATOM 3325 N N . GLY A 1 448 ? 27.295 -5.349 -31.297 1.00 69.19 448 GLY A N 1
ATOM 3326 C CA . GLY A 1 448 ? 27.367 -6.695 -30.713 1.00 69.19 448 GLY A CA 1
ATOM 3327 C C . GLY A 1 448 ? 26.151 -7.070 -29.858 1.00 69.19 448 GLY A C 1
ATOM 3328 O O . GLY A 1 448 ? 26.263 -7.910 -28.963 1.00 69.19 448 GLY A O 1
ATOM 3329 N N . TYR A 1 449 ? 24.993 -6.447 -30.111 1.00 72.31 449 TYR A N 1
ATOM 3330 C CA . TYR A 1 449 ? 23.733 -6.714 -29.407 1.00 72.31 449 TYR A CA 1
ATOM 3331 C C . TYR A 1 449 ? 22.560 -6.931 -30.370 1.00 72.31 449 TYR A C 1
ATOM 3333 O O . TYR A 1 449 ? 22.542 -6.413 -31.491 1.00 72.31 449 TYR A O 1
ATOM 3341 N N . CYS A 1 450 ? 21.558 -7.681 -29.919 1.00 70.88 450 CYS A N 1
ATOM 3342 C CA . CYS A 1 450 ? 20.327 -7.917 -30.669 1.00 70.88 450 CYS A CA 1
ATOM 3343 C C . CYS A 1 450 ? 19.404 -6.681 -30.681 1.00 70.88 450 CYS A C 1
ATOM 3345 O O . CYS A 1 450 ? 19.165 -6.072 -29.640 1.00 70.88 450 CYS A O 1
ATOM 3347 N N . HIS A 1 451 ? 18.855 -6.333 -31.847 1.00 64.56 451 HIS A N 1
ATOM 3348 C CA . HIS A 1 451 ? 17.955 -5.196 -32.105 1.00 64.56 451 HIS A CA 1
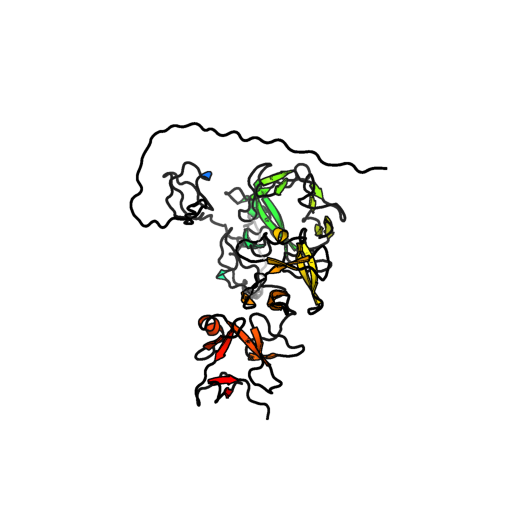ATOM 3349 C C . HIS A 1 451 ? 16.775 -5.627 -32.992 1.00 64.56 451 HIS A C 1
ATOM 3351 O O . HIS A 1 451 ? 16.830 -6.698 -33.582 1.00 64.56 451 HIS A O 1
ATOM 3357 N N . LEU A 1 452 ? 15.696 -4.844 -33.106 1.00 56.97 452 LEU A N 1
ATOM 3358 C CA . LEU A 1 452 ? 14.640 -5.154 -34.085 1.00 56.97 452 LEU A CA 1
ATOM 3359 C C . LEU A 1 452 ? 15.201 -5.082 -35.516 1.00 56.97 452 LEU A C 1
ATOM 3361 O O . LEU A 1 452 ? 15.993 -4.185 -35.784 1.00 56.97 452 LEU A O 1
ATOM 3365 N N . PRO A 1 453 ? 14.800 -5.966 -36.445 1.00 55.91 453 PRO A N 1
ATOM 3366 C CA . PRO A 1 453 ? 15.159 -5.811 -37.848 1.00 55.91 453 PRO A CA 1
ATOM 3367 C C . PRO A 1 453 ? 14.662 -4.455 -38.360 1.00 55.91 453 PRO A C 1
ATOM 3369 O O . PRO A 1 453 ? 13.516 -4.079 -38.094 1.00 55.91 453 PRO A O 1
ATOM 3372 N N . ASN A 1 454 ? 15.517 -3.739 -39.097 1.00 50.41 454 ASN A N 1
ATOM 3373 C CA . ASN A 1 454 ? 15.116 -2.504 -39.767 1.00 50.41 454 ASN A CA 1
ATOM 3374 C C . ASN A 1 454 ? 13.872 -2.784 -40.628 1.00 50.41 454 ASN A C 1
ATOM 3376 O O . ASN A 1 454 ? 13.854 -3.797 -41.340 1.00 50.41 454 ASN A O 1
ATOM 3380 N N . PRO A 1 455 ? 12.837 -1.927 -40.585 1.00 42.81 455 PRO A N 1
ATOM 3381 C CA . PRO A 1 455 ? 11.758 -2.026 -41.553 1.00 42.81 455 PRO A CA 1
ATOM 3382 C C . PRO A 1 455 ? 12.339 -1.869 -42.974 1.00 42.81 455 PRO A C 1
ATOM 3384 O O . PRO A 1 455 ? 13.299 -1.111 -43.142 1.00 42.81 455 PRO A O 1
ATOM 3387 N N . PRO A 1 456 ? 11.807 -2.612 -43.962 1.00 41.00 456 PRO A N 1
ATOM 3388 C CA . PRO A 1 456 ? 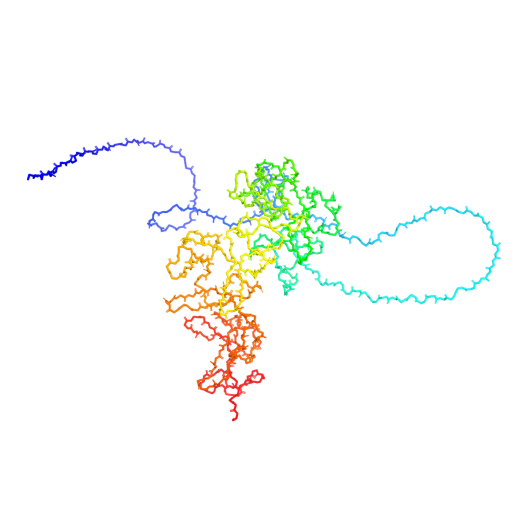12.292 -2.576 -45.340 1.00 41.00 456 PRO A CA 1
ATOM 3389 C C . PRO A 1 456 ? 12.202 -1.189 -45.983 1.00 41.00 456 PRO A C 1
ATOM 3391 O O . PRO A 1 456 ? 11.287 -0.411 -45.615 1.00 41.00 456 PRO A O 1
#